Protein AF-A0A368G4K9-F1 (afdb_monomer_lite)

Sequence (446 aa):
MLRLVSSGRDPALVIIKSEPVVVPPVPAALANRPLPLPIRSPRNTQDDEEDYSEMDYDAMDGILDASTMSINDRDRSSSVSCPDNFNPAKILAIGPSRHAQHPRCRLLCRLALLYLLDQCTSIDRASCERSQPEDPRDSAFLDYDEPRTKFQDDDYDKLPPSRSRSSEPDRNRLSGSSDCDSADSGVRDSRDSGIYRCVPKRGIRNFREENPCYSSPSPPDDHHASLSQVHLMQLKQFLLTKRPDEISLAISHEHAKMLRFLGSTENLESKANNGLRLVLLPSGAILRQELLERCSMLHYSCLLSILSGARKDAPLILKKWILTGVSLARHGDAFACACIAGALNESALRGLSWLWTSLDSPAKGEYEALRNLDGSLKKDSLWAWLDRARDWCMRADESCKAANAKYARADGGVMTPSFLSRLFVGGAAPEDRQKVLKGVIQRIMD

Radius of gyration: 33.25 Å; chains: 1; bounding box: 108×94×73 Å

InterPro domains:
  IPR023578 Ras guanine nucleotide exchange factor domain superfamily [SSF48366] (232-376)
  IPR036964 Ras guanine-nucleotide exchange factor, catalytic domain superfa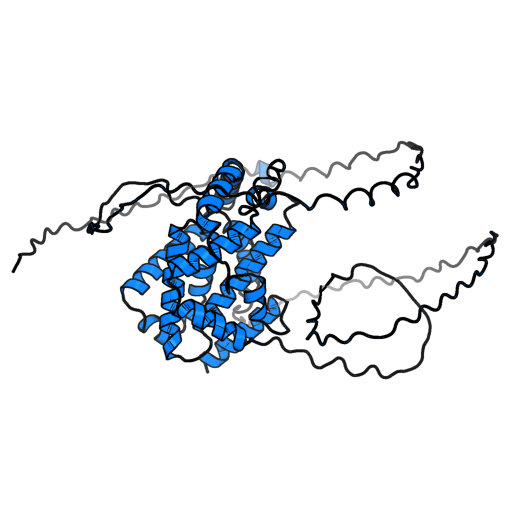mily [G3DSA:1.10.840.10] (227-379)

Organism: Ancylostoma caninum (NCBI:txid29170)

Structure (mmCIF, N/CA/C/O backbone):
data_AF-A0A368G4K9-F1
#
_entry.id   AF-A0A368G4K9-F1
#
loop_
_atom_site.group_PDB
_atom_site.id
_atom_site.type_symbol
_atom_site.label_atom_id
_atom_site.label_alt_id
_atom_site.label_comp_id
_atom_site.label_asym_id
_atom_site.label_entity_id
_atom_site.label_seq_id
_atom_site.pdbx_PDB_ins_code
_atom_site.Cartn_x
_atom_site.Cartn_y
_atom_site.Cartn_z
_atom_site.occupancy
_atom_site.B_iso_or_equiv
_atom_site.auth_seq_id
_atom_site.auth_comp_id
_atom_site.auth_asym_id
_atom_site.auth_atom_id
_atom_site.pdbx_PDB_model_num
ATOM 1 N N . MET A 1 1 ? -42.025 -20.531 1.132 1.00 32.62 1 MET A N 1
ATOM 2 C CA . MET A 1 1 ? -42.323 -21.951 1.409 1.00 32.62 1 MET A CA 1
ATOM 3 C C . MET A 1 1 ? -41.672 -22.795 0.311 1.00 32.62 1 MET A C 1
ATOM 5 O O . MET A 1 1 ? -42.317 -23.105 -0.675 1.00 32.62 1 MET A O 1
ATOM 9 N N . LEU A 1 2 ? -40.365 -23.069 0.409 1.00 21.97 2 LEU A N 1
ATOM 10 C CA . LEU A 1 2 ? -39.632 -23.893 -0.564 1.00 21.97 2 LEU A CA 1
ATOM 11 C C . LEU A 1 2 ? -38.661 -24.805 0.193 1.00 21.97 2 LEU A C 1
ATOM 13 O O . LEU A 1 2 ? -37.872 -24.344 1.014 1.00 21.97 2 LEU A O 1
ATOM 17 N N . ARG A 1 3 ? -38.834 -26.108 -0.047 1.00 23.97 3 ARG A N 1
ATOM 18 C CA . ARG A 1 3 ? -38.180 -27.245 0.608 1.00 23.97 3 ARG A CA 1
ATOM 19 C C . ARG A 1 3 ? -36.686 -27.297 0.277 1.00 23.97 3 ARG A C 1
ATOM 21 O O . ARG A 1 3 ? -36.315 -27.349 -0.890 1.00 23.97 3 ARG A O 1
ATOM 28 N N . LEU A 1 4 ? -35.861 -27.377 1.319 1.00 25.95 4 LEU A N 1
ATOM 29 C CA . LEU A 1 4 ? -34.476 -27.845 1.264 1.00 25.95 4 LEU A CA 1
ATOM 30 C C . LEU A 1 4 ? -34.474 -29.376 1.168 1.00 25.95 4 LEU A C 1
ATOM 32 O O . LEU A 1 4 ? -34.946 -30.053 2.080 1.00 25.95 4 LEU A O 1
ATOM 36 N N . VAL A 1 5 ? -33.938 -29.918 0.074 1.00 31.03 5 VAL A N 1
ATOM 37 C CA . VAL A 1 5 ? -33.552 -31.330 -0.025 1.00 31.03 5 VAL A CA 1
ATOM 38 C C . VAL A 1 5 ? -32.070 -31.411 0.333 1.00 31.03 5 VAL A C 1
ATOM 40 O O . VAL A 1 5 ? -31.213 -30.949 -0.416 1.00 31.03 5 VAL A O 1
ATOM 43 N N . SER A 1 6 ? -31.791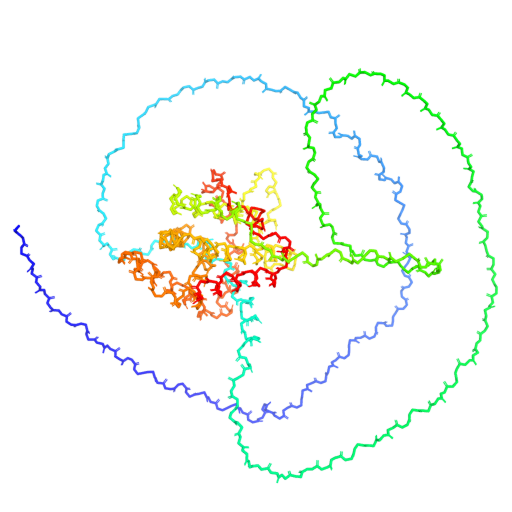 -31.956 1.516 1.00 29.42 6 SER A N 1
ATOM 44 C CA . SER A 1 6 ? -30.449 -32.288 1.993 1.00 29.42 6 SER A CA 1
ATOM 45 C C . SER A 1 6 ? -30.017 -33.614 1.365 1.00 29.42 6 SER A C 1
ATOM 47 O O . SER A 1 6 ? -30.609 -34.653 1.646 1.00 29.42 6 SER A O 1
ATOM 49 N N . SER A 1 7 ? -29.003 -33.583 0.499 1.00 31.72 7 SER A N 1
ATOM 50 C CA . SER A 1 7 ? -28.290 -34.781 0.051 1.00 31.72 7 SER A CA 1
ATOM 51 C C . SER A 1 7 ? -26.956 -34.830 0.784 1.00 31.72 7 SER A C 1
ATOM 53 O O . SER A 1 7 ? -25.988 -34.195 0.364 1.00 31.72 7 SER A O 1
ATOM 55 N N . GLY A 1 8 ? -26.921 -35.589 1.877 1.00 40.56 8 GLY A N 1
ATOM 56 C CA . GLY A 1 8 ? -25.698 -35.936 2.587 1.00 40.56 8 GLY A CA 1
ATOM 57 C C . GLY A 1 8 ? -24.771 -36.776 1.710 1.00 40.56 8 GLY A C 1
ATOM 58 O O . GLY A 1 8 ? -25.147 -37.848 1.236 1.00 40.56 8 GLY A O 1
ATOM 59 N N . ARG A 1 9 ? -23.553 -36.279 1.500 1.00 38.44 9 ARG A N 1
ATOM 60 C CA . ARG A 1 9 ? -22.378 -37.092 1.182 1.00 38.44 9 ARG A CA 1
ATOM 61 C C . ARG A 1 9 ? -21.194 -36.495 1.926 1.00 38.44 9 ARG A C 1
ATOM 63 O O . ARG A 1 9 ? -20.736 -35.406 1.586 1.00 38.44 9 ARG A O 1
ATOM 70 N N . ASP A 1 10 ? -20.744 -37.218 2.941 1.00 36.81 10 ASP A N 1
ATOM 71 C CA . ASP A 1 10 ? -19.514 -36.935 3.667 1.00 36.81 10 ASP A CA 1
ATOM 72 C C . ASP A 1 10 ? -18.309 -37.063 2.721 1.00 36.81 10 ASP A C 1
ATOM 74 O O . ASP A 1 10 ? -18.180 -38.077 2.024 1.00 36.81 10 ASP A O 1
ATOM 78 N N . PRO A 1 11 ? -17.413 -36.064 2.650 1.00 47.66 11 PRO A N 1
ATOM 79 C CA . PRO A 1 11 ? -16.161 -36.215 1.932 1.00 47.66 11 PRO A CA 1
ATOM 80 C C . PRO A 1 11 ? -15.195 -37.057 2.773 1.00 47.66 11 PRO A C 1
ATOM 82 O O . PRO A 1 11 ? -14.700 -36.618 3.811 1.00 47.66 11 PRO A O 1
ATOM 85 N N . ALA A 1 12 ? -14.911 -38.272 2.306 1.00 37.25 12 ALA A N 1
ATOM 86 C CA . ALA A 1 12 ? -13.852 -39.112 2.848 1.00 37.25 12 ALA A CA 1
ATOM 87 C C . ALA A 1 12 ? -12.495 -38.389 2.741 1.00 37.25 12 ALA A C 1
ATOM 89 O O . ALA A 1 12 ? -12.018 -38.076 1.648 1.00 37.25 12 ALA A O 1
ATOM 90 N N . LEU A 1 13 ? -11.882 -38.122 3.894 1.00 36.53 13 LEU A N 1
ATOM 91 C CA . LEU A 1 13 ? -10.516 -37.624 4.032 1.00 36.53 13 LEU A CA 1
ATOM 92 C C . LEU A 1 13 ? -9.532 -38.710 3.576 1.00 36.53 13 LEU A C 1
ATOM 94 O O . LEU A 1 13 ? -9.271 -39.673 4.294 1.00 36.53 13 LEU A O 1
ATOM 98 N N . VAL A 1 14 ? -8.970 -38.549 2.378 1.00 40.28 14 VAL A N 1
ATOM 99 C CA . VAL A 1 14 ? -7.834 -39.353 1.912 1.00 40.28 14 VAL A CA 1
ATOM 100 C C . VAL A 1 14 ? -6.570 -38.815 2.583 1.00 40.28 14 VAL A C 1
ATOM 102 O O . VAL A 1 14 ? -6.026 -37.785 2.189 1.00 40.28 14 VAL A O 1
ATOM 105 N N . ILE A 1 15 ? -6.118 -39.508 3.628 1.00 44.03 15 ILE A N 1
ATOM 106 C CA . ILE A 1 15 ? -4.831 -39.264 4.284 1.00 44.03 15 ILE A CA 1
ATOM 107 C C . ILE A 1 15 ? -3.739 -39.856 3.388 1.00 44.03 15 ILE A C 1
ATOM 109 O O . ILE A 1 15 ? -3.526 -41.068 3.361 1.00 44.03 15 ILE A O 1
ATOM 113 N N . ILE A 1 16 ? -3.048 -38.998 2.640 1.00 45.22 16 ILE A N 1
ATOM 114 C CA . ILE A 1 16 ? -1.843 -39.375 1.898 1.00 45.22 16 ILE A CA 1
ATOM 115 C C . ILE A 1 16 ? -0.702 -39.458 2.919 1.00 45.22 16 ILE A C 1
ATOM 117 O O . ILE A 1 16 ? -0.218 -38.436 3.402 1.00 45.22 16 ILE A O 1
ATOM 121 N N . LYS A 1 17 ? -0.300 -40.680 3.288 1.00 40.75 17 LYS A N 1
ATOM 122 C CA . LYS A 1 17 ? 0.920 -40.917 4.071 1.00 40.75 17 LYS A CA 1
ATOM 123 C C . LYS A 1 17 ? 2.120 -40.503 3.218 1.00 40.75 17 LYS A C 1
ATOM 125 O O . LYS A 1 17 ? 2.391 -41.132 2.201 1.00 40.75 17 LYS A O 1
ATOM 130 N N . SER A 1 18 ? 2.814 -39.441 3.619 1.00 50.53 18 SER A N 1
ATOM 131 C CA . SER A 1 18 ? 4.085 -39.042 3.018 1.00 50.53 18 SER A CA 1
ATOM 132 C C . SER A 1 18 ? 5.153 -40.072 3.375 1.00 50.53 18 SER A C 1
ATOM 134 O O . SER A 1 18 ? 5.519 -40.215 4.543 1.00 50.53 18 SER A O 1
ATOM 136 N N . GLU A 1 19 ? 5.614 -40.806 2.370 1.00 59.75 19 GLU A N 1
ATOM 137 C CA . GLU A 1 19 ? 6.729 -41.738 2.477 1.00 59.75 19 GLU A CA 1
ATOM 138 C C . GLU A 1 19 ? 8.029 -40.945 2.731 1.00 59.75 19 GLU A C 1
ATOM 140 O O . GLU A 1 19 ? 8.263 -39.929 2.066 1.00 59.75 19 GLU A O 1
ATOM 145 N N . PRO A 1 20 ? 8.847 -41.323 3.728 1.00 66.44 20 PRO A N 1
ATOM 146 C CA . PRO A 1 20 ? 10.059 -40.588 4.063 1.00 66.44 20 PRO A CA 1
ATOM 147 C C . PRO A 1 20 ? 11.072 -40.691 2.919 1.00 66.44 20 PRO A C 1
ATOM 149 O O . PRO A 1 20 ? 11.524 -41.777 2.561 1.00 66.44 20 PRO A O 1
ATOM 152 N N . VAL A 1 21 ? 11.443 -39.542 2.353 1.00 68.19 21 VAL A N 1
ATOM 153 C CA . VAL A 1 21 ? 12.493 -39.438 1.336 1.00 68.19 21 VAL A CA 1
ATOM 154 C C . VAL A 1 21 ? 13.834 -39.754 1.998 1.00 68.19 21 VAL A C 1
ATOM 156 O O . VAL A 1 21 ? 14.395 -38.934 2.723 1.00 68.19 21 VAL A O 1
ATOM 159 N N . VAL A 1 22 ? 14.340 -40.964 1.762 1.00 76.06 22 VAL A N 1
ATOM 160 C CA . VAL A 1 22 ? 15.674 -41.389 2.194 1.00 76.06 22 VAL A CA 1
ATOM 161 C C . VAL A 1 22 ? 16.696 -40.763 1.250 1.00 76.06 22 VAL A C 1
ATOM 163 O O . VAL A 1 22 ? 16.862 -41.199 0.112 1.00 76.06 22 VAL A O 1
ATOM 166 N N . VAL A 1 23 ? 17.367 -39.708 1.712 1.00 76.06 23 VAL A N 1
ATOM 167 C CA . VAL A 1 23 ? 18.486 -39.100 0.982 1.00 76.06 23 VAL A CA 1
ATOM 168 C C . VAL A 1 23 ? 19.716 -39.997 1.167 1.00 76.06 23 VAL A C 1
ATOM 170 O O . VAL A 1 23 ? 20.091 -40.266 2.311 1.00 76.06 23 VAL A O 1
ATOM 173 N N . PRO A 1 24 ? 20.344 -40.494 0.087 1.00 79.62 24 PRO A N 1
ATOM 174 C CA . PRO A 1 24 ? 21.520 -41.344 0.200 1.00 79.62 24 PRO A CA 1
ATOM 175 C C . PRO A 1 24 ? 22.696 -40.573 0.825 1.00 79.62 24 PRO A C 1
ATOM 177 O O . PRO A 1 24 ? 22.856 -39.376 0.564 1.00 79.62 24 PRO A O 1
ATOM 180 N N . PRO A 1 25 ? 23.531 -41.238 1.643 1.00 80.69 25 PRO A N 1
ATOM 181 C CA . PRO A 1 25 ? 24.663 -40.601 2.298 1.00 80.69 25 PRO A CA 1
ATOM 182 C C . PRO A 1 25 ? 25.664 -40.081 1.264 1.00 80.69 25 PRO A C 1
ATOM 184 O O . PRO A 1 25 ? 26.014 -40.771 0.304 1.00 80.69 25 PRO A O 1
ATOM 187 N N . VAL A 1 26 ? 26.137 -38.851 1.477 1.00 76.69 26 VAL A N 1
ATOM 188 C CA . VAL A 1 26 ? 27.174 -38.234 0.646 1.00 76.69 26 VAL A CA 1
ATOM 189 C C . VAL A 1 26 ? 28.441 -39.095 0.732 1.00 76.69 26 VAL A C 1
ATOM 191 O O . VAL A 1 26 ? 28.894 -39.388 1.842 1.00 76.69 26 VAL A O 1
ATOM 194 N N . PRO A 1 27 ? 29.035 -39.514 -0.400 1.00 82.81 27 PRO A N 1
ATOM 195 C CA . PRO A 1 27 ? 30.242 -40.330 -0.392 1.00 82.81 27 PRO A CA 1
ATOM 196 C C . PRO A 1 27 ? 31.370 -39.651 0.394 1.00 82.81 27 PRO A C 1
ATOM 198 O O . PRO A 1 27 ? 31.752 -38.521 0.086 1.00 82.81 27 PRO A O 1
ATOM 201 N N . ALA A 1 28 ? 31.955 -40.363 1.362 1.00 75.25 28 ALA A N 1
ATOM 202 C CA . ALA A 1 28 ? 33.044 -39.865 2.214 1.00 75.25 28 ALA A CA 1
ATOM 203 C C . ALA A 1 28 ? 34.261 -39.340 1.419 1.00 75.25 28 ALA A C 1
ATOM 205 O O . ALA A 1 28 ? 35.022 -38.506 1.905 1.00 75.25 28 ALA A O 1
ATOM 206 N N . ALA A 1 29 ? 34.410 -39.769 0.162 1.00 76.62 29 ALA A N 1
ATOM 207 C CA . ALA A 1 29 ? 35.436 -39.290 -0.760 1.00 76.62 29 ALA A CA 1
ATOM 208 C C . ALA A 1 29 ? 35.306 -37.798 -1.140 1.00 76.62 29 ALA A C 1
ATOM 210 O O . ALA A 1 29 ? 36.283 -37.211 -1.603 1.00 76.62 29 ALA A O 1
ATOM 211 N N . LEU A 1 30 ? 34.132 -37.178 -0.959 1.00 68.75 30 LEU A N 1
ATOM 212 C CA . LEU A 1 30 ? 33.916 -35.747 -1.215 1.00 68.75 30 LEU A CA 1
ATOM 213 C C . LEU A 1 30 ? 34.138 -34.873 0.025 1.00 68.75 30 LEU A C 1
ATOM 215 O O . LEU A 1 30 ? 34.472 -33.703 -0.128 1.00 68.75 30 LEU A O 1
ATOM 219 N N . ALA A 1 31 ? 34.004 -35.427 1.234 1.00 73.06 31 ALA A N 1
ATOM 220 C CA . ALA A 1 31 ? 34.139 -34.669 2.480 1.00 73.06 31 ALA A CA 1
ATOM 221 C C . ALA A 1 31 ? 35.600 -34.327 2.831 1.00 73.06 31 ALA A C 1
ATOM 223 O O . ALA A 1 31 ? 35.850 -33.338 3.510 1.00 73.06 31 ALA A O 1
ATOM 224 N N . ASN A 1 32 ? 36.564 -35.109 2.331 1.00 80.25 32 ASN A N 1
ATOM 225 C CA . ASN A 1 32 ? 37.982 -34.985 2.694 1.00 80.25 32 ASN A CA 1
ATOM 226 C C . ASN A 1 32 ? 38.867 -34.391 1.586 1.00 80.25 32 ASN A C 1
ATOM 228 O O . ASN A 1 32 ? 40.091 -34.512 1.649 1.00 80.25 32 ASN A O 1
ATOM 232 N N . ARG A 1 33 ? 38.291 -33.778 0.543 1.00 79.94 33 ARG A N 1
ATOM 233 C CA . ARG A 1 33 ? 39.108 -33.106 -0.476 1.00 79.94 33 ARG A CA 1
ATOM 234 C C . ARG A 1 33 ? 39.522 -31.718 0.025 1.00 79.94 33 ARG A C 1
ATOM 236 O O . ARG A 1 33 ? 38.637 -30.912 0.310 1.00 79.94 33 ARG A O 1
ATOM 243 N N . PRO A 1 34 ? 40.830 -31.413 0.118 1.00 81.12 34 PRO A N 1
ATOM 244 C CA . PRO A 1 34 ? 41.280 -30.069 0.448 1.00 81.12 34 PRO A CA 1
ATOM 245 C C . PRO A 1 34 ? 40.764 -29.090 -0.610 1.00 81.12 34 PRO A C 1
ATOM 247 O O . PRO A 1 34 ? 40.811 -29.374 -1.810 1.00 81.12 34 PRO A O 1
ATOM 250 N N . LEU A 1 35 ? 40.235 -27.954 -0.153 1.00 79.75 35 LEU A N 1
ATOM 251 C CA . LEU A 1 35 ? 39.740 -26.901 -1.034 1.00 79.75 35 LEU A CA 1
ATOM 252 C C . LEU A 1 35 ? 40.879 -26.423 -1.953 1.00 79.75 35 LEU A C 1
ATOM 254 O O . LEU A 1 35 ? 41.998 -26.222 -1.470 1.00 79.75 35 LEU A O 1
ATOM 258 N N . PRO A 1 36 ? 40.628 -26.243 -3.263 1.00 80.81 36 PRO A N 1
ATOM 259 C CA . PRO A 1 36 ? 41.641 -25.730 -4.171 1.00 80.81 36 PRO A CA 1
ATOM 260 C C . PRO A 1 36 ? 42.078 -24.334 -3.723 1.00 80.81 36 PRO A C 1
ATOM 262 O O . PRO A 1 36 ? 41.250 -23.479 -3.402 1.00 80.81 36 PRO A O 1
ATOM 265 N N . LEU A 1 37 ? 43.394 -24.120 -3.687 1.00 81.69 37 LEU A N 1
ATOM 266 C CA . LEU A 1 37 ? 43.969 -22.837 -3.305 1.00 81.69 37 LEU A CA 1
ATOM 267 C C . LEU A 1 37 ? 43.530 -21.741 -4.293 1.00 81.69 37 LEU A C 1
ATOM 269 O O . LEU A 1 37 ? 43.461 -22.007 -5.498 1.00 81.69 37 LEU A O 1
ATOM 273 N N . PRO A 1 38 ? 43.268 -20.510 -3.816 1.00 73.25 38 PRO A N 1
ATOM 274 C CA . PRO A 1 38 ? 42.917 -19.394 -4.683 1.00 73.25 38 PRO A CA 1
ATOM 275 C C . PRO A 1 38 ? 44.016 -19.157 -5.722 1.00 73.25 38 PRO A C 1
ATOM 277 O O . PRO A 1 38 ? 45.167 -18.880 -5.376 1.00 73.25 38 PRO A O 1
ATOM 280 N N . ILE A 1 39 ? 43.657 -19.259 -7.002 1.00 75.00 39 ILE A N 1
ATOM 281 C CA . ILE A 1 39 ? 44.545 -18.906 -8.109 1.00 75.00 39 ILE A CA 1
ATOM 282 C C . ILE A 1 39 ? 44.750 -17.392 -8.033 1.00 75.00 39 ILE A C 1
ATOM 284 O O . ILE A 1 39 ? 43.801 -16.622 -8.180 1.00 75.00 39 ILE A O 1
ATOM 288 N N . ARG A 1 40 ? 45.982 -16.959 -7.746 1.00 65.06 40 ARG A N 1
ATOM 289 C CA . ARG A 1 40 ? 46.338 -15.537 -7.751 1.00 65.06 40 ARG A CA 1
ATOM 290 C C . ARG A 1 40 ? 46.171 -14.995 -9.167 1.00 65.06 40 ARG A C 1
ATOM 292 O O . ARG A 1 40 ? 46.718 -15.568 -10.108 1.00 65.06 40 ARG A O 1
ATOM 299 N N . SER A 1 41 ? 45.431 -13.897 -9.298 1.00 63.75 41 SER A N 1
ATOM 300 C CA . SER A 1 41 ? 45.296 -13.166 -10.555 1.00 63.75 41 SER A CA 1
ATOM 301 C C . SER A 1 41 ? 46.680 -12.816 -11.119 1.00 63.75 41 SER A C 1
ATOM 303 O O . SER A 1 41 ? 47.580 -12.499 -10.329 1.00 63.75 41 SER A O 1
ATOM 305 N N . PRO A 1 42 ? 46.871 -12.865 -12.450 1.00 66.62 42 PRO A N 1
ATOM 306 C CA . PRO A 1 42 ? 48.137 -12.505 -13.075 1.00 66.62 42 PRO A CA 1
ATOM 307 C C . PRO A 1 42 ? 48.569 -11.113 -12.610 1.00 66.62 42 PRO A C 1
ATOM 309 O O . PRO A 1 42 ? 47.799 -10.156 -12.701 1.00 66.62 42 PRO A O 1
ATOM 312 N N . ARG A 1 43 ? 49.791 -11.001 -12.079 1.00 51.44 43 ARG A N 1
ATOM 313 C CA . ARG A 1 43 ? 50.431 -9.700 -11.876 1.00 51.44 43 ARG A CA 1
ATOM 314 C C . ARG A 1 43 ? 50.653 -9.107 -13.261 1.00 51.44 43 ARG A C 1
ATOM 316 O O . ARG A 1 43 ? 51.475 -9.620 -14.011 1.00 51.44 43 ARG A O 1
ATOM 323 N N . ASN A 1 44 ? 49.889 -8.070 -13.580 1.00 55.03 44 ASN A N 1
ATOM 324 C CA . ASN A 1 44 ? 50.080 -7.265 -14.774 1.00 55.03 44 ASN A CA 1
ATOM 325 C C . ASN A 1 44 ? 51.378 -6.465 -14.580 1.00 55.03 44 ASN A C 1
ATOM 327 O O . ASN A 1 44 ? 51.379 -5.424 -13.932 1.00 55.03 44 ASN A O 1
ATOM 331 N N . THR A 1 45 ? 52.503 -7.028 -15.015 1.00 58.66 45 THR A N 1
ATOM 332 C CA . THR A 1 45 ? 53.759 -6.299 -15.201 1.00 58.66 45 THR A CA 1
ATOM 333 C C . THR A 1 45 ? 53.871 -5.993 -16.681 1.00 58.66 45 THR A C 1
ATOM 335 O O . THR A 1 45 ? 54.474 -6.762 -17.428 1.00 58.66 45 THR A O 1
ATOM 338 N N . GLN A 1 46 ? 53.242 -4.906 -17.101 1.00 52.59 46 GLN A N 1
ATOM 339 C CA . GLN A 1 46 ? 53.646 -4.232 -18.317 1.00 52.59 46 GLN A CA 1
ATOM 340 C C . GLN A 1 46 ? 53.416 -2.742 -18.116 1.00 52.59 46 GLN A C 1
ATOM 342 O O . GLN A 1 46 ? 52.298 -2.294 -17.866 1.00 52.59 46 GLN A O 1
ATOM 347 N N . ASP A 1 47 ? 54.542 -2.039 -18.096 1.00 56.97 47 ASP A N 1
ATOM 348 C CA . ASP A 1 47 ? 54.662 -0.597 -18.171 1.00 56.97 47 ASP A CA 1
ATOM 349 C C . ASP A 1 47 ? 54.111 -0.150 -19.530 1.00 56.97 47 ASP A C 1
ATOM 351 O O . ASP A 1 47 ? 54.852 -0.057 -20.505 1.00 56.97 47 ASP A O 1
ATOM 355 N N . ASP A 1 48 ? 52.802 0.067 -19.606 1.00 56.91 48 ASP A N 1
ATOM 356 C CA . ASP A 1 48 ? 52.194 0.793 -20.714 1.00 56.91 48 ASP A CA 1
ATOM 357 C C . ASP A 1 48 ? 52.009 2.241 -20.239 1.00 56.91 48 ASP A C 1
ATOM 359 O O . ASP A 1 48 ? 51.052 2.596 -19.547 1.00 56.91 48 ASP A O 1
ATOM 363 N N . GLU A 1 49 ? 53.017 3.064 -20.547 1.00 55.31 49 GLU A N 1
ATOM 364 C CA . GLU A 1 49 ? 52.925 4.524 -20.561 1.00 55.31 49 GLU A CA 1
ATOM 365 C C . GLU A 1 49 ? 51.862 4.923 -21.598 1.00 55.31 49 GLU A C 1
ATOM 367 O O . GLU A 1 49 ? 52.161 5.171 -22.763 1.00 55.31 49 GLU A O 1
ATOM 372 N N . GLU A 1 50 ? 50.591 4.915 -21.200 1.00 58.53 50 GLU A N 1
ATOM 373 C CA . GLU A 1 50 ? 49.504 5.418 -22.034 1.00 58.53 50 GLU A CA 1
ATOM 374 C C . GLU A 1 50 ? 49.419 6.942 -21.892 1.00 58.53 50 GLU A C 1
ATOM 376 O O . GLU A 1 50 ? 49.005 7.480 -20.860 1.00 58.53 50 GLU A O 1
ATOM 381 N N . ASP A 1 51 ? 49.839 7.613 -22.966 1.00 59.06 51 ASP A N 1
ATOM 382 C CA . ASP A 1 51 ? 49.669 9.033 -23.254 1.00 59.06 51 ASP A CA 1
ATOM 383 C C . ASP A 1 51 ? 48.277 9.536 -22.840 1.00 59.06 51 ASP A C 1
ATOM 385 O O . ASP A 1 51 ? 47.269 9.333 -23.524 1.00 59.06 51 ASP A O 1
ATOM 389 N N . TYR A 1 52 ? 48.225 10.245 -21.712 1.00 58.09 52 TYR A N 1
ATOM 390 C CA . TYR A 1 52 ? 47.055 11.005 -21.292 1.00 58.09 52 TYR A CA 1
ATOM 391 C C . TYR A 1 52 ? 46.931 12.231 -22.205 1.00 58.09 52 TYR A C 1
ATOM 393 O O . TYR A 1 52 ? 47.444 13.308 -21.910 1.00 58.09 52 TYR A O 1
ATOM 401 N N . SER A 1 53 ? 46.273 12.063 -23.352 1.00 65.81 53 SER A N 1
ATOM 402 C CA . SER A 1 53 ? 45.890 13.185 -24.205 1.00 65.81 53 SER A CA 1
ATOM 403 C C . SER A 1 53 ? 44.841 14.026 -23.471 1.00 65.81 53 SER A C 1
ATOM 405 O O . SER A 1 53 ? 43.679 13.630 -23.351 1.00 65.81 53 SER A O 1
ATOM 407 N N . GLU A 1 54 ? 45.291 15.160 -22.943 1.00 73.25 54 GLU A N 1
ATOM 408 C CA . GLU A 1 54 ? 44.495 16.263 -22.409 1.00 73.25 54 GLU A CA 1
ATOM 409 C C . GLU A 1 54 ? 43.373 16.609 -23.405 1.00 73.25 54 GLU A C 1
ATOM 411 O O . GLU A 1 54 ? 43.630 17.054 -24.520 1.00 73.25 54 GLU A O 1
ATOM 416 N N . MET A 1 55 ? 42.119 16.302 -23.053 1.00 71.69 55 MET A N 1
ATOM 417 C CA . MET A 1 55 ? 40.962 16.708 -23.853 1.00 71.69 55 MET A CA 1
ATOM 418 C C . MET A 1 55 ? 40.594 18.151 -23.499 1.00 71.69 55 MET A C 1
ATOM 420 O O . MET A 1 55 ? 40.195 18.415 -22.365 1.00 71.69 55 MET A O 1
ATOM 424 N N . ASP A 1 56 ? 40.697 19.053 -24.476 1.00 71.06 56 ASP A N 1
ATOM 425 C CA . ASP A 1 56 ? 40.294 20.459 -24.377 1.00 71.06 56 ASP A CA 1
ATOM 426 C C . ASP A 1 56 ? 38.778 20.585 -24.127 1.00 71.06 56 ASP A C 1
ATOM 428 O O . ASP A 1 56 ? 37.952 20.248 -24.980 1.00 71.06 56 ASP A O 1
ATOM 432 N N . TYR A 1 57 ? 38.395 21.089 -22.950 1.00 65.88 57 TYR A N 1
ATOM 433 C CA . TYR A 1 57 ? 36.992 21.270 -22.542 1.00 65.88 57 TYR A CA 1
ATOM 434 C C . TYR A 1 57 ? 36.374 22.604 -22.998 1.00 65.88 57 TYR A C 1
ATOM 436 O O . TYR A 1 57 ? 35.195 22.859 -22.745 1.00 65.88 57 TYR A O 1
ATOM 444 N N . ASP A 1 58 ? 37.123 23.428 -23.726 1.00 70.69 58 ASP A N 1
ATOM 445 C CA . ASP A 1 58 ? 36.747 24.810 -24.048 1.00 70.69 58 ASP A CA 1
ATOM 446 C C . ASP A 1 58 ? 35.681 24.911 -25.161 1.00 70.69 58 ASP A C 1
ATOM 448 O O . ASP A 1 58 ? 35.140 25.982 -25.431 1.00 70.69 58 ASP A O 1
ATOM 452 N N . ALA A 1 59 ? 35.333 23.795 -25.811 1.00 62.38 59 ALA A N 1
ATOM 453 C CA . ALA A 1 59 ? 34.395 23.770 -26.937 1.00 62.38 59 ALA A CA 1
ATOM 454 C C . ALA A 1 59 ? 32.908 23.600 -26.548 1.00 62.38 59 ALA A C 1
ATOM 456 O O . ALA A 1 59 ? 32.048 23.575 -27.431 1.00 62.38 59 ALA A O 1
ATOM 457 N N . MET A 1 60 ? 32.570 23.472 -25.258 1.00 57.72 60 MET A N 1
ATOM 458 C CA . MET A 1 60 ? 31.204 23.135 -24.808 1.00 57.72 60 MET A CA 1
ATOM 459 C C . MET A 1 60 ? 30.346 24.326 -24.340 1.00 57.72 60 MET A C 1
ATOM 461 O O . MET A 1 60 ? 29.188 24.121 -23.976 1.00 57.72 60 MET A O 1
ATOM 465 N N . ASP A 1 61 ? 30.840 25.565 -24.424 1.00 58.28 61 ASP A N 1
ATOM 466 C CA . ASP A 1 61 ? 30.096 26.763 -23.981 1.00 58.28 61 ASP A CA 1
ATOM 467 C C . ASP A 1 61 ? 29.060 27.297 -24.998 1.00 58.28 61 ASP A C 1
ATOM 469 O O . ASP A 1 61 ? 28.362 28.270 -24.732 1.00 58.28 61 ASP A O 1
ATOM 473 N N . GLY A 1 62 ? 28.894 26.652 -26.160 1.00 56.09 62 GLY A N 1
ATOM 474 C CA . GLY A 1 62 ? 28.011 27.139 -27.234 1.00 56.09 62 GLY A CA 1
ATOM 475 C C . GLY A 1 62 ? 26.592 26.552 -27.299 1.00 56.09 62 GLY A C 1
ATOM 476 O O . GLY A 1 62 ? 25.825 26.946 -28.174 1.00 56.09 62 GLY A O 1
ATOM 477 N N . ILE A 1 63 ? 26.223 25.583 -26.450 1.00 54.00 63 ILE A N 1
ATOM 478 C CA . ILE A 1 63 ? 24.997 24.773 -26.666 1.00 54.00 63 ILE A CA 1
ATOM 479 C C . ILE A 1 63 ? 23.797 25.234 -25.808 1.00 54.00 63 ILE A C 1
ATOM 481 O O . ILE A 1 63 ? 22.671 24.783 -26.021 1.00 54.00 63 ILE A O 1
ATOM 485 N N . LEU A 1 64 ? 23.977 26.172 -24.871 1.00 56.03 64 LEU A N 1
ATOM 486 C CA . LEU A 1 64 ? 22.920 26.531 -23.911 1.00 56.03 64 LEU A CA 1
ATOM 487 C C . LEU A 1 64 ? 21.931 27.625 -24.366 1.00 56.03 64 LEU A C 1
ATOM 489 O O . LEU A 1 64 ? 20.880 27.751 -23.741 1.00 56.03 64 LEU A O 1
ATOM 493 N N . ASP A 1 65 ? 22.163 28.319 -25.485 1.00 50.06 65 ASP A N 1
ATOM 494 C CA . ASP A 1 65 ? 21.323 29.469 -25.886 1.00 50.06 65 ASP A CA 1
ATOM 495 C C . ASP A 1 65 ? 20.223 29.166 -26.927 1.00 50.06 65 ASP A C 1
ATOM 497 O O . ASP A 1 65 ? 19.416 30.034 -27.261 1.00 50.06 65 ASP A O 1
ATOM 501 N N . ALA A 1 66 ? 20.112 27.933 -27.435 1.00 50.12 66 ALA A N 1
ATOM 502 C CA . ALA A 1 66 ? 19.198 27.626 -28.548 1.00 50.12 66 ALA A CA 1
ATOM 503 C C . ALA A 1 66 ? 17.767 27.186 -28.152 1.00 50.12 66 ALA A C 1
ATOM 505 O O . ALA A 1 66 ? 16.975 26.854 -29.031 1.00 50.12 66 ALA A O 1
ATOM 506 N N . SER A 1 67 ? 17.394 27.164 -26.864 1.00 46.59 67 SER A N 1
ATOM 507 C CA . SER A 1 67 ? 16.112 26.563 -26.417 1.00 46.59 67 SER A CA 1
ATOM 508 C C . SER A 1 67 ? 15.015 27.549 -25.994 1.00 46.59 67 SER A C 1
ATOM 510 O O . SER A 1 67 ? 14.000 27.144 -25.427 1.00 46.59 67 SER A O 1
ATOM 512 N N . THR A 1 68 ? 15.158 28.834 -26.302 1.00 45.94 68 THR A N 1
ATOM 513 C CA . THR A 1 68 ? 14.142 29.858 -26.011 1.00 45.94 68 THR A CA 1
ATOM 514 C C . THR A 1 68 ? 13.689 30.520 -27.299 1.00 45.94 68 THR A C 1
ATOM 516 O O . THR A 1 68 ? 14.168 31.598 -27.593 1.00 45.94 68 THR A O 1
ATOM 519 N N . MET A 1 69 ? 12.806 29.870 -28.073 1.00 47.19 69 MET A N 1
ATOM 520 C CA . MET A 1 69 ? 11.805 30.485 -28.977 1.00 47.19 69 MET A CA 1
ATOM 521 C C . MET A 1 69 ? 11.019 29.383 -29.715 1.00 47.19 69 MET A C 1
ATOM 523 O O . MET A 1 69 ? 11.394 28.986 -30.810 1.00 47.19 69 MET A O 1
ATOM 527 N N . SER A 1 70 ? 9.927 28.876 -29.133 1.00 42.12 70 SER A N 1
ATOM 528 C CA . SER A 1 70 ? 8.819 28.257 -29.894 1.00 42.12 70 SER A CA 1
ATOM 529 C C . SER A 1 70 ? 7.618 27.980 -28.979 1.00 42.12 70 SER A C 1
ATOM 531 O O . SER A 1 70 ? 7.218 26.836 -28.762 1.00 42.12 70 SER A O 1
ATOM 533 N N . ILE A 1 71 ? 7.028 29.037 -28.424 1.00 48.69 71 ILE A N 1
ATOM 534 C CA . ILE A 1 71 ? 5.647 29.007 -27.933 1.00 48.69 71 ILE A CA 1
ATOM 535 C C . ILE A 1 71 ? 4.938 30.147 -28.649 1.00 48.69 71 ILE A C 1
ATOM 537 O O . ILE A 1 71 ? 5.130 31.301 -28.285 1.00 48.69 71 ILE A O 1
ATOM 541 N N . ASN A 1 72 ? 4.212 29.815 -29.716 1.00 46.66 72 ASN A N 1
ATOM 542 C CA . ASN A 1 72 ? 2.948 30.441 -30.096 1.00 46.66 72 ASN A CA 1
ATOM 543 C C . ASN A 1 72 ? 2.304 29.675 -31.262 1.00 46.66 72 ASN A C 1
ATOM 545 O O . ASN A 1 72 ? 2.987 29.106 -32.108 1.00 46.66 72 ASN A O 1
ATOM 549 N N . ASP A 1 73 ? 0.972 29.706 -31.259 1.00 42.38 73 ASP A N 1
ATOM 550 C CA . ASP A 1 73 ? 0.037 29.301 -32.313 1.00 42.38 73 ASP A CA 1
ATOM 551 C C . ASP A 1 73 ? -0.329 27.817 -32.459 1.00 42.38 73 ASP A C 1
ATOM 553 O O . ASP A 1 73 ? 0.177 27.097 -33.320 1.00 42.38 73 ASP A O 1
ATOM 557 N N . ARG A 1 74 ? -1.394 27.415 -31.740 1.00 41.53 74 ARG A N 1
ATOM 558 C CA . ARG A 1 74 ? -2.587 26.849 -32.405 1.00 41.53 74 ARG A CA 1
ATOM 559 C C . ARG A 1 74 ? -3.826 26.791 -31.502 1.00 41.53 74 ARG A C 1
ATOM 561 O O . ARG A 1 74 ? -4.209 25.740 -31.000 1.00 41.53 74 ARG A O 1
ATOM 568 N N . ASP A 1 75 ? -4.525 27.918 -31.428 1.00 44.56 75 ASP A N 1
ATOM 569 C CA . ASP A 1 75 ? -5.981 27.921 -31.304 1.00 44.56 75 ASP A CA 1
ATOM 570 C C . ASP A 1 75 ? -6.590 27.695 -32.694 1.00 44.56 75 ASP A C 1
ATOM 572 O O . ASP A 1 75 ? -6.473 28.543 -33.580 1.00 44.56 75 ASP A O 1
ATOM 576 N N . ARG A 1 76 ? -7.261 26.556 -32.909 1.00 48.06 76 ARG A N 1
ATOM 577 C CA . ARG A 1 76 ? -8.401 26.495 -33.838 1.00 48.06 76 ARG A CA 1
ATOM 578 C C . ARG A 1 76 ? -9.266 25.258 -33.616 1.00 48.06 76 ARG A C 1
ATOM 580 O O . ARG A 1 76 ? -8.840 24.117 -33.755 1.00 48.06 76 ARG A O 1
ATOM 587 N N . SER A 1 77 ? -10.512 25.568 -33.299 1.00 39.91 77 SER A N 1
ATOM 588 C CA . SER A 1 77 ? -11.695 24.738 -33.140 1.00 39.91 77 SER A CA 1
ATOM 589 C C . SER A 1 77 ? -11.864 23.628 -34.184 1.00 39.91 77 SER A C 1
ATOM 591 O O . SER A 1 77 ? -11.710 23.858 -35.380 1.00 39.91 77 SER A O 1
ATOM 593 N N . SER A 1 78 ? -12.368 22.473 -33.748 1.00 36.34 78 SER A N 1
ATOM 594 C CA . SER A 1 78 ? -13.386 21.746 -34.514 1.00 36.34 78 SER A CA 1
ATOM 595 C C . SER A 1 78 ? -14.313 20.974 -33.575 1.00 36.34 78 SER A C 1
ATOM 597 O O . SER A 1 78 ? -13.928 20.060 -32.852 1.00 36.34 78 SER A O 1
ATOM 599 N N . SER A 1 79 ? -15.561 21.422 -33.572 1.00 40.97 79 SER A N 1
ATOM 600 C CA . SER A 1 79 ? -16.729 20.752 -33.027 1.00 40.97 79 SER A CA 1
ATOM 601 C C . SER A 1 79 ? -17.099 19.570 -33.917 1.00 40.97 79 SER A C 1
ATOM 603 O O . SER A 1 79 ? -17.411 19.767 -35.091 1.00 40.97 79 SER A O 1
ATOM 605 N N . VAL A 1 80 ? -17.135 18.365 -33.352 1.00 38.72 80 VAL A N 1
ATOM 606 C CA . VAL A 1 80 ? -17.852 17.228 -33.938 1.00 38.72 80 VAL A CA 1
ATOM 607 C C . VAL A 1 80 ? -18.742 16.635 -32.855 1.00 38.72 80 VAL A C 1
ATOM 609 O O . VAL A 1 80 ? -18.290 15.976 -31.922 1.00 38.72 80 VAL A O 1
ATOM 612 N N . SER A 1 81 ? -20.027 16.932 -32.983 1.00 37.84 81 SER A N 1
ATOM 613 C CA . SER A 1 81 ? -21.129 16.224 -32.354 1.00 37.84 81 SER A CA 1
ATOM 614 C C . SER A 1 81 ? -21.291 14.848 -32.999 1.00 37.84 81 SER A C 1
ATOM 616 O O . SER A 1 81 ? -21.255 14.733 -34.221 1.00 37.84 81 SER A O 1
ATOM 618 N N . CYS A 1 82 ? -21.536 13.819 -32.186 1.00 30.80 82 CYS A N 1
ATOM 619 C CA . CYS A 1 82 ? -22.358 12.662 -32.547 1.00 30.80 82 CYS A CA 1
ATOM 620 C C . CYS A 1 82 ? -22.907 11.982 -31.274 1.00 30.80 82 CYS A C 1
ATOM 622 O O . CYS A 1 82 ? -22.302 12.126 -30.210 1.00 30.80 82 CYS A O 1
ATOM 624 N N . PRO A 1 83 ? -24.064 11.301 -31.361 1.00 35.75 83 PRO A N 1
ATOM 625 C CA . PRO A 1 83 ? -25.038 11.248 -30.276 1.00 35.75 83 PRO A CA 1
ATOM 626 C C . PRO A 1 83 ? -25.178 9.877 -29.587 1.00 35.75 83 PRO A C 1
ATOM 628 O O . PRO A 1 83 ? -24.853 8.838 -30.150 1.00 35.75 83 PRO A O 1
ATOM 631 N N . ASP A 1 84 ? -25.723 9.955 -28.371 1.00 30.83 84 ASP A N 1
ATOM 632 C CA . ASP A 1 84 ? -26.709 9.098 -27.698 1.00 30.83 84 ASP A CA 1
ATOM 633 C C . ASP A 1 84 ? -26.580 7.568 -27.536 1.00 30.83 84 ASP A C 1
ATOM 635 O O . ASP A 1 84 ? -26.325 6.784 -28.445 1.00 30.83 84 ASP A O 1
ATOM 639 N N . ASN A 1 85 ? -27.030 7.188 -26.330 1.00 31.59 85 ASN A N 1
ATOM 640 C CA . ASN A 1 85 ? -27.674 5.940 -25.914 1.00 31.59 85 ASN A CA 1
ATOM 641 C C . ASN A 1 85 ? -26.797 4.759 -25.485 1.00 31.59 85 ASN A C 1
ATOM 643 O O . ASN A 1 85 ? -26.615 3.790 -26.215 1.00 31.59 85 ASN A O 1
ATOM 647 N N . PHE A 1 86 ? -26.456 4.734 -24.189 1.00 28.50 86 PHE A N 1
ATOM 648 C CA . PHE A 1 86 ? -26.364 3.474 -23.445 1.00 28.50 86 PHE A CA 1
ATOM 649 C C . PHE A 1 86 ? -27.158 3.543 -22.135 1.00 28.50 86 PHE A C 1
ATOM 651 O O . PHE A 1 86 ? -26.851 4.297 -21.216 1.00 28.50 86 PHE A O 1
ATOM 658 N N . ASN A 1 87 ? -28.212 2.733 -22.095 1.00 28.31 87 ASN A N 1
ATOM 659 C CA . ASN A 1 87 ? -29.185 2.608 -21.019 1.00 28.31 87 ASN A CA 1
ATOM 660 C C . ASN A 1 87 ? -28.648 1.637 -19.937 1.00 28.31 87 ASN A C 1
ATOM 662 O O . ASN A 1 87 ? -28.235 0.527 -20.293 1.00 28.31 87 ASN A O 1
ATOM 666 N N . PRO A 1 88 ? -28.644 1.979 -18.633 1.00 34.22 88 PRO A N 1
ATOM 667 C CA . PRO A 1 88 ? -28.090 1.131 -17.584 1.00 34.22 88 PRO A CA 1
ATOM 668 C C . PRO A 1 88 ? -29.197 0.303 -16.919 1.00 34.22 88 PRO A C 1
ATOM 670 O O . PRO A 1 88 ? -29.765 0.695 -15.906 1.00 34.22 88 PRO A O 1
ATOM 673 N N . ALA A 1 89 ? -29.512 -0.870 -17.468 1.00 28.36 89 ALA A N 1
ATOM 674 C CA . ALA A 1 89 ? -30.374 -1.831 -16.782 1.00 28.36 89 ALA A CA 1
ATOM 675 C C . ALA A 1 89 ? -30.123 -3.257 -17.282 1.00 28.36 89 ALA A C 1
ATOM 677 O O . ALA A 1 89 ? -30.655 -3.663 -18.311 1.00 28.36 89 ALA A O 1
ATOM 678 N N . LYS A 1 90 ? -29.325 -4.027 -16.532 1.00 27.97 90 LYS A N 1
ATOM 679 C CA . LYS A 1 90 ? -29.491 -5.480 -16.354 1.00 27.97 90 LYS A CA 1
ATOM 680 C C . LYS A 1 90 ? -28.595 -5.965 -15.217 1.00 27.97 90 LYS A C 1
ATOM 682 O O . LYS A 1 90 ? -27.403 -6.211 -15.364 1.00 27.97 90 LYS A O 1
ATOM 687 N N . ILE A 1 91 ? -29.240 -6.068 -14.064 1.00 31.11 91 ILE A N 1
ATOM 688 C CA . ILE A 1 91 ? -28.838 -6.852 -12.905 1.00 31.11 91 ILE A CA 1
ATOM 689 C C . ILE A 1 91 ? -28.655 -8.301 -13.374 1.00 31.11 91 ILE A C 1
ATOM 691 O O . ILE A 1 91 ? -29.610 -8.921 -13.838 1.00 31.11 91 ILE A O 1
ATOM 695 N N . LEU A 1 92 ? -27.442 -8.840 -13.257 1.00 26.84 92 LEU A N 1
ATOM 696 C CA . LEU A 1 92 ? -27.195 -10.277 -13.333 1.00 26.84 92 LEU A CA 1
ATOM 697 C C . LEU A 1 92 ? -26.710 -10.747 -11.967 1.00 26.84 92 LEU A C 1
ATOM 699 O O . LEU A 1 92 ? -25.624 -10.399 -11.506 1.00 26.84 92 LEU A O 1
ATOM 703 N N . ALA A 1 93 ? -27.575 -11.527 -11.326 1.00 27.52 93 ALA A N 1
ATOM 704 C CA . ALA A 1 93 ? -27.270 -12.329 -10.162 1.00 27.52 93 ALA A CA 1
ATOM 705 C C . ALA A 1 93 ? -26.106 -13.276 -10.490 1.00 27.52 93 ALA A C 1
ATOM 707 O O . ALA A 1 93 ? -26.210 -14.123 -11.377 1.00 27.52 93 ALA A O 1
ATOM 708 N N . ILE A 1 94 ? -24.993 -13.127 -9.775 1.00 28.41 94 ILE A N 1
ATOM 709 C CA . ILE A 1 94 ? -23.860 -14.048 -9.853 1.00 28.41 94 ILE A CA 1
ATOM 710 C C . ILE A 1 94 ? -24.105 -15.151 -8.823 1.00 28.41 94 ILE A C 1
ATOM 712 O O . ILE A 1 94 ? -23.892 -14.966 -7.627 1.00 28.41 94 ILE A O 1
ATOM 716 N N . GLY A 1 95 ? -24.589 -16.296 -9.304 1.00 25.97 95 GLY A N 1
ATOM 717 C CA . GLY A 1 95 ? -24.495 -17.568 -8.590 1.00 25.97 95 GLY A CA 1
ATOM 718 C C . GLY A 1 95 ? -23.055 -18.110 -8.611 1.00 25.97 95 GLY A C 1
ATOM 719 O O . GLY A 1 95 ? -22.247 -17.694 -9.447 1.00 25.97 95 GLY A O 1
ATOM 720 N N . PRO A 1 96 ? -22.699 -19.037 -7.706 1.00 31.02 96 PRO A N 1
ATOM 721 C CA . PRO A 1 96 ? -21.330 -19.512 -7.555 1.00 31.02 96 PRO A CA 1
ATOM 722 C C . PRO A 1 96 ? -20.979 -20.495 -8.681 1.00 31.02 96 PRO A C 1
ATOM 724 O O . PRO A 1 96 ? -21.237 -21.693 -8.583 1.00 31.02 96 PRO A O 1
ATOM 727 N N . SER A 1 97 ? -20.375 -19.995 -9.760 1.00 27.27 97 SER A N 1
ATOM 728 C CA . SER A 1 97 ? -19.824 -20.844 -10.820 1.00 27.27 97 SER A CA 1
ATOM 729 C C . SER A 1 97 ? -18.420 -21.313 -10.442 1.00 27.27 97 SER A C 1
ATOM 731 O O . SER A 1 97 ? -17.470 -20.531 -10.395 1.00 27.27 97 SER A O 1
ATOM 733 N N . ARG A 1 98 ? -18.290 -22.615 -10.179 1.00 33.84 98 ARG A N 1
ATOM 734 C CA . ARG A 1 98 ? -17.008 -23.316 -10.051 1.00 33.84 98 ARG A CA 1
ATOM 735 C C . ARG A 1 98 ? -16.365 -23.460 -11.439 1.00 33.84 98 ARG A C 1
ATOM 737 O O . ARG A 1 98 ? -17.049 -23.749 -12.410 1.00 33.84 98 ARG A O 1
ATOM 744 N N . HIS A 1 99 ? -15.045 -23.285 -11.487 1.00 39.34 99 HIS A N 1
ATOM 745 C CA . HIS A 1 99 ? -14.142 -23.627 -12.597 1.00 39.34 99 HIS A CA 1
ATOM 746 C C . HIS A 1 99 ? -14.305 -22.873 -13.928 1.00 39.34 99 HIS A C 1
ATOM 748 O O . HIS A 1 99 ? -14.706 -23.423 -14.944 1.00 39.34 99 HIS A O 1
ATOM 754 N N . ALA A 1 100 ? -13.792 -21.642 -13.951 1.00 28.33 100 ALA A N 1
ATOM 755 C CA . ALA A 1 100 ? -13.090 -21.116 -15.119 1.00 28.33 100 ALA A CA 1
ATOM 756 C C . ALA A 1 100 ? -11.851 -20.349 -14.631 1.00 28.33 100 ALA A C 1
ATOM 758 O O . ALA A 1 100 ? -11.961 -19.273 -14.043 1.00 28.33 100 ALA A O 1
ATOM 759 N N . GLN A 1 101 ? -10.660 -20.925 -14.821 1.00 33.78 101 GLN A N 1
ATOM 760 C CA . GLN A 1 101 ? -9.390 -20.234 -14.598 1.00 33.78 101 GLN A CA 1
ATOM 761 C C . GLN A 1 101 ? -9.229 -19.141 -15.665 1.00 33.78 101 GLN A C 1
ATOM 763 O O . GLN A 1 101 ? -8.645 -19.358 -16.722 1.00 33.78 101 GLN A O 1
ATOM 768 N N . HIS A 1 102 ? -9.773 -17.952 -15.410 1.00 28.34 102 HIS A N 1
ATOM 769 C CA . HIS A 1 102 ? -9.525 -16.786 -16.252 1.00 28.34 102 HIS A CA 1
ATOM 770 C C . HIS A 1 102 ? -8.139 -16.194 -15.914 1.00 28.34 102 HIS A C 1
ATOM 772 O O . HIS A 1 102 ? -7.891 -15.864 -14.752 1.00 28.34 102 HIS A O 1
ATOM 778 N N . PRO A 1 103 ? -7.234 -15.968 -16.888 1.00 35.06 103 PRO A N 1
ATOM 779 C CA . PRO A 1 103 ? -5.860 -15.501 -16.641 1.00 35.06 103 PRO A CA 1
ATOM 780 C C . PRO A 1 103 ? -5.748 -14.004 -16.265 1.00 35.06 103 PRO A C 1
ATOM 782 O O . PRO A 1 103 ? -4.714 -13.375 -16.485 1.00 35.06 103 PRO A O 1
ATOM 785 N N . ARG A 1 104 ? -6.800 -13.391 -15.708 1.00 33.06 104 ARG A N 1
ATOM 786 C CA . ARG A 1 104 ? -6.974 -11.926 -15.696 1.00 33.06 104 ARG A CA 1
ATOM 787 C C . ARG A 1 104 ? -6.391 -11.162 -14.497 1.00 33.06 104 ARG A C 1
ATOM 789 O O . ARG A 1 104 ? -6.419 -9.941 -14.533 1.00 33.06 104 ARG A O 1
ATOM 796 N N . CYS A 1 105 ? -5.799 -11.812 -13.492 1.00 35.25 105 CYS A N 1
ATOM 797 C CA . CYS A 1 105 ? -5.257 -11.115 -12.304 1.00 35.25 105 CYS A CA 1
ATOM 798 C C . CYS A 1 105 ? -3.803 -11.488 -11.958 1.00 35.25 105 CYS A C 1
ATOM 800 O O . CYS A 1 105 ? -3.485 -11.727 -10.802 1.00 35.25 105 CYS A O 1
ATOM 802 N N . ARG A 1 106 ? -2.894 -11.572 -12.941 1.00 43.59 106 ARG A N 1
ATOM 803 C CA . ARG A 1 106 ? -1.472 -11.917 -12.685 1.00 43.59 106 ARG A CA 1
ATOM 804 C C . ARG A 1 106 ? -0.489 -10.748 -12.807 1.00 43.59 106 ARG A C 1
ATOM 806 O O . ARG A 1 106 ? 0.719 -10.985 -12.830 1.00 43.59 106 ARG A O 1
ATOM 813 N N . LEU A 1 107 ? -0.966 -9.511 -12.955 1.00 40.62 107 LEU A N 1
ATOM 814 C CA . LEU A 1 107 ? -0.124 -8.436 -13.490 1.00 40.62 107 LEU A CA 1
ATOM 815 C C . LEU A 1 107 ? 0.735 -7.687 -12.465 1.00 40.62 107 LEU A C 1
ATOM 817 O O . LEU A 1 107 ? 1.721 -7.101 -12.882 1.00 40.62 107 LEU A O 1
ATOM 821 N N . LEU A 1 108 ? 0.434 -7.715 -11.162 1.00 45.34 108 LEU A N 1
ATOM 822 C CA . LEU A 1 108 ? 1.250 -7.009 -10.157 1.00 45.34 108 LEU A CA 1
ATOM 823 C C . LEU A 1 108 ? 1.455 -7.826 -8.856 1.00 45.34 108 LEU A C 1
ATOM 825 O O . LEU A 1 108 ? 1.855 -7.271 -7.836 1.00 45.34 108 LEU A O 1
ATOM 829 N N . CYS A 1 109 ? 1.302 -9.164 -8.894 1.00 43.59 109 CYS A N 1
ATOM 830 C CA . CYS A 1 109 ? 1.849 -10.100 -7.887 1.00 43.59 109 CYS A CA 1
ATOM 831 C C . CYS A 1 109 ? 3.386 -10.090 -7.788 1.00 43.59 109 CYS A C 1
ATOM 833 O O . CYS A 1 109 ? 4.004 -11.099 -7.469 1.00 43.59 109 CYS A O 1
ATOM 835 N N . ARG A 1 110 ? 4.010 -8.964 -8.132 1.00 52.91 110 ARG A N 1
ATOM 836 C CA . ARG A 1 110 ? 5.276 -8.920 -8.848 1.00 52.91 110 ARG A CA 1
ATOM 837 C C . ARG A 1 110 ? 6.387 -8.145 -8.142 1.00 52.91 110 ARG A C 1
ATOM 839 O O . ARG A 1 110 ? 7.401 -7.845 -8.741 1.00 52.91 110 ARG A O 1
ATOM 846 N N . LEU A 1 111 ? 6.206 -7.784 -6.875 1.00 50.81 111 LEU A N 1
ATOM 847 C CA . LEU A 1 111 ? 7.237 -7.077 -6.096 1.00 50.81 111 LEU A CA 1
ATOM 848 C C . LEU A 1 111 ? 7.302 -7.516 -4.627 1.00 50.81 111 LEU A C 1
ATOM 850 O O . LEU A 1 111 ? 8.127 -7.006 -3.876 1.00 50.81 111 LEU A O 1
ATOM 854 N N . ALA A 1 112 ? 6.482 -8.489 -4.208 1.00 53.28 112 ALA A N 1
ATOM 855 C CA . ALA A 1 112 ? 6.490 -8.987 -2.830 1.00 53.28 112 ALA A CA 1
ATOM 856 C C . ALA A 1 112 ? 7.837 -9.629 -2.432 1.00 53.28 112 ALA A C 1
ATOM 858 O O . ALA A 1 112 ? 8.154 -9.678 -1.250 1.00 53.28 112 ALA A O 1
ATOM 859 N N . LEU A 1 113 ? 8.661 -10.037 -3.410 1.00 48.44 113 LEU A N 1
ATOM 860 C CA . LEU A 1 113 ? 10.005 -10.574 -3.192 1.00 48.44 113 LEU A CA 1
ATOM 861 C C . LEU A 1 113 ? 10.907 -9.610 -2.402 1.00 48.44 113 LEU A C 1
ATOM 863 O O . LEU A 1 113 ? 11.518 -10.026 -1.425 1.00 48.44 113 LEU A O 1
ATOM 867 N N . LEU A 1 114 ? 10.975 -8.332 -2.797 1.00 53.25 114 LEU A N 1
ATOM 868 C CA . LEU A 1 114 ? 11.869 -7.362 -2.147 1.00 53.25 114 LEU A CA 1
ATOM 869 C C . LEU A 1 114 ? 11.468 -7.117 -0.692 1.00 53.25 114 LEU A C 1
ATOM 871 O O . LEU A 1 114 ? 12.325 -7.034 0.179 1.00 53.25 114 LEU A O 1
ATOM 875 N N . TYR A 1 115 ? 10.163 -7.062 -0.433 1.00 52.03 115 TYR A N 1
ATOM 876 C CA . TYR A 1 115 ? 9.626 -6.866 0.908 1.00 52.03 115 TYR A CA 1
ATOM 877 C C . TYR A 1 115 ? 9.854 -8.081 1.818 1.00 52.03 115 TYR A C 1
ATOM 879 O O . TYR A 1 115 ? 10.190 -7.918 2.986 1.00 52.03 115 TYR A O 1
ATOM 887 N N . LEU A 1 116 ? 9.701 -9.301 1.288 1.00 54.31 116 LEU A N 1
ATOM 888 C CA . LEU A 1 116 ? 9.947 -10.531 2.046 1.00 54.31 116 LEU A CA 1
ATOM 889 C C . LEU A 1 116 ? 11.430 -10.709 2.394 1.00 54.31 116 LEU A C 1
ATOM 891 O O . LEU A 1 116 ? 11.738 -11.097 3.516 1.00 54.31 116 LEU A O 1
ATOM 895 N N . LEU A 1 117 ? 12.339 -10.380 1.471 1.00 48.97 117 LEU A N 1
ATOM 896 C CA . LEU A 1 117 ? 13.783 -10.413 1.732 1.00 48.97 117 LEU A CA 1
ATOM 897 C C . LEU A 1 117 ? 14.192 -9.427 2.834 1.00 48.97 117 LEU A C 1
ATOM 899 O O . LEU A 1 117 ? 14.997 -9.789 3.685 1.00 48.97 117 LEU A O 1
ATOM 903 N N . ASP A 1 118 ? 13.610 -8.228 2.863 1.00 48.28 118 ASP A N 1
ATOM 904 C CA . ASP A 1 118 ? 13.910 -7.224 3.890 1.00 48.28 118 ASP A CA 1
ATOM 905 C C . ASP A 1 118 ? 13.329 -7.608 5.267 1.00 48.28 118 ASP A C 1
ATOM 907 O O . ASP A 1 118 ? 14.038 -7.584 6.276 1.00 48.28 118 ASP A O 1
ATOM 911 N N . GLN A 1 119 ? 12.078 -8.094 5.317 1.00 47.88 119 GLN A N 1
ATOM 912 C CA . GLN A 1 119 ? 11.467 -8.576 6.566 1.00 47.88 119 GLN A CA 1
ATOM 913 C C . GLN A 1 119 ? 12.209 -9.765 7.194 1.00 47.88 119 GLN A C 1
ATOM 915 O O . GLN A 1 119 ? 12.304 -9.838 8.419 1.00 47.88 119 GLN A O 1
ATOM 920 N N . CYS A 1 120 ? 12.764 -10.675 6.385 1.00 34.31 120 CYS A N 1
ATOM 921 C CA . CYS A 1 120 ? 13.583 -11.777 6.896 1.00 34.31 120 CYS A CA 1
ATOM 922 C C . CYS A 1 120 ? 14.863 -11.289 7.595 1.00 34.31 120 CYS A C 1
ATOM 924 O O . CYS A 1 120 ? 15.348 -11.962 8.494 1.00 34.31 120 CYS A O 1
ATOM 926 N N . THR A 1 121 ? 15.396 -10.116 7.240 1.00 32.47 121 THR A N 1
ATOM 927 C CA . THR A 1 121 ? 16.617 -9.591 7.879 1.00 32.47 121 THR A CA 1
ATOM 928 C C . THR A 1 121 ? 16.358 -8.795 9.159 1.00 32.47 121 THR A C 1
ATOM 930 O O . THR A 1 121 ? 17.245 -8.718 10.010 1.00 32.47 121 THR A O 1
ATOM 933 N N . SER A 1 122 ? 15.159 -8.225 9.337 1.00 37.94 122 SER A N 1
ATOM 934 C CA . SER A 1 122 ? 14.842 -7.398 10.513 1.00 37.94 122 SER A CA 1
ATOM 935 C C . SER A 1 122 ? 14.163 -8.168 11.652 1.00 37.94 122 SER A C 1
ATOM 937 O O . SER A 1 122 ? 14.391 -7.842 12.818 1.00 37.94 122 SER A O 1
ATOM 939 N N . ILE A 1 123 ? 13.383 -9.213 11.349 1.00 37.94 123 ILE A N 1
ATOM 940 C CA . ILE A 1 123 ? 12.636 -9.982 12.360 1.00 37.94 123 ILE A CA 1
ATOM 941 C C . ILE A 1 123 ? 13.535 -10.977 13.115 1.00 37.94 123 ILE A C 1
ATOM 943 O O . ILE A 1 123 ? 13.392 -11.113 14.331 1.00 37.94 123 ILE A O 1
ATOM 947 N N . ASP A 1 124 ? 14.530 -11.584 12.462 1.00 29.11 124 ASP A N 1
ATOM 948 C CA . ASP A 1 124 ? 15.439 -12.539 13.125 1.00 29.11 124 ASP A CA 1
ATOM 949 C C . ASP A 1 124 ? 16.423 -11.876 14.104 1.00 29.11 124 ASP A C 1
ATOM 951 O O . ASP A 1 124 ? 17.025 -12.547 14.941 1.00 29.11 124 ASP A O 1
ATOM 955 N N . ARG A 1 125 ? 16.547 -10.541 14.087 1.00 33.97 125 ARG A N 1
ATOM 956 C CA . ARG A 1 125 ? 17.407 -9.819 15.037 1.00 33.97 125 ARG A CA 1
ATOM 957 C C . ARG A 1 125 ? 16.745 -9.562 16.395 1.00 33.97 125 ARG A C 1
ATOM 959 O O . ARG A 1 125 ? 17.447 -9.228 17.340 1.00 33.97 125 ARG A O 1
ATOM 966 N N . ALA A 1 126 ? 15.424 -9.726 16.509 1.00 38.59 126 ALA A N 1
ATOM 967 C CA . ALA A 1 126 ? 14.669 -9.412 17.728 1.00 38.59 126 ALA A CA 1
ATOM 968 C C . ALA A 1 126 ? 14.179 -10.646 18.515 1.00 38.59 126 ALA A C 1
ATOM 970 O O . ALA A 1 126 ? 13.626 -10.475 19.599 1.00 38.59 126 ALA A O 1
ATOM 971 N N . SER A 1 127 ? 14.384 -11.871 18.010 1.00 33.97 127 SER A N 1
ATOM 972 C CA . SER A 1 127 ? 13.913 -13.111 18.662 1.00 33.97 127 SER A CA 1
ATOM 973 C C . SER A 1 127 ? 15.012 -14.040 19.201 1.00 33.97 127 SER A C 1
ATOM 975 O O . SER A 1 127 ? 14.676 -15.084 19.752 1.00 33.97 127 SER A O 1
ATOM 977 N N . CYS A 1 128 ? 16.296 -13.670 19.117 1.00 34.19 128 CYS A N 1
ATOM 978 C CA . CYS A 1 128 ? 17.402 -14.470 19.678 1.00 34.19 128 CYS A CA 1
ATOM 979 C C . CYS A 1 128 ? 17.806 -14.104 21.116 1.00 34.19 128 CYS A C 1
ATOM 981 O O . CYS A 1 128 ? 18.714 -14.722 21.664 1.00 34.19 128 CYS A O 1
ATOM 983 N N . GLU A 1 129 ? 17.128 -13.160 21.764 1.00 39.75 129 GLU A N 1
ATOM 984 C CA . GLU A 1 129 ? 17.295 -12.940 23.198 1.00 39.75 129 GLU A CA 1
ATOM 985 C C . GLU A 1 129 ? 16.075 -13.489 23.933 1.00 39.75 129 GLU A C 1
ATOM 987 O O . GLU A 1 129 ? 14.963 -12.995 23.744 1.00 39.75 129 GLU A O 1
ATOM 992 N N . ARG A 1 130 ? 16.328 -14.486 24.799 1.00 40.03 130 ARG A N 1
ATOM 993 C CA . ARG A 1 130 ? 15.487 -14.985 25.909 1.00 40.03 130 ARG A CA 1
ATOM 994 C C . ARG A 1 130 ? 14.932 -16.401 25.729 1.00 40.03 130 ARG A C 1
ATOM 996 O O . ARG A 1 130 ? 13.767 -16.595 25.399 1.00 40.03 130 ARG A O 1
ATOM 1003 N N . SER A 1 131 ? 15.760 -17.394 26.059 1.00 37.44 131 SER A N 1
ATOM 1004 C CA . SER A 1 131 ? 15.522 -18.359 27.159 1.00 37.44 131 SER A CA 1
ATOM 1005 C C . SER A 1 131 ? 16.519 -19.526 27.083 1.00 37.44 131 SER A C 1
ATOM 1007 O O . SER A 1 131 ? 16.192 -20.611 26.615 1.00 37.44 131 SER A O 1
ATOM 1009 N N . GLN A 1 132 ? 17.745 -19.316 27.574 1.00 37.62 132 GLN A N 1
ATOM 1010 C CA . GLN A 1 132 ? 18.497 -20.436 28.144 1.00 37.62 132 GLN A CA 1
ATOM 1011 C C . GLN A 1 132 ? 18.064 -20.590 29.609 1.00 37.62 132 GLN A C 1
ATOM 1013 O O . GLN A 1 132 ? 18.044 -19.587 30.326 1.00 37.62 132 GLN A O 1
ATOM 1018 N N . PRO A 1 133 ? 17.673 -21.792 30.062 1.00 42.28 133 PRO A N 1
ATOM 1019 C CA . PRO A 1 133 ? 17.553 -22.066 31.483 1.00 42.28 133 PRO A CA 1
ATOM 1020 C C . PRO A 1 133 ? 18.966 -22.132 32.074 1.00 42.28 133 PRO A C 1
ATOM 1022 O O . PRO A 1 133 ? 19.797 -22.907 31.608 1.00 42.28 133 PRO A O 1
ATOM 1025 N N . GLU A 1 134 ? 19.243 -21.289 33.067 1.00 40.72 134 GLU A N 1
ATOM 1026 C CA . GLU A 1 134 ? 20.461 -21.382 33.870 1.00 40.72 134 GLU A CA 1
ATOM 1027 C C . GLU A 1 134 ? 20.446 -22.717 34.625 1.00 40.72 134 GLU A C 1
ATOM 1029 O O . GLU A 1 134 ? 19.589 -22.943 35.482 1.00 40.72 134 GLU A O 1
ATOM 1034 N N . ASP A 1 135 ? 21.373 -23.610 34.279 1.00 47.38 135 ASP A N 1
ATOM 1035 C CA . ASP A 1 135 ? 21.646 -24.836 35.025 1.00 47.38 135 ASP A CA 1
ATOM 1036 C C . ASP A 1 135 ? 22.810 -24.564 35.997 1.00 47.38 135 ASP A C 1
ATOM 1038 O O . ASP A 1 135 ? 23.934 -24.296 35.555 1.00 47.38 135 ASP A O 1
ATOM 1042 N N . PRO A 1 136 ? 22.584 -24.552 37.323 1.00 49.50 136 PRO A N 1
ATOM 1043 C CA . PRO A 1 136 ? 23.605 -24.206 38.293 1.00 49.50 136 PRO A CA 1
ATOM 1044 C C . PRO A 1 136 ? 24.320 -25.477 38.740 1.00 49.50 136 PRO A C 1
ATOM 1046 O O . PRO A 1 136 ? 24.110 -25.931 39.865 1.00 49.50 136 PRO A O 1
ATOM 1049 N N . ARG A 1 137 ? 25.124 -26.075 37.855 1.00 49.91 137 ARG A N 1
ATOM 1050 C CA . ARG A 1 137 ? 26.087 -27.145 38.172 1.00 49.91 137 ARG A CA 1
ATOM 1051 C C . ARG A 1 137 ? 26.883 -27.514 36.920 1.00 49.91 137 ARG A C 1
ATOM 1053 O O . ARG A 1 137 ? 26.495 -28.396 36.175 1.00 49.91 137 ARG A O 1
ATOM 1060 N N . ASP A 1 138 ? 27.990 -26.818 36.699 1.00 35.81 138 ASP A N 1
ATOM 1061 C CA . ASP A 1 138 ? 29.277 -27.494 36.519 1.00 35.81 138 ASP A CA 1
ATOM 1062 C C . ASP A 1 138 ? 30.405 -26.470 36.422 1.00 35.81 138 ASP A C 1
ATOM 1064 O O . ASP A 1 138 ? 30.576 -25.725 35.460 1.00 35.81 138 ASP A O 1
ATOM 1068 N N . SER A 1 139 ? 31.177 -26.439 37.499 1.00 43.69 139 SER A N 1
ATOM 1069 C CA . SER A 1 139 ? 32.492 -25.835 37.567 1.00 43.69 139 SER A CA 1
ATOM 1070 C C . SER A 1 139 ? 33.507 -26.898 37.162 1.00 43.69 139 SER A C 1
ATOM 1072 O O . SER A 1 139 ? 33.676 -27.869 37.893 1.00 43.69 139 SER A O 1
ATOM 1074 N N . ALA A 1 140 ? 34.220 -26.705 36.053 1.00 39.75 140 ALA A N 1
ATOM 1075 C CA . ALA A 1 140 ? 35.513 -27.350 35.843 1.00 39.75 140 ALA A CA 1
ATOM 1076 C C . ALA A 1 140 ? 36.342 -26.609 34.782 1.00 39.75 140 ALA A C 1
ATOM 1078 O O . ALA A 1 140 ? 36.037 -26.667 33.598 1.00 39.75 140 ALA A O 1
ATOM 1079 N N . PHE A 1 141 ? 37.397 -25.947 35.266 1.00 35.56 141 PHE A N 1
ATOM 1080 C CA . PHE A 1 141 ? 38.735 -25.842 34.672 1.00 35.56 141 PHE A CA 1
ATOM 1081 C C . PHE A 1 141 ? 38.887 -25.525 33.175 1.00 35.56 141 PHE A C 1
ATOM 1083 O O . PHE A 1 141 ? 38.636 -26.373 32.326 1.00 35.56 141 PHE A O 1
ATOM 1090 N N . LEU A 1 142 ? 39.530 -24.386 32.891 1.00 40.41 142 LEU A N 1
ATOM 1091 C CA . LEU A 1 142 ? 40.801 -24.328 32.147 1.00 40.41 142 LEU A CA 1
ATOM 1092 C C . LEU A 1 142 ? 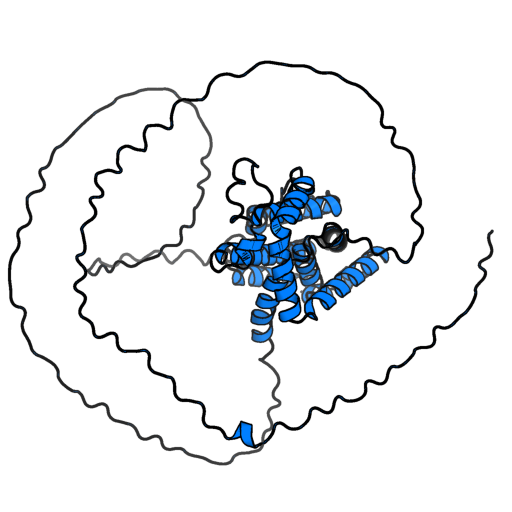41.328 -22.883 32.149 1.00 40.41 142 LEU A C 1
ATOM 1094 O O . LEU A 1 142 ? 40.857 -22.040 31.390 1.00 40.41 142 LEU A O 1
ATOM 1098 N N . ASP A 1 143 ? 42.308 -22.617 33.015 1.00 39.66 143 ASP A N 1
ATOM 1099 C CA . ASP A 1 143 ? 43.159 -21.427 32.943 1.00 39.66 143 ASP A CA 1
ATOM 1100 C C . ASP A 1 143 ? 44.020 -21.519 31.676 1.00 39.66 143 ASP A C 1
ATOM 1102 O O . ASP A 1 143 ? 44.909 -22.367 31.575 1.00 39.66 143 ASP A O 1
ATOM 1106 N N . TYR A 1 144 ? 43.744 -20.656 30.701 1.00 40.72 144 TYR A N 1
ATOM 1107 C CA . TYR A 1 144 ? 44.655 -20.388 29.594 1.00 40.72 144 TYR A CA 1
ATOM 1108 C C . TYR A 1 144 ? 45.415 -19.093 29.895 1.00 40.72 144 TYR A C 1
ATOM 1110 O O . TYR A 1 144 ? 44.867 -17.997 29.792 1.00 40.72 144 TYR A O 1
ATOM 1118 N N . ASP A 1 145 ? 46.686 -19.242 30.267 1.00 41.03 145 ASP A N 1
ATOM 1119 C CA . ASP A 1 145 ? 47.672 -18.162 30.301 1.00 41.03 145 ASP A CA 1
ATOM 1120 C C . ASP A 1 145 ? 47.989 -17.718 28.861 1.00 41.03 145 ASP A C 1
ATOM 1122 O O . ASP A 1 145 ? 48.629 -18.443 28.092 1.00 41.03 145 ASP A O 1
ATOM 1126 N N . GLU A 1 146 ? 47.557 -16.515 28.481 1.00 51.66 146 GLU A N 1
ATOM 1127 C CA . GLU A 1 146 ? 48.014 -15.855 27.255 1.00 51.66 146 GLU A CA 1
ATOM 1128 C C . GLU A 1 146 ? 49.383 -15.178 27.474 1.00 51.66 146 GLU A C 1
ATOM 1130 O O . GLU A 1 146 ? 49.565 -14.421 28.436 1.00 51.66 146 GLU A O 1
ATOM 1135 N N . PRO A 1 147 ? 50.362 -15.357 26.568 1.00 50.53 147 PRO A N 1
ATOM 1136 C CA . PRO A 1 147 ? 51.627 -14.648 26.657 1.00 50.53 147 PRO A CA 1
ATOM 1137 C C . PRO A 1 147 ? 51.469 -13.200 26.174 1.00 50.53 147 PRO A C 1
ATOM 1139 O O . PRO A 1 147 ? 51.225 -12.928 24.999 1.00 50.53 147 PRO A O 1
ATOM 1142 N N . ARG A 1 148 ? 51.700 -12.246 27.083 1.00 41.47 148 ARG A N 1
ATOM 1143 C CA . ARG A 1 148 ? 51.910 -10.827 26.759 1.00 41.47 148 ARG A CA 1
ATOM 1144 C C . ARG A 1 148 ? 53.120 -10.658 25.833 1.00 41.47 148 ARG A C 1
ATOM 1146 O O . ARG A 1 148 ? 54.265 -10.704 26.287 1.00 41.47 148 ARG A O 1
ATOM 1153 N N . THR A 1 149 ? 52.880 -10.367 24.560 1.00 41.84 149 THR A N 1
ATOM 1154 C CA . THR A 1 149 ? 53.899 -9.825 23.654 1.00 41.84 149 THR A CA 1
ATOM 1155 C C . THR A 1 149 ? 54.122 -8.346 23.960 1.00 41.84 149 THR A C 1
ATOM 1157 O O . THR A 1 149 ? 53.229 -7.516 23.789 1.00 41.84 149 THR A O 1
ATOM 1160 N N . LYS A 1 150 ? 55.325 -8.027 24.442 1.00 43.25 150 LYS A N 1
ATOM 1161 C CA . LYS A 1 150 ? 55.833 -6.660 24.587 1.00 43.25 150 LYS A CA 1
ATOM 1162 C C . LYS A 1 150 ? 56.064 -6.081 23.189 1.00 43.25 150 LYS A C 1
ATOM 1164 O O . LYS A 1 150 ? 56.838 -6.654 22.429 1.00 43.25 150 LYS A O 1
ATOM 1169 N N . PHE A 1 151 ? 55.404 -4.972 22.867 1.00 39.12 151 PHE A N 1
ATOM 1170 C CA . PHE A 1 151 ? 55.790 -4.147 21.727 1.00 39.12 151 PHE A CA 1
ATOM 1171 C C . PHE A 1 151 ? 57.026 -3.338 22.111 1.00 39.12 151 PHE A C 1
ATOM 1173 O O . PHE A 1 151 ? 57.084 -2.740 23.185 1.00 39.12 151 PHE A O 1
ATOM 1180 N N . GLN A 1 152 ? 58.027 -3.436 21.248 1.00 43.75 152 GLN A N 1
ATOM 1181 C CA . GLN A 1 152 ? 59.309 -2.766 21.319 1.00 43.75 152 GLN A CA 1
ATOM 1182 C C . GLN A 1 152 ? 59.177 -1.481 20.498 1.00 43.75 152 GLN A C 1
ATOM 1184 O O . GLN A 1 152 ? 58.728 -1.529 19.353 1.00 43.75 152 GLN A O 1
ATOM 1189 N N . ASP A 1 153 ? 59.483 -0.354 21.134 1.00 44.16 153 ASP A N 1
ATOM 1190 C CA . ASP A 1 153 ? 59.616 0.951 20.500 1.00 44.16 153 ASP A CA 1
ATOM 1191 C C . ASP A 1 153 ? 60.750 0.885 19.471 1.00 44.16 153 ASP A C 1
ATOM 1193 O O . ASP A 1 153 ? 61.892 0.617 19.845 1.00 44.16 153 ASP A O 1
ATOM 1197 N N . ASP A 1 154 ? 60.437 1.126 18.198 1.00 51.97 154 ASP A N 1
ATOM 1198 C CA . ASP A 1 154 ? 61.440 1.347 17.159 1.00 51.97 154 ASP A CA 1
ATOM 1199 C C . ASP A 1 154 ? 61.257 2.745 16.561 1.00 51.97 154 ASP A C 1
ATOM 1201 O O . ASP A 1 154 ? 60.295 3.050 15.849 1.00 51.97 154 ASP A O 1
ATOM 1205 N N . ASP A 1 155 ? 62.239 3.578 16.900 1.00 52.47 155 ASP A N 1
ATOM 1206 C CA . ASP A 1 155 ? 62.588 4.860 16.311 1.00 52.47 155 ASP A CA 1
ATOM 1207 C C . ASP A 1 155 ? 62.677 4.781 14.780 1.00 52.47 155 ASP A C 1
ATOM 1209 O O . ASP A 1 155 ? 63.526 4.082 14.225 1.00 52.47 155 ASP A O 1
ATOM 1213 N N . TYR A 1 156 ? 61.885 5.600 14.088 1.00 46.03 156 TYR A N 1
ATOM 1214 C CA . TYR A 1 156 ? 62.166 5.990 12.705 1.00 46.03 156 TYR A CA 1
ATOM 1215 C C . TYR A 1 156 ? 62.015 7.502 12.535 1.00 46.03 156 TYR A C 1
ATOM 1217 O O . TYR A 1 156 ? 61.076 8.007 11.925 1.00 46.03 156 TYR A O 1
ATOM 1225 N N . ASP A 1 157 ? 63.006 8.219 13.059 1.00 53.69 157 ASP A N 1
ATOM 1226 C CA . ASP A 1 157 ? 63.337 9.577 12.644 1.00 53.69 157 ASP A CA 1
ATOM 1227 C C . ASP A 1 157 ? 64.508 9.527 11.655 1.00 53.69 157 ASP A C 1
ATOM 1229 O O . ASP A 1 157 ? 65.598 9.065 12.004 1.00 53.69 157 ASP A O 1
ATOM 1233 N N . LYS A 1 158 ? 64.269 10.028 10.432 1.00 45.22 158 LYS A N 1
ATOM 1234 C CA . LYS A 1 158 ? 65.177 10.808 9.556 1.00 45.22 158 LYS A CA 1
ATOM 1235 C C . LYS A 1 158 ? 64.771 10.653 8.090 1.00 45.22 158 LYS A C 1
ATOM 1237 O O . LYS A 1 158 ? 64.844 9.559 7.548 1.00 45.22 158 LYS A O 1
ATOM 1242 N N . LEU A 1 159 ? 64.442 11.771 7.436 1.00 44.19 159 LEU A N 1
ATOM 1243 C CA . LEU A 1 159 ? 65.167 12.356 6.288 1.00 44.19 159 LEU A CA 1
ATOM 1244 C C . LEU A 1 159 ? 64.443 13.643 5.789 1.00 44.19 159 LEU A C 1
ATOM 1246 O O . LEU A 1 159 ? 63.300 13.885 6.173 1.00 44.19 159 LEU A O 1
ATOM 1250 N N . PRO A 1 160 ? 65.131 14.536 5.044 1.00 44.41 160 PRO A N 1
ATOM 1251 C CA . PRO A 1 160 ? 64.919 15.988 5.079 1.00 44.41 160 PRO A CA 1
ATOM 1252 C C . PRO A 1 160 ? 63.985 16.512 3.973 1.00 44.41 160 PRO A C 1
ATOM 1254 O O . PRO A 1 160 ? 63.866 15.873 2.928 1.00 44.41 160 PRO A O 1
ATOM 1257 N N . PRO A 1 161 ? 63.414 17.727 4.110 1.00 44.34 161 PRO A N 1
ATOM 1258 C CA . PRO A 1 161 ? 62.729 18.378 3.005 1.00 44.34 161 PRO A CA 1
ATOM 1259 C C . PRO A 1 161 ? 63.701 19.253 2.200 1.00 44.34 161 PRO A C 1
ATOM 1261 O O . PRO A 1 161 ? 64.201 20.283 2.660 1.00 44.34 161 PRO A O 1
ATOM 1264 N N . SER A 1 162 ? 63.945 18.851 0.957 1.00 41.47 162 SER A N 1
ATOM 1265 C CA . SER A 1 162 ? 64.515 19.692 -0.090 1.00 41.47 162 SER A CA 1
ATOM 1266 C C . SER A 1 162 ? 63.489 20.731 -0.565 1.00 41.47 162 SER A C 1
ATOM 1268 O O . SER A 1 162 ? 62.350 20.427 -0.907 1.00 41.47 162 SER A O 1
ATOM 1270 N N . ARG A 1 163 ? 63.933 21.992 -0.594 1.00 38.34 163 ARG A N 1
ATOM 1271 C CA . ARG A 1 163 ? 63.298 23.135 -1.271 1.00 38.34 163 ARG A CA 1
ATOM 1272 C C . ARG A 1 163 ? 63.148 22.879 -2.779 1.00 38.34 163 ARG A C 1
ATOM 1274 O O . ARG A 1 163 ? 64.096 22.377 -3.379 1.00 38.34 163 ARG A O 1
ATOM 1281 N N . SER A 1 164 ? 62.114 23.445 -3.416 1.00 34.62 164 SER A N 1
ATOM 1282 C CA . SER A 1 164 ? 62.245 24.639 -4.290 1.00 34.62 164 SER A CA 1
ATOM 1283 C C . SER A 1 164 ? 60.956 25.017 -5.045 1.00 34.62 164 SER A C 1
ATOM 1285 O O . SER A 1 164 ? 60.368 24.186 -5.717 1.00 34.62 164 SER A O 1
ATOM 1287 N N . ARG A 1 165 ? 60.631 26.322 -4.968 1.00 35.31 165 ARG A N 1
ATOM 1288 C CA . ARG A 1 165 ? 60.144 27.259 -6.013 1.00 35.31 165 ARG A CA 1
ATOM 1289 C C . ARG A 1 165 ? 59.036 26.849 -7.003 1.00 35.31 165 ARG A C 1
ATOM 1291 O O . ARG A 1 165 ? 59.281 26.026 -7.870 1.00 35.31 165 ARG A O 1
ATOM 1298 N N . SER A 1 166 ? 57.968 27.661 -7.034 1.00 37.28 166 SER A N 1
ATOM 1299 C CA . SER A 1 166 ? 57.325 28.251 -8.239 1.00 37.28 166 SER A CA 1
ATOM 1300 C C . SER A 1 166 ? 56.121 29.105 -7.774 1.00 37.28 166 SER A C 1
ATOM 1302 O O . SER A 1 166 ? 55.219 28.577 -7.142 1.00 37.28 166 SER A O 1
ATOM 1304 N N . SER A 1 167 ? 56.245 30.436 -7.668 1.00 38.44 167 SER A N 1
ATOM 1305 C CA . SER A 1 167 ? 55.787 31.475 -8.622 1.00 38.44 167 SER A CA 1
ATOM 1306 C C . SER A 1 167 ? 54.267 31.509 -8.880 1.00 38.44 167 SER A C 1
ATOM 1308 O O . SER A 1 167 ? 53.793 30.926 -9.850 1.00 38.44 167 SER A O 1
ATOM 1310 N N . GLU A 1 168 ? 53.532 32.251 -8.044 1.00 38.50 168 GLU A N 1
ATOM 1311 C CA . GLU A 1 168 ? 52.172 32.743 -8.325 1.00 38.50 168 GLU A CA 1
ATOM 1312 C C . GLU A 1 168 ? 52.234 34.011 -9.200 1.00 38.50 168 GLU A C 1
ATOM 1314 O O . GLU A 1 168 ? 53.070 34.879 -8.928 1.00 38.50 168 GLU A O 1
ATOM 1319 N N . PRO A 1 169 ? 51.362 34.167 -10.212 1.00 50.22 169 PRO A N 1
ATOM 1320 C CA . PRO A 1 169 ? 51.120 35.451 -10.848 1.00 50.22 169 PRO A CA 1
ATOM 1321 C C . PRO A 1 169 ? 49.915 36.183 -10.232 1.00 50.22 169 PRO A C 1
ATOM 1323 O O . PRO A 1 169 ? 48.880 35.598 -9.904 1.00 50.22 169 PRO A O 1
ATOM 1326 N N . ASP A 1 170 ? 50.092 37.497 -10.123 1.00 39.06 170 ASP A N 1
ATOM 1327 C CA . ASP A 1 170 ? 49.166 38.521 -9.651 1.00 39.06 170 ASP A CA 1
ATOM 1328 C C . ASP A 1 170 ? 47.735 38.403 -10.202 1.00 39.06 170 ASP A C 1
ATOM 1330 O O . ASP A 1 170 ? 47.495 38.400 -11.412 1.00 39.06 170 ASP A O 1
ATOM 1334 N N . ARG A 1 171 ? 46.748 38.429 -9.297 1.00 37.44 171 ARG A N 1
ATOM 1335 C CA . ARG A 1 171 ? 45.348 38.706 -9.641 1.00 37.44 171 ARG A CA 1
ATOM 1336 C C . ARG A 1 171 ? 45.100 40.210 -9.629 1.00 37.44 171 ARG A C 1
ATOM 1338 O O . ARG A 1 171 ? 44.959 40.828 -8.574 1.00 37.44 171 ARG A O 1
ATOM 1345 N N . ASN A 1 172 ? 44.987 40.771 -10.829 1.00 42.72 172 ASN A N 1
ATOM 1346 C CA . ASN A 1 172 ? 44.503 42.123 -11.053 1.00 42.72 172 ASN A CA 1
ATOM 1347 C C . ASN A 1 172 ? 43.048 42.280 -10.593 1.00 42.72 172 ASN A C 1
ATOM 1349 O O . ASN A 1 172 ? 42.139 41.572 -11.028 1.00 42.72 172 ASN A O 1
ATOM 1353 N N . ARG A 1 173 ? 42.860 43.274 -9.723 1.00 45.41 173 ARG A N 1
ATOM 1354 C CA . ARG A 1 173 ? 41.591 43.924 -9.402 1.00 45.41 173 ARG A CA 1
ATOM 1355 C C . ARG A 1 173 ? 41.038 44.610 -10.646 1.00 45.41 173 ARG A C 1
ATOM 1357 O O . ARG A 1 173 ? 41.730 45.450 -11.211 1.00 45.41 173 ARG A O 1
ATOM 1364 N N . LEU A 1 174 ? 39.766 44.385 -10.959 1.00 43.16 174 LEU A N 1
ATOM 1365 C CA . LEU A 1 174 ? 38.947 45.404 -11.607 1.00 43.16 174 LEU A CA 1
ATOM 1366 C C . LEU A 1 174 ? 37.590 45.490 -10.914 1.00 43.16 174 LEU A C 1
ATOM 1368 O O . LEU A 1 174 ? 36.793 44.556 -10.902 1.00 43.16 174 LEU A O 1
ATOM 1372 N N . SER A 1 175 ? 37.405 46.651 -10.297 1.00 44.22 175 SER A N 1
ATOM 1373 C CA . SER A 1 175 ? 36.150 47.204 -9.824 1.00 44.22 175 SER A CA 1
ATOM 1374 C C . SER A 1 175 ? 35.187 47.398 -10.994 1.00 44.22 175 SER A C 1
ATOM 1376 O O . SER A 1 175 ? 35.580 47.911 -12.039 1.00 44.22 175 SER A O 1
ATOM 1378 N N . GLY A 1 176 ? 33.920 47.061 -10.782 1.00 37.50 176 GLY A N 1
ATOM 1379 C CA . GLY A 1 176 ? 32.820 47.396 -11.678 1.00 37.50 176 GLY A CA 1
ATOM 1380 C C . GLY A 1 176 ? 31.581 47.704 -10.852 1.00 37.50 176 GLY A C 1
ATOM 1381 O O . GLY A 1 176 ? 30.821 46.804 -10.515 1.00 37.50 176 GLY A O 1
ATOM 1382 N N . SER A 1 177 ? 31.436 48.974 -10.477 1.00 41.66 177 SER A N 1
ATOM 1383 C CA . SER A 1 177 ? 30.205 49.556 -9.950 1.00 41.66 177 SER A CA 1
ATOM 1384 C C . SER A 1 177 ? 29.165 49.642 -11.065 1.00 41.66 177 SER A C 1
ATOM 1386 O O . SER A 1 177 ? 29.483 50.126 -12.152 1.00 41.66 177 SER A O 1
ATOM 1388 N N . SER A 1 178 ? 27.927 49.253 -10.787 1.00 49.47 178 SER A N 1
ATOM 1389 C CA . SER A 1 178 ? 26.780 49.647 -11.602 1.00 49.47 178 SER A CA 1
ATOM 1390 C C . SER A 1 178 ? 25.578 49.817 -10.688 1.00 49.47 178 SER A C 1
ATOM 1392 O O . SER A 1 178 ? 24.967 48.840 -10.259 1.00 49.47 178 SER A O 1
ATOM 1394 N N . ASP A 1 179 ? 25.286 51.078 -10.393 1.00 44.94 179 ASP A N 1
ATOM 1395 C CA . ASP A 1 179 ? 24.057 51.533 -9.767 1.00 44.94 179 ASP A CA 1
ATOM 1396 C C . ASP A 1 179 ? 22.911 51.418 -10.777 1.00 44.94 179 ASP A C 1
ATOM 1398 O O . ASP A 1 179 ? 22.979 51.977 -11.873 1.00 44.94 179 ASP A O 1
ATOM 1402 N N . CYS A 1 180 ? 21.852 50.702 -10.404 1.00 52.59 180 CYS A N 1
ATOM 1403 C CA . CYS A 1 180 ? 20.585 50.708 -11.123 1.00 52.59 180 CYS A CA 1
ATOM 1404 C C . CYS A 1 180 ? 19.469 50.978 -10.113 1.00 52.59 180 CYS A C 1
ATOM 1406 O O . CYS A 1 180 ? 18.948 50.061 -9.477 1.00 52.59 180 CYS A O 1
ATOM 1408 N N . ASP A 1 181 ? 19.118 52.256 -9.981 1.00 48.03 181 ASP A N 1
ATOM 1409 C CA . ASP A 1 181 ? 17.856 52.700 -9.406 1.00 48.03 181 ASP A CA 1
ATOM 1410 C C . ASP A 1 181 ? 16.696 52.172 -10.256 1.00 48.03 181 ASP A C 1
ATOM 1412 O O . ASP A 1 181 ? 16.615 52.413 -11.463 1.00 48.03 181 ASP A O 1
ATOM 1416 N N . SER A 1 182 ? 15.754 51.477 -9.629 1.00 49.41 182 SER A N 1
ATOM 1417 C CA . SER A 1 182 ? 14.410 51.318 -10.177 1.00 49.41 182 SER A CA 1
ATOM 1418 C C . SER A 1 182 ? 13.409 51.263 -9.040 1.00 49.41 182 SER A C 1
ATOM 1420 O O . SER A 1 182 ? 13.339 50.316 -8.258 1.00 49.41 182 SER A O 1
ATOM 1422 N N . ALA A 1 183 ? 12.673 52.362 -8.953 1.00 44.69 183 ALA A N 1
ATOM 1423 C CA . ALA A 1 183 ? 11.534 52.543 -8.093 1.00 44.69 183 ALA A CA 1
ATOM 1424 C C . ALA A 1 183 ? 10.353 51.670 -8.545 1.00 44.69 183 ALA A C 1
ATOM 1426 O O . ALA A 1 183 ? 10.127 51.461 -9.732 1.00 44.69 183 ALA A O 1
ATOM 1427 N N . ASP A 1 184 ? 9.579 51.272 -7.540 1.00 43.00 184 ASP A N 1
ATOM 1428 C CA . ASP A 1 184 ? 8.120 51.212 -7.556 1.00 43.00 184 ASP A CA 1
ATOM 1429 C C . ASP A 1 184 ? 7.432 50.228 -8.521 1.00 43.00 184 ASP A C 1
ATOM 1431 O O . ASP A 1 184 ? 7.213 50.475 -9.703 1.00 43.00 184 ASP A O 1
ATOM 1435 N N . SER A 1 185 ? 6.953 49.121 -7.960 1.00 40.22 185 SER A N 1
ATOM 1436 C CA . SER A 1 185 ? 5.517 48.821 -8.015 1.00 40.22 185 SER A CA 1
ATOM 1437 C C . SER A 1 185 ? 5.188 47.689 -7.047 1.00 40.22 185 SER A C 1
ATOM 1439 O O . SER A 1 185 ? 5.713 46.578 -7.110 1.00 40.22 185 SER A O 1
ATOM 1441 N N . GLY A 1 186 ? 4.323 48.002 -6.086 1.00 50.22 186 GLY A N 1
ATOM 1442 C CA . GLY A 1 186 ? 3.834 47.047 -5.110 1.00 50.22 186 GLY A CA 1
ATOM 1443 C C . GLY A 1 186 ? 2.937 45.984 -5.737 1.00 50.22 186 GLY A C 1
ATOM 1444 O O . GLY A 1 186 ? 1.913 46.302 -6.330 1.00 50.22 186 GLY A O 1
ATOM 1445 N N . VAL A 1 187 ? 3.255 44.719 -5.473 1.00 43.38 187 VAL A N 1
ATOM 1446 C CA . VAL A 1 187 ? 2.274 43.634 -5.402 1.00 43.38 187 VAL A CA 1
ATOM 1447 C C . VAL A 1 187 ? 2.658 42.767 -4.208 1.00 43.38 187 VAL A C 1
ATOM 1449 O O . VAL A 1 187 ? 3.738 42.186 -4.145 1.00 43.38 187 VAL A O 1
ATOM 1452 N N . ARG A 1 188 ? 1.774 42.737 -3.208 1.00 52.59 188 ARG A N 1
ATOM 1453 C CA . ARG A 1 188 ? 1.832 41.779 -2.105 1.00 52.59 188 ARG A CA 1
ATOM 1454 C C . ARG A 1 188 ? 1.531 40.401 -2.677 1.00 52.59 188 ARG A C 1
ATOM 1456 O O . ARG A 1 188 ? 0.366 40.132 -2.948 1.00 52.59 188 ARG A O 1
ATOM 1463 N N . ASP A 1 189 ? 2.538 39.538 -2.760 1.00 40.25 189 ASP A N 1
ATOM 1464 C CA . ASP A 1 189 ? 2.306 38.107 -2.903 1.00 40.25 189 ASP A CA 1
ATOM 1465 C C . ASP A 1 189 ? 2.902 37.302 -1.757 1.00 40.25 189 ASP A C 1
ATOM 1467 O O . ASP A 1 189 ? 3.965 37.576 -1.199 1.00 40.25 189 ASP A O 1
ATOM 1471 N N . SER A 1 190 ? 2.079 36.357 -1.330 1.00 45.88 190 SER A N 1
ATOM 1472 C CA . SER A 1 190 ? 2.157 35.662 -0.063 1.00 45.88 190 SER A CA 1
ATOM 1473 C C . SER A 1 190 ? 3.077 34.450 -0.135 1.00 45.88 190 SER A C 1
ATOM 1475 O O . SER A 1 190 ? 2.886 33.568 -0.959 1.00 45.88 190 SER A O 1
ATOM 1477 N N . ARG A 1 191 ? 3.957 34.359 0.868 1.00 44.81 191 ARG A N 1
ATOM 1478 C CA . ARG A 1 191 ? 4.422 33.119 1.515 1.00 44.81 191 ARG A CA 1
ATOM 1479 C C . ARG A 1 191 ? 4.980 32.044 0.582 1.00 44.81 191 ARG A C 1
ATOM 1481 O O . ARG A 1 191 ? 4.392 30.984 0.370 1.00 44.81 191 ARG A O 1
ATOM 1488 N N . ASP A 1 192 ? 6.219 32.304 0.196 1.00 37.47 192 ASP A N 1
ATOM 1489 C CA . ASP A 1 192 ? 7.209 31.298 -0.152 1.00 37.47 192 ASP A CA 1
ATOM 1490 C C . ASP A 1 192 ? 7.333 30.253 0.976 1.00 37.47 192 ASP A C 1
ATOM 1492 O O . ASP A 1 192 ? 7.649 30.562 2.130 1.00 37.47 192 ASP A O 1
ATOM 1496 N N . SER A 1 193 ? 6.988 29.009 0.652 1.00 43.59 193 SER A N 1
ATOM 1497 C CA . SER A 1 193 ? 7.126 27.855 1.534 1.00 43.59 193 SER A CA 1
ATOM 1498 C C . SER A 1 193 ? 8.418 27.154 1.155 1.00 43.59 193 SER A C 1
ATOM 1500 O O . SER A 1 193 ? 8.447 26.383 0.197 1.00 43.59 193 SER A O 1
ATOM 1502 N N . GLY A 1 194 ? 9.475 27.437 1.917 1.00 37.44 194 GLY A N 1
ATOM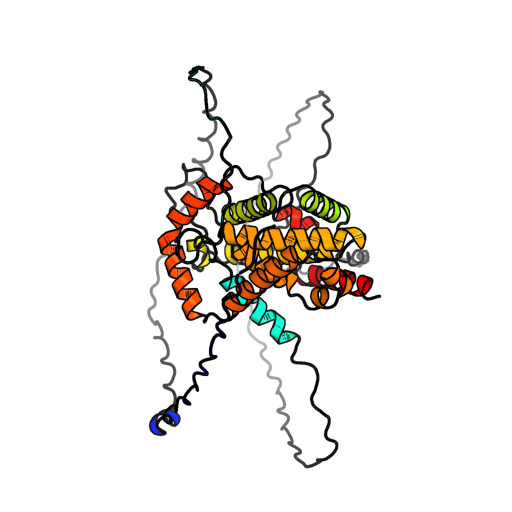 1503 C CA . GLY A 1 194 ? 10.801 26.856 1.749 1.00 37.44 194 GLY A CA 1
ATOM 1504 C C . GLY A 1 194 ? 10.754 25.337 1.583 1.00 37.44 194 GLY A C 1
ATOM 1505 O O . GLY A 1 194 ? 10.501 24.583 2.525 1.00 37.44 194 GLY A O 1
ATOM 1506 N N . ILE A 1 195 ? 11.020 24.887 0.359 1.00 38.66 195 ILE A N 1
ATOM 1507 C CA . ILE A 1 195 ? 11.257 23.487 0.031 1.00 38.66 195 ILE A CA 1
ATOM 1508 C C . ILE A 1 195 ? 12.656 23.147 0.549 1.00 38.66 195 ILE A C 1
ATOM 1510 O O . ILE A 1 195 ? 13.662 23.393 -0.116 1.00 38.66 195 ILE A O 1
ATOM 1514 N N . TYR A 1 196 ? 12.728 22.561 1.744 1.00 37.50 196 TYR A N 1
ATOM 1515 C CA . TYR A 1 196 ? 13.935 21.896 2.224 1.00 37.50 196 TYR A CA 1
ATOM 1516 C C . TYR A 1 196 ? 14.238 20.696 1.315 1.00 37.50 196 TYR A C 1
ATOM 1518 O O . TYR A 1 196 ? 13.743 19.588 1.520 1.00 37.50 196 TYR A O 1
ATOM 1526 N N . ARG A 1 197 ? 15.073 20.901 0.292 1.00 35.44 197 ARG A N 1
ATOM 1527 C CA . ARG A 1 197 ? 15.817 19.801 -0.328 1.00 35.44 197 ARG A CA 1
ATOM 1528 C C . ARG A 1 197 ? 16.922 19.392 0.642 1.00 35.44 197 ARG A C 1
ATOM 1530 O O . ARG A 1 197 ? 17.971 20.028 0.700 1.00 35.44 197 ARG A O 1
ATOM 1537 N N . CYS A 1 198 ? 16.701 18.317 1.391 1.00 37.53 198 CYS A N 1
ATOM 1538 C CA . CYS A 1 198 ? 17.779 17.599 2.063 1.00 37.53 198 CYS A CA 1
ATOM 1539 C C . CYS A 1 198 ? 18.672 16.951 0.995 1.00 37.53 198 CYS A C 1
ATOM 1541 O O . CYS A 1 198 ? 18.407 15.846 0.529 1.00 37.53 198 CYS A O 1
ATOM 1543 N N . VAL A 1 199 ? 19.714 17.664 0.572 1.00 41.88 199 VAL A N 1
ATOM 1544 C CA . VAL A 1 199 ? 20.813 17.086 -0.207 1.00 41.88 199 VAL A CA 1
ATOM 1545 C C . VAL A 1 199 ? 21.711 16.312 0.767 1.00 41.88 199 VAL A C 1
ATOM 1547 O O . VAL A 1 199 ? 22.133 16.892 1.772 1.00 41.88 199 VAL A O 1
ATOM 1550 N N . PRO A 1 200 ? 22.041 15.033 0.518 1.00 40.97 200 PRO A N 1
ATOM 1551 C CA . PRO A 1 200 ? 23.015 14.317 1.332 1.00 40.97 200 PRO A CA 1
ATOM 1552 C C . PRO A 1 200 ? 24.397 14.959 1.147 1.00 40.97 200 PRO A C 1
ATOM 1554 O O . PRO A 1 200 ? 24.986 14.880 0.069 1.00 40.97 200 PRO A O 1
ATOM 1557 N N . LYS A 1 201 ? 24.927 15.607 2.192 1.00 39.03 201 LYS A N 1
ATOM 1558 C CA . LYS A 1 201 ? 26.313 16.098 2.215 1.00 39.03 201 LYS A CA 1
ATOM 1559 C C . LYS A 1 201 ? 27.271 14.900 2.203 1.00 39.03 201 LYS A C 1
ATOM 1561 O O . LYS A 1 201 ? 27.458 14.240 3.220 1.00 39.03 201 LYS A O 1
ATOM 1566 N N . ARG A 1 202 ? 27.896 14.639 1.053 1.00 44.34 202 ARG A N 1
ATOM 1567 C CA . ARG A 1 202 ? 29.140 13.861 0.938 1.00 44.34 202 ARG A CA 1
ATOM 1568 C C . ARG A 1 202 ? 30.335 14.818 0.940 1.00 44.34 202 ARG A C 1
ATOM 1570 O O . ARG A 1 202 ? 30.321 15.789 0.195 1.00 44.34 202 ARG A O 1
ATOM 1577 N N . GLY A 1 203 ? 31.384 14.465 1.685 1.00 39.06 203 GLY A N 1
ATOM 1578 C CA . GLY A 1 203 ? 32.769 14.751 1.291 1.00 39.06 203 GLY A CA 1
ATOM 1579 C C . GLY A 1 203 ? 33.485 15.937 1.950 1.00 39.06 203 GLY A C 1
ATOM 1580 O O . GLY A 1 203 ? 33.453 17.044 1.434 1.00 39.06 203 GLY A O 1
ATOM 1581 N N . ILE A 1 204 ? 34.186 15.640 3.050 1.00 45.41 204 ILE A N 1
ATOM 1582 C CA . ILE A 1 204 ? 35.596 15.978 3.348 1.00 45.41 204 ILE A CA 1
ATOM 1583 C C . ILE A 1 204 ? 36.094 17.383 2.945 1.00 45.41 204 ILE A C 1
ATOM 1585 O O . ILE A 1 204 ? 36.463 17.613 1.797 1.00 45.41 204 ILE A O 1
ATOM 1589 N N . ARG A 1 205 ? 36.307 18.252 3.945 1.00 38.62 205 ARG A N 1
ATOM 1590 C CA . ARG A 1 205 ? 37.460 19.171 3.994 1.00 38.62 205 ARG A CA 1
ATOM 1591 C C . ARG A 1 205 ? 37.976 19.285 5.425 1.00 38.62 205 ARG A C 1
ATOM 1593 O O . ARG A 1 205 ? 37.247 19.698 6.320 1.00 38.62 205 ARG A O 1
ATOM 1600 N N . ASN A 1 206 ? 39.244 18.923 5.593 1.00 44.25 206 ASN A N 1
ATOM 1601 C CA . ASN A 1 206 ? 40.055 19.234 6.760 1.00 44.25 206 ASN A CA 1
ATOM 1602 C C . ASN A 1 206 ? 40.297 20.747 6.797 1.00 44.25 206 ASN A C 1
ATOM 1604 O O . ASN A 1 206 ? 40.841 21.295 5.841 1.00 44.25 206 ASN A O 1
ATOM 1608 N N . PHE A 1 207 ? 39.933 21.400 7.897 1.00 38.06 207 PHE A N 1
ATOM 1609 C CA . PHE A 1 207 ? 40.471 22.706 8.263 1.00 38.06 207 PHE A CA 1
ATOM 1610 C C . PHE A 1 207 ? 40.855 22.659 9.739 1.00 38.06 207 PHE A C 1
ATOM 1612 O O . PHE A 1 207 ? 40.024 22.394 10.607 1.00 38.06 207 PHE A O 1
ATOM 1619 N N . ARG A 1 208 ? 42.150 22.846 9.979 1.00 46.25 208 ARG A N 1
ATOM 1620 C CA . ARG A 1 208 ? 42.775 23.013 11.286 1.00 46.25 208 ARG A CA 1
ATOM 1621 C C . ARG A 1 208 ? 42.960 24.516 11.516 1.00 46.25 208 ARG A C 1
ATOM 1623 O O . ARG A 1 208 ? 43.248 25.229 10.563 1.00 46.25 208 ARG A O 1
ATOM 1630 N N . GLU A 1 209 ? 42.846 24.891 12.787 1.00 44.88 209 GLU A N 1
ATOM 1631 C CA . GLU A 1 209 ? 43.312 26.114 13.464 1.00 44.88 209 GLU A CA 1
ATOM 1632 C C . GLU A 1 209 ? 42.243 27.088 13.990 1.00 44.88 209 GLU A C 1
ATOM 1634 O O . GLU A 1 209 ? 41.616 27.858 13.272 1.00 44.88 209 GLU A O 1
ATOM 1639 N N . GLU A 1 210 ? 42.088 26.974 15.316 1.00 50.91 210 GLU A N 1
ATOM 1640 C CA . GLU A 1 210 ? 42.087 28.046 16.316 1.00 50.91 210 GLU A CA 1
ATOM 1641 C C . GLU A 1 210 ? 41.040 29.158 16.183 1.00 50.91 210 GLU A C 1
ATOM 1643 O O . GLU A 1 210 ? 41.251 30.191 15.557 1.00 50.91 210 GLU A O 1
ATOM 1648 N N . ASN A 1 211 ? 39.927 28.987 16.910 1.00 39.09 211 ASN A N 1
ATOM 1649 C CA . ASN A 1 211 ? 39.133 30.115 17.388 1.00 39.09 211 ASN A CA 1
ATOM 1650 C C . ASN A 1 211 ? 38.511 29.833 18.774 1.00 39.09 211 ASN A C 1
ATOM 1652 O O . ASN A 1 211 ? 38.159 28.688 19.070 1.00 39.09 211 ASN A O 1
ATOM 1656 N N . PRO A 1 212 ? 38.408 30.864 19.634 1.00 53.62 212 PRO A N 1
ATOM 1657 C CA . PRO A 1 212 ? 38.160 30.739 21.065 1.00 53.62 212 PRO A CA 1
ATOM 1658 C C . PRO A 1 212 ? 36.683 30.501 21.399 1.00 53.62 212 PRO A C 1
ATOM 1660 O O . PRO A 1 212 ? 35.783 30.887 20.657 1.00 53.62 212 PRO A O 1
ATOM 1663 N N . CYS A 1 213 ? 36.475 29.874 22.559 1.00 50.62 213 CYS A N 1
ATOM 1664 C CA . CYS A 1 213 ? 35.224 29.509 23.222 1.00 50.62 213 CYS A CA 1
ATOM 1665 C C . CYS A 1 213 ? 34.012 30.417 22.932 1.00 50.62 213 CYS A C 1
ATOM 1667 O O . CYS A 1 213 ? 33.686 31.306 23.717 1.00 50.62 213 CYS A O 1
ATOM 1669 N N . TYR A 1 214 ? 33.269 30.110 21.870 1.00 47.34 214 TYR A N 1
ATOM 1670 C CA . TYR A 1 214 ? 31.837 30.377 21.827 1.00 47.34 214 TYR A CA 1
ATOM 1671 C C . TYR A 1 214 ? 31.136 29.129 22.346 1.00 47.34 214 TYR A C 1
ATOM 1673 O O . TYR A 1 214 ? 31.182 28.075 21.710 1.00 47.34 214 TYR A O 1
ATOM 1681 N N . SER A 1 215 ? 30.516 29.245 23.521 1.00 51.34 215 SER A N 1
ATOM 1682 C CA . SER A 1 215 ? 29.559 28.271 24.037 1.00 51.34 215 SER A CA 1
ATOM 1683 C C . SER A 1 215 ? 28.505 28.045 22.962 1.00 51.34 215 SER A C 1
ATOM 1685 O O . SER A 1 215 ? 27.613 28.873 22.770 1.00 51.34 215 SER A O 1
ATOM 1687 N N . SER A 1 216 ? 28.668 26.962 22.202 1.00 51.00 216 SER A N 1
ATOM 1688 C CA . SER A 1 216 ? 27.681 26.547 21.219 1.00 51.00 216 SER A CA 1
ATOM 1689 C C . SER A 1 216 ? 26.366 26.382 21.975 1.00 51.00 216 SER A C 1
ATOM 1691 O O . SER A 1 216 ? 26.371 25.699 23.005 1.00 51.00 216 SER A O 1
ATOM 1693 N N . PRO A 1 217 ? 25.272 27.040 21.550 1.00 65.62 217 PRO A N 1
ATOM 1694 C CA . PRO A 1 217 ? 23.974 26.811 22.162 1.00 65.62 217 PRO A CA 1
ATOM 1695 C C . PRO A 1 217 ? 23.736 25.304 22.181 1.00 65.62 217 PRO A C 1
ATOM 1697 O O . PRO A 1 217 ? 24.038 24.629 21.191 1.00 65.62 217 PRO A O 1
ATOM 1700 N N . SER A 1 218 ? 23.280 24.785 23.325 1.00 57.84 218 SER A N 1
ATOM 1701 C CA . SER A 1 218 ? 22.945 23.372 23.483 1.00 57.84 218 SER A CA 1
ATOM 1702 C C . SER A 1 218 ? 22.183 22.916 22.239 1.00 57.84 218 SER A C 1
ATOM 1704 O O . SER A 1 218 ? 21.281 23.648 21.811 1.00 57.84 218 SER A O 1
ATOM 1706 N N . PRO A 1 219 ? 22.573 21.790 21.612 1.00 64.50 219 PRO A N 1
ATOM 1707 C CA . PRO A 1 219 ? 21.897 21.315 20.416 1.00 64.50 219 PRO A CA 1
ATOM 1708 C C . PRO A 1 219 ? 20.389 21.309 20.699 1.00 64.50 219 PRO A C 1
ATOM 1710 O O . PRO A 1 219 ? 20.001 20.877 21.787 1.00 64.50 219 PRO A O 1
ATOM 1713 N N . PRO A 1 220 ? 19.566 21.887 19.804 1.00 62.34 220 PRO A N 1
ATOM 1714 C CA . PRO A 1 220 ? 18.134 22.019 20.033 1.00 62.34 220 PRO A CA 1
ATOM 1715 C C . PRO A 1 220 ? 17.574 20.659 20.440 1.00 62.34 220 PRO A C 1
ATOM 1717 O O . PRO A 1 220 ? 17.907 19.666 19.793 1.00 62.34 220 PRO A O 1
ATOM 1720 N N . ASP A 1 221 ? 16.794 20.650 21.529 1.00 62.28 221 ASP A N 1
ATOM 1721 C CA . ASP A 1 221 ? 16.202 19.458 22.141 1.00 62.28 221 ASP A CA 1
ATOM 1722 C C . ASP A 1 221 ? 15.810 18.441 21.073 1.00 62.28 221 ASP A C 1
ATOM 1724 O O . ASP A 1 221 ? 15.071 18.791 20.145 1.00 62.28 221 ASP A O 1
ATOM 1728 N N . ASP A 1 222 ? 16.324 17.213 21.216 1.00 67.88 222 ASP A N 1
ATOM 1729 C CA . ASP A 1 222 ? 16.054 16.070 20.347 1.00 67.88 222 ASP A CA 1
ATOM 1730 C C . ASP A 1 222 ? 14.594 16.107 19.904 1.00 67.88 222 ASP A C 1
ATOM 1732 O O . ASP A 1 222 ? 13.683 15.820 20.685 1.00 67.88 222 ASP A O 1
ATOM 1736 N N . HIS A 1 223 ? 14.356 16.520 18.656 1.00 71.25 223 HIS A N 1
ATOM 1737 C CA . HIS A 1 223 ? 13.011 16.615 18.116 1.00 71.25 223 HIS A CA 1
ATOM 1738 C C . HIS A 1 223 ? 12.432 15.205 18.065 1.00 71.25 223 HIS A C 1
ATOM 1740 O O . HIS A 1 223 ? 12.635 14.464 17.105 1.00 71.25 223 HIS A O 1
ATOM 1746 N N . HIS A 1 224 ? 11.736 14.818 19.134 1.00 80.81 224 HIS A N 1
ATOM 1747 C CA . HIS A 1 224 ? 11.158 13.498 19.254 1.00 80.81 224 HIS A CA 1
ATOM 1748 C C . HIS A 1 224 ? 10.214 13.281 18.079 1.00 80.81 224 HIS A C 1
ATOM 1750 O O . HIS A 1 224 ? 9.261 14.040 17.869 1.00 80.81 224 HIS A O 1
ATOM 1756 N N . ALA A 1 225 ? 10.496 12.234 17.306 1.00 87.44 225 ALA A N 1
ATOM 1757 C CA . ALA A 1 225 ? 9.629 11.825 16.224 1.00 87.44 225 ALA A CA 1
ATOM 1758 C C . ALA A 1 225 ? 8.198 11.683 16.749 1.00 87.44 225 ALA A C 1
ATOM 1760 O O . ALA A 1 225 ? 7.942 11.004 17.746 1.00 87.44 225 ALA A O 1
ATOM 1761 N N . SER A 1 226 ? 7.262 12.359 16.092 1.00 92.75 226 SER A N 1
ATOM 1762 C CA . SER A 1 226 ? 5.874 12.423 16.533 1.00 92.75 226 SER A CA 1
ATOM 1763 C C . SER A 1 226 ? 4.910 12.169 15.382 1.00 92.75 226 SER A C 1
ATOM 1765 O O . SER A 1 226 ? 5.241 12.297 14.203 1.00 92.75 226 SER A O 1
ATOM 1767 N N . LEU A 1 227 ? 3.694 11.755 15.732 1.00 94.12 227 LEU A N 1
ATOM 1768 C CA . LEU A 1 227 ? 2.635 11.459 14.774 1.00 94.12 227 LEU A CA 1
ATOM 1769 C C . LEU A 1 227 ? 1.858 12.736 14.438 1.00 94.12 227 LEU A C 1
ATOM 1771 O O . LEU A 1 227 ? 1.230 13.334 15.316 1.00 94.12 227 LEU A O 1
ATOM 1775 N N . SER A 1 228 ? 1.832 13.119 13.163 1.00 96.00 228 SER A N 1
ATOM 1776 C CA . SER A 1 228 ? 1.038 14.249 12.687 1.00 96.00 228 SER A CA 1
ATOM 1777 C C . SER A 1 228 ? -0.456 13.933 12.754 1.00 96.00 228 SER A C 1
ATOM 1779 O O . SER A 1 228 ? -1.003 13.236 11.895 1.00 96.00 228 SER A O 1
ATOM 1781 N N . GLN A 1 229 ? -1.147 14.487 13.753 1.00 95.81 229 GLN A N 1
ATOM 1782 C CA . GLN A 1 229 ? -2.591 14.284 13.924 1.00 95.81 229 GLN A CA 1
ATOM 1783 C C . GLN A 1 229 ? -3.405 14.815 12.738 1.00 95.81 229 GLN A C 1
ATOM 1785 O O . GLN A 1 229 ? -4.397 14.203 12.351 1.00 95.81 229 GLN A O 1
ATOM 1790 N N . VAL A 1 230 ? -2.967 15.914 12.117 1.00 96.44 230 VAL A N 1
ATOM 1791 C CA . VAL A 1 230 ? -3.655 16.516 10.963 1.00 96.44 230 VAL A CA 1
ATOM 1792 C C . VAL A 1 230 ? -3.642 15.568 9.762 1.00 96.44 230 VAL A C 1
ATOM 1794 O O . VAL A 1 230 ? -4.704 15.231 9.236 1.00 96.44 230 VAL A O 1
ATOM 1797 N N . HIS A 1 231 ? -2.462 15.086 9.360 1.00 97.00 231 HIS A N 1
ATOM 1798 C CA . HIS A 1 231 ? -2.333 14.179 8.214 1.00 97.00 231 HIS A CA 1
ATOM 1799 C C . HIS A 1 231 ? -2.976 12.816 8.496 1.00 97.00 231 HIS A C 1
ATOM 1801 O O . HIS A 1 231 ? -3.615 12.237 7.617 1.00 97.00 231 HIS A O 1
ATOM 1807 N N . LEU A 1 232 ? -2.890 12.331 9.739 1.00 97.00 232 LEU A N 1
ATOM 1808 C CA . LEU A 1 232 ? -3.591 11.122 10.157 1.00 97.00 232 LEU A CA 1
ATOM 1809 C C . LEU A 1 232 ? -5.110 11.283 10.014 1.00 97.00 232 LEU A C 1
ATOM 1811 O O . LEU A 1 232 ? -5.772 10.398 9.476 1.00 97.00 232 LEU A O 1
ATOM 1815 N N . MET A 1 233 ? -5.676 12.407 10.458 1.00 97.25 233 MET A N 1
ATOM 1816 C CA . MET A 1 233 ? -7.112 12.642 10.334 1.00 97.25 233 MET A CA 1
ATOM 1817 C C . MET A 1 233 ? -7.561 12.762 8.879 1.00 97.25 233 MET A C 1
ATOM 1819 O O . MET A 1 233 ? -8.598 12.208 8.518 1.00 97.25 233 MET A O 1
ATOM 1823 N N . GLN A 1 234 ? -6.766 13.412 8.029 1.00 97.56 234 GLN A N 1
ATOM 1824 C CA . GLN A 1 234 ? -7.007 13.462 6.586 1.00 97.56 234 GLN A CA 1
ATOM 1825 C C . GLN A 1 234 ? -7.003 12.059 5.958 1.00 97.56 234 GLN A C 1
ATOM 1827 O O . GLN A 1 234 ? -7.911 11.732 5.191 1.00 97.56 234 GLN A O 1
ATOM 1832 N N . LEU A 1 235 ? -6.047 11.198 6.333 1.00 98.00 235 LEU A N 1
ATOM 1833 C CA . LEU A 1 235 ? -6.012 9.802 5.893 1.00 98.00 235 LEU A CA 1
ATOM 1834 C C . LEU A 1 235 ? -7.262 9.038 6.352 1.00 98.00 235 LEU A C 1
ATOM 1836 O O . LEU A 1 235 ? -7.912 8.381 5.542 1.00 98.00 235 LEU A O 1
ATOM 1840 N N . LYS A 1 236 ? -7.641 9.143 7.631 1.00 97.69 236 LYS A N 1
ATOM 1841 C CA . LYS A 1 236 ? -8.838 8.471 8.166 1.00 97.69 236 LYS A CA 1
ATOM 1842 C C . LYS A 1 236 ? -10.109 8.944 7.461 1.00 97.69 236 LYS A C 1
ATOM 1844 O O . LYS A 1 236 ? -10.933 8.117 7.075 1.00 97.69 236 LYS A O 1
ATOM 1849 N N . GLN A 1 237 ? -10.243 10.250 7.235 1.00 97.50 237 GLN A N 1
ATOM 1850 C CA . GLN A 1 237 ? -11.376 10.816 6.509 1.00 97.50 237 GLN A CA 1
ATOM 1851 C C . GLN A 1 237 ? -11.441 10.279 5.077 1.00 97.50 237 GLN A C 1
ATOM 1853 O O . GLN A 1 237 ? -12.510 9.875 4.616 1.00 97.50 237 GLN A O 1
ATOM 1858 N N . PHE A 1 238 ? -10.305 10.210 4.381 1.00 97.75 238 PHE A N 1
ATOM 1859 C CA . PHE A 1 238 ? -10.233 9.614 3.049 1.00 97.75 238 PHE A CA 1
ATOM 1860 C C . PHE A 1 238 ? -10.653 8.138 3.059 1.00 97.75 238 PHE A C 1
ATOM 1862 O O . PHE A 1 238 ? -11.492 7.739 2.256 1.00 97.75 238 PHE A O 1
ATOM 1869 N N . LEU A 1 239 ? -10.146 7.336 4.003 1.00 97.62 239 LEU A N 1
ATOM 1870 C CA . LEU A 1 239 ? -10.505 5.919 4.130 1.00 97.62 239 LEU A CA 1
ATOM 1871 C C . LEU A 1 239 ? -12.005 5.728 4.381 1.00 97.62 239 LEU A C 1
ATOM 1873 O O . LEU A 1 239 ? -12.633 4.862 3.772 1.00 97.62 239 LEU A O 1
ATOM 1877 N N . LEU A 1 240 ? -12.600 6.530 5.263 1.00 97.06 240 LEU A N 1
ATOM 1878 C CA . LEU A 1 240 ? -14.017 6.412 5.600 1.00 97.06 240 LEU A CA 1
ATOM 1879 C C . LEU A 1 240 ? -14.923 6.843 4.437 1.00 97.06 240 LEU A C 1
ATOM 1881 O O . LEU A 1 240 ? -15.914 6.161 4.171 1.00 97.06 240 LEU A O 1
ATOM 1885 N N . THR A 1 241 ? -14.553 7.901 3.709 1.00 97.62 241 THR A N 1
ATOM 1886 C CA . THR A 1 241 ? -15.362 8.474 2.616 1.00 97.62 241 THR A CA 1
ATOM 1887 C C . THR A 1 241 ? -15.231 7.743 1.284 1.00 97.62 241 THR A C 1
ATOM 1889 O O . THR A 1 241 ? -16.212 7.651 0.549 1.00 97.62 241 THR A O 1
ATOM 1892 N N . LYS A 1 242 ? -14.052 7.208 0.959 1.00 98.06 242 LYS A N 1
ATOM 1893 C CA . LYS A 1 242 ? -13.809 6.528 -0.318 1.00 98.06 242 LYS A CA 1
ATOM 1894 C C . LYS A 1 242 ? -14.187 5.056 -0.272 1.00 98.06 242 LYS A C 1
ATOM 1896 O O . LYS A 1 242 ? -14.146 4.393 0.773 1.00 98.06 242 LYS A O 1
ATOM 1901 N N . ARG A 1 243 ? -14.564 4.518 -1.431 1.00 98.00 243 ARG A N 1
ATOM 1902 C CA . ARG A 1 243 ? -14.790 3.079 -1.592 1.00 98.00 243 ARG A CA 1
ATOM 1903 C C . ARG A 1 243 ? -13.459 2.317 -1.528 1.00 98.00 243 ARG A C 1
ATOM 1905 O O . ARG A 1 243 ? -12.452 2.845 -1.991 1.00 98.00 243 ARG A O 1
ATOM 1912 N N . PRO A 1 244 ? -13.449 1.056 -1.050 1.00 98.38 244 PRO A N 1
ATOM 1913 C CA . PRO A 1 244 ? -12.251 0.210 -1.086 1.00 98.38 244 PRO A CA 1
ATOM 1914 C C . PRO A 1 244 ? -11.595 0.138 -2.473 1.00 98.38 244 PRO A C 1
ATOM 1916 O O . PRO A 1 244 ? -10.375 0.229 -2.580 1.00 98.38 244 PRO A O 1
ATOM 1919 N N . ASP A 1 245 ? -12.406 0.055 -3.534 1.00 97.88 245 ASP A N 1
ATOM 1920 C CA . ASP A 1 245 ? -11.911 0.024 -4.915 1.00 97.88 245 ASP A CA 1
ATOM 1921 C C . ASP A 1 245 ? -11.173 1.322 -5.287 1.00 97.88 245 ASP A C 1
ATOM 1923 O O . ASP A 1 245 ? -10.063 1.278 -5.807 1.00 97.88 245 ASP A O 1
ATOM 1927 N N . GLU A 1 246 ? -11.729 2.489 -4.953 1.00 97.50 246 GLU A N 1
ATOM 1928 C CA . GLU A 1 246 ? -11.098 3.791 -5.225 1.00 97.50 246 GLU A CA 1
ATOM 1929 C C . GLU A 1 246 ? -9.783 3.953 -4.459 1.00 97.50 246 GLU A C 1
ATOM 1931 O O . GLU A 1 246 ? -8.794 4.422 -5.017 1.00 97.50 246 GLU A O 1
ATOM 1936 N N . ILE A 1 247 ? -9.755 3.513 -3.198 1.00 98.31 247 ILE A N 1
ATOM 1937 C CA . ILE A 1 247 ? -8.542 3.519 -2.377 1.00 98.31 247 ILE A CA 1
ATOM 1938 C C . ILE A 1 247 ? -7.477 2.624 -3.020 1.00 98.31 247 ILE A C 1
ATOM 1940 O O . ILE A 1 247 ? -6.322 3.027 -3.149 1.00 98.31 247 ILE A O 1
ATOM 1944 N N . SER A 1 248 ? -7.862 1.424 -3.465 1.00 97.94 248 SER A N 1
ATOM 1945 C CA . SER A 1 248 ? -6.940 0.509 -4.136 1.00 97.94 248 SER A CA 1
ATOM 1946 C C . SER A 1 248 ? -6.419 1.063 -5.465 1.00 97.94 248 SER A C 1
ATOM 1948 O O . SER A 1 248 ? -5.233 0.924 -5.747 1.00 97.94 248 SER A O 1
ATOM 1950 N N . LEU A 1 249 ? -7.255 1.759 -6.245 1.00 96.88 249 LEU A N 1
ATOM 1951 C CA . LEU A 1 249 ? -6.829 2.440 -7.470 1.00 96.88 249 LEU A CA 1
ATOM 1952 C C . LEU A 1 249 ? -5.843 3.575 -7.179 1.00 96.88 249 LEU A C 1
ATOM 1954 O O . LEU A 1 249 ? -4.858 3.689 -7.899 1.00 96.88 249 LEU A O 1
ATOM 1958 N N . ALA A 1 250 ? -6.066 4.369 -6.127 1.00 97.62 250 ALA A N 1
ATOM 1959 C CA . ALA A 1 250 ? -5.146 5.434 -5.719 1.00 97.62 250 ALA A CA 1
ATOM 1960 C C . ALA A 1 250 ? -3.773 4.875 -5.300 1.00 97.62 250 ALA A C 1
ATOM 1962 O O . ALA A 1 250 ? -2.735 5.392 -5.707 1.00 97.62 250 ALA A O 1
ATOM 1963 N N . ILE A 1 251 ? -3.751 3.772 -4.542 1.00 97.81 251 ILE A N 1
ATOM 1964 C CA . ILE A 1 251 ? -2.502 3.091 -4.165 1.00 97.81 251 ILE A CA 1
ATOM 1965 C C . ILE A 1 251 ? -1.790 2.537 -5.409 1.00 97.81 251 ILE A C 1
ATOM 1967 O O . ILE A 1 251 ? -0.600 2.792 -5.600 1.00 97.81 251 ILE A O 1
ATOM 1971 N N . SER A 1 252 ? -2.512 1.819 -6.274 1.00 97.06 252 SER A N 1
ATOM 1972 C CA . SER A 1 252 ? -1.938 1.231 -7.489 1.00 97.06 252 SER A CA 1
ATOM 1973 C C . SER A 1 252 ? -1.493 2.273 -8.513 1.00 97.06 252 SER A C 1
ATOM 1975 O O . SER A 1 252 ? -0.538 2.021 -9.244 1.00 97.06 252 SER A O 1
ATOM 1977 N N . HIS A 1 253 ? -2.136 3.441 -8.557 1.00 96.50 253 HIS A N 1
ATOM 1978 C CA . HIS A 1 253 ? -1.696 4.578 -9.361 1.00 96.50 253 HIS A CA 1
ATOM 1979 C C . HIS A 1 253 ? -0.305 5.048 -8.936 1.00 96.50 253 HIS A C 1
ATOM 1981 O O . HIS A 1 253 ? 0.597 5.126 -9.769 1.00 96.50 253 HIS A O 1
ATOM 1987 N N . GLU A 1 254 ? -0.098 5.280 -7.639 1.00 97.19 254 GLU A N 1
ATOM 1988 C CA . GLU A 1 254 ? 1.204 5.708 -7.122 1.00 97.19 254 GLU A CA 1
ATOM 1989 C C . GLU A 1 254 ? 2.285 4.645 -7.356 1.00 97.19 254 GLU A C 1
ATOM 1991 O O . GLU A 1 254 ? 3.395 4.974 -7.771 1.00 97.19 254 GLU A O 1
ATOM 1996 N N . HIS A 1 255 ? 1.965 3.357 -7.199 1.00 96.44 255 HIS A N 1
ATOM 1997 C CA . HIS A 1 255 ? 2.911 2.283 -7.524 1.00 96.44 255 HIS A CA 1
ATOM 1998 C C . HIS A 1 255 ? 3.232 2.212 -9.020 1.00 96.44 255 HIS A C 1
ATOM 2000 O O . HIS A 1 255 ? 4.395 2.060 -9.392 1.00 96.44 255 HIS A O 1
ATOM 2006 N N . ALA A 1 256 ? 2.234 2.367 -9.892 1.00 95.25 256 ALA A N 1
ATOM 2007 C CA . ALA A 1 256 ? 2.447 2.420 -11.335 1.00 95.25 256 ALA A CA 1
ATOM 2008 C C . ALA A 1 256 ? 3.312 3.627 -11.735 1.00 95.25 256 ALA A C 1
ATOM 2010 O O . ALA A 1 256 ? 4.176 3.500 -12.602 1.00 95.25 256 ALA A O 1
ATOM 2011 N N . LYS A 1 257 ? 3.135 4.775 -11.074 1.00 94.88 257 LYS A N 1
ATOM 2012 C CA . LYS A 1 257 ? 3.969 5.967 -11.255 1.00 94.88 257 LYS A CA 1
ATOM 2013 C C . LYS A 1 257 ? 5.417 5.719 -10.828 1.00 94.88 257 LYS A C 1
ATOM 2015 O O . LYS A 1 257 ? 6.324 5.976 -11.614 1.00 94.88 257 LYS A O 1
ATOM 2020 N N . MET A 1 258 ? 5.641 5.154 -9.638 1.00 94.81 258 MET A N 1
ATOM 2021 C CA . MET A 1 258 ? 6.985 4.800 -9.150 1.00 94.81 258 MET A CA 1
ATOM 2022 C C . MET A 1 258 ? 7.691 3.800 -10.075 1.00 94.81 258 MET A C 1
ATOM 2024 O O . MET A 1 258 ? 8.870 3.948 -10.382 1.00 94.81 258 MET A O 1
ATOM 2028 N N . LEU A 1 259 ? 6.952 2.817 -10.598 1.00 94.50 259 LEU A N 1
ATOM 2029 C CA . LEU A 1 259 ? 7.454 1.838 -11.568 1.00 94.50 259 LEU A CA 1
ATOM 2030 C C . LEU A 1 259 ? 7.571 2.383 -12.996 1.00 94.50 259 LEU A C 1
ATOM 2032 O O . LEU A 1 259 ? 7.891 1.625 -13.915 1.00 94.50 259 LEU A O 1
ATOM 2036 N N . ARG A 1 260 ? 7.336 3.684 -13.197 1.00 93.62 260 ARG A N 1
ATOM 2037 C CA . ARG A 1 260 ? 7.441 4.360 -14.496 1.00 93.62 260 ARG A CA 1
ATOM 2038 C C . ARG A 1 260 ? 6.533 3.734 -15.562 1.00 93.62 260 ARG A C 1
ATOM 2040 O O . ARG A 1 260 ? 6.882 3.687 -16.736 1.00 93.62 260 ARG A O 1
ATOM 2047 N N . PHE A 1 261 ? 5.365 3.235 -15.156 1.00 92.12 261 PHE A N 1
ATOM 2048 C CA . PHE A 1 261 ? 4.326 2.773 -16.082 1.00 92.12 261 PHE A CA 1
ATOM 2049 C C . PHE A 1 261 ? 3.455 3.914 -16.605 1.00 92.12 261 PHE A C 1
ATOM 2051 O O . PHE A 1 261 ? 2.826 3.786 -17.651 1.00 92.12 261 PHE A O 1
ATOM 2058 N N . LEU A 1 262 ? 3.383 5.008 -15.847 1.00 91.00 262 LEU A N 1
ATOM 2059 C CA . LEU A 1 262 ? 2.595 6.189 -16.173 1.00 91.00 262 LEU A CA 1
ATOM 2060 C C . LEU A 1 262 ? 3.562 7.271 -16.668 1.00 91.00 262 LEU A C 1
ATOM 2062 O O . LEU A 1 262 ? 4.140 8.001 -15.868 1.00 91.00 262 LEU A O 1
ATOM 2066 N N . GLY A 1 263 ? 3.800 7.321 -17.978 1.00 80.38 263 GLY A N 1
ATOM 2067 C CA . GLY A 1 263 ? 4.698 8.289 -18.613 1.00 80.38 263 GLY A CA 1
ATOM 2068 C C . GLY A 1 263 ? 4.191 8.701 -19.992 1.00 80.38 263 GLY A C 1
ATOM 2069 O O . GLY A 1 263 ? 3.437 7.952 -20.617 1.00 80.38 263 GLY A O 1
ATOM 2070 N N . SER A 1 264 ? 4.588 9.895 -20.454 1.00 67.06 264 SER A N 1
ATOM 2071 C CA . SER A 1 264 ? 4.249 10.364 -21.804 1.00 67.06 264 SER A CA 1
ATOM 2072 C C . SER A 1 264 ? 4.796 9.384 -22.838 1.00 67.06 264 SER A C 1
ATOM 2074 O O . SER A 1 264 ? 5.961 8.980 -22.777 1.00 67.06 264 SER A O 1
ATOM 2076 N N . THR A 1 265 ? 3.947 9.016 -23.796 1.00 63.69 265 THR A N 1
ATOM 2077 C CA . THR A 1 265 ? 4.290 8.130 -24.912 1.00 63.69 265 THR A CA 1
ATOM 2078 C C . THR A 1 265 ? 5.454 8.658 -25.752 1.00 63.69 265 THR A C 1
ATOM 2080 O O . THR A 1 265 ? 6.096 7.889 -26.455 1.00 63.69 265 THR A O 1
ATOM 2083 N N . GLU A 1 266 ? 5.759 9.948 -25.650 1.00 66.56 266 GLU A N 1
ATOM 2084 C CA . GLU A 1 266 ? 6.797 10.621 -26.432 1.00 66.56 266 GLU A CA 1
ATOM 2085 C C . GLU A 1 266 ? 8.224 10.265 -25.975 1.00 66.56 266 GLU A C 1
ATOM 2087 O O . GLU A 1 266 ? 9.143 10.318 -26.779 1.00 66.56 266 GLU A O 1
ATOM 2092 N N . ASN A 1 267 ? 8.414 9.777 -24.740 1.00 59.94 267 ASN A N 1
ATOM 2093 C CA . ASN A 1 267 ? 9.722 9.317 -24.232 1.00 59.94 267 ASN A CA 1
ATOM 2094 C C . ASN A 1 267 ? 9.908 7.781 -24.283 1.00 59.94 267 ASN A C 1
ATOM 2096 O O . ASN A 1 267 ? 10.838 7.230 -23.678 1.00 59.94 267 ASN A O 1
ATOM 2100 N N . LEU A 1 268 ? 9.023 7.067 -24.995 1.00 55.78 268 LEU A N 1
ATOM 2101 C CA . LEU A 1 268 ? 9.003 5.595 -25.075 1.00 55.78 268 LEU A CA 1
ATOM 2102 C C . LEU A 1 268 ? 10.194 4.975 -25.816 1.00 55.78 268 LEU A C 1
ATOM 2104 O O . LEU A 1 268 ? 10.379 3.758 -25.730 1.00 55.78 268 LEU A O 1
ATOM 2108 N N . GLU A 1 269 ? 11.009 5.764 -26.517 1.00 55.91 269 GLU A N 1
ATOM 2109 C CA . GLU A 1 269 ? 12.212 5.244 -27.181 1.00 55.91 269 GLU A CA 1
ATOM 2110 C C . GLU A 1 269 ? 13.212 4.659 -26.174 1.00 55.91 269 GLU A C 1
ATOM 2112 O O . GLU A 1 269 ? 13.908 3.686 -26.465 1.00 55.91 269 GLU A O 1
ATOM 2117 N N . SER A 1 270 ? 13.161 5.106 -24.917 1.00 64.38 270 SER A N 1
ATOM 2118 C CA . SER A 1 270 ? 13.876 4.463 -23.817 1.00 64.38 270 SER A CA 1
ATOM 2119 C C . SER A 1 270 ? 13.104 3.263 -23.238 1.00 64.38 270 SER A C 1
ATOM 2121 O O . SER A 1 270 ? 12.776 3.222 -22.054 1.00 64.38 270 SER A O 1
ATOM 2123 N N . LYS A 1 271 ? 12.851 2.208 -24.033 1.00 66.75 271 LYS A N 1
ATOM 2124 C CA . LYS A 1 271 ? 12.303 0.913 -23.534 1.00 66.75 271 LYS A CA 1
ATOM 2125 C C . LYS A 1 271 ? 13.069 0.348 -22.319 1.00 66.75 271 LYS A C 1
ATOM 2127 O O . LYS A 1 271 ? 12.531 -0.453 -21.547 1.00 66.75 271 LYS A O 1
ATOM 2132 N N . ALA A 1 272 ? 14.319 0.781 -22.144 1.00 71.12 272 ALA A N 1
ATOM 2133 C CA . ALA A 1 272 ? 15.179 0.489 -21.002 1.00 71.12 272 ALA A CA 1
ATOM 2134 C C . ALA A 1 272 ? 14.687 1.082 -19.662 1.00 71.12 272 ALA A C 1
ATOM 2136 O O . ALA A 1 272 ? 15.066 0.582 -18.608 1.00 71.12 272 ALA A O 1
ATOM 2137 N N . ASN A 1 273 ? 13.810 2.092 -19.672 1.00 83.12 273 ASN A N 1
ATOM 2138 C CA . ASN A 1 273 ? 13.390 2.824 -18.472 1.00 83.12 273 ASN A CA 1
ATOM 2139 C C . ASN A 1 273 ? 12.182 2.227 -17.734 1.00 83.12 273 ASN A C 1
ATOM 2141 O O . ASN A 1 273 ? 11.664 2.845 -16.802 1.00 83.12 273 ASN A O 1
ATOM 2145 N N . ASN A 1 274 ? 11.736 1.024 -18.103 1.00 90.56 274 ASN A N 1
ATOM 2146 C CA . ASN A 1 274 ? 10.653 0.351 -17.392 1.00 90.56 274 ASN A CA 1
ATOM 2147 C C . ASN A 1 274 ? 11.092 -0.047 -15.971 1.00 90.56 274 ASN A C 1
ATOM 2149 O O . ASN A 1 274 ? 12.059 -0.795 -15.802 1.00 90.56 274 ASN A O 1
ATOM 2153 N N . GLY A 1 275 ? 10.347 0.392 -14.952 1.00 92.81 275 GLY A N 1
ATOM 2154 C CA . GLY A 1 275 ? 10.686 0.149 -13.550 1.00 92.81 275 GLY A CA 1
ATOM 2155 C C . GLY A 1 275 ? 10.805 -1.330 -13.180 1.00 92.81 275 GLY A C 1
ATOM 2156 O O . GLY A 1 275 ? 11.679 -1.673 -12.391 1.00 92.81 275 GLY A O 1
ATOM 2157 N N . LEU A 1 276 ? 10.022 -2.233 -13.789 1.00 92.62 276 LEU A N 1
ATOM 2158 C CA . LEU A 1 276 ? 10.147 -3.676 -13.520 1.00 92.62 276 LEU A CA 1
ATOM 2159 C C . LEU A 1 276 ? 11.485 -4.242 -13.986 1.00 92.62 276 LEU A C 1
ATOM 2161 O O . LEU A 1 276 ? 12.040 -5.111 -13.322 1.00 92.62 276 LEU A O 1
ATOM 2165 N N . ARG A 1 277 ? 12.000 -3.765 -15.124 1.00 93.38 277 ARG A N 1
ATOM 2166 C CA . ARG A 1 277 ? 13.324 -4.166 -15.616 1.00 93.38 277 ARG A CA 1
ATOM 2167 C C . ARG A 1 277 ? 14.408 -3.566 -14.733 1.00 93.38 277 ARG A C 1
ATOM 2169 O O . ARG A 1 277 ? 15.283 -4.291 -14.275 1.00 93.38 277 ARG A O 1
ATOM 2176 N N . LEU A 1 278 ? 14.295 -2.273 -14.427 1.00 93.56 278 LEU A N 1
ATOM 2177 C CA . LEU A 1 278 ? 15.255 -1.562 -13.583 1.00 93.56 278 LEU A CA 1
ATOM 2178 C C . LEU A 1 278 ? 15.408 -2.209 -12.206 1.00 93.56 278 LEU A C 1
ATOM 2180 O O . LEU A 1 278 ? 16.533 -2.381 -11.753 1.00 93.56 278 LEU A O 1
ATOM 2184 N N . VAL A 1 279 ? 14.313 -2.630 -11.566 1.00 94.38 279 VAL A N 1
ATOM 2185 C CA . VAL A 1 279 ? 14.346 -3.271 -10.242 1.00 94.38 279 VAL A CA 1
ATOM 2186 C C . VAL A 1 279 ? 15.248 -4.511 -10.196 1.00 94.38 279 VAL A C 1
ATOM 2188 O O . VAL A 1 279 ? 15.826 -4.777 -9.143 1.00 94.38 279 VAL A O 1
ATOM 2191 N N . LEU A 1 280 ? 15.429 -5.241 -11.301 1.00 91.44 280 LEU A N 1
ATOM 2192 C CA . LEU A 1 280 ? 16.327 -6.404 -11.346 1.00 91.44 280 LEU A CA 1
ATOM 2193 C C . LEU A 1 280 ? 17.771 -6.060 -11.721 1.00 91.44 280 LEU A C 1
ATOM 2195 O O . LEU A 1 280 ? 18.657 -6.896 -11.567 1.00 91.44 280 LEU A O 1
ATOM 2199 N N . LEU A 1 281 ? 18.024 -4.843 -12.200 1.00 92.44 281 LEU A N 1
ATOM 2200 C CA . LEU A 1 281 ? 19.353 -4.393 -12.591 1.00 92.44 281 LEU A CA 1
ATOM 2201 C C . LEU A 1 281 ? 20.069 -3.712 -11.415 1.00 92.44 281 LEU A C 1
ATOM 2203 O O . LEU A 1 281 ? 19.421 -3.095 -10.561 1.00 92.44 281 LEU A O 1
ATOM 2207 N N . PRO A 1 282 ? 21.412 -3.737 -11.368 1.00 94.75 282 PRO A N 1
ATOM 2208 C CA . PRO A 1 282 ? 22.172 -2.988 -10.368 1.00 94.75 282 PRO A CA 1
ATOM 2209 C C . PRO A 1 282 ? 21.819 -1.493 -10.345 1.00 94.75 282 PRO A C 1
ATOM 2211 O O . PRO A 1 282 ? 21.645 -0.921 -9.269 1.00 94.75 282 PRO A O 1
ATOM 2214 N N . SER A 1 283 ? 21.592 -0.894 -11.520 1.00 94.00 283 SER A N 1
ATOM 2215 C CA . SER A 1 283 ? 21.198 0.512 -11.684 1.00 94.00 283 SER A CA 1
ATOM 2216 C C . SER A 1 283 ? 19.856 0.873 -11.032 1.00 94.00 283 SER A C 1
ATOM 2218 O O . SER A 1 283 ? 19.617 2.040 -10.734 1.00 94.00 283 SER A O 1
ATOM 2220 N N . GLY A 1 284 ? 18.988 -0.104 -10.749 1.00 94.56 284 GLY A N 1
ATOM 2221 C CA . GLY A 1 284 ? 17.718 0.114 -10.053 1.00 94.56 284 GLY A CA 1
ATOM 2222 C C . GLY A 1 284 ? 17.796 0.098 -8.528 1.00 94.56 284 GLY A C 1
ATOM 2223 O O . GLY A 1 284 ? 16.750 -0.005 -7.892 1.00 94.56 284 GLY A O 1
ATOM 2224 N N . ALA A 1 285 ? 18.985 0.177 -7.919 1.00 95.62 285 ALA A N 1
ATOM 2225 C CA . ALA A 1 285 ? 19.136 0.177 -6.459 1.00 95.62 285 ALA A CA 1
ATOM 2226 C C . ALA A 1 285 ? 18.306 1.270 -5.767 1.00 95.62 285 ALA A C 1
ATOM 2228 O O . ALA A 1 285 ? 17.633 0.992 -4.777 1.00 95.62 285 ALA A O 1
ATOM 2229 N N . ILE A 1 286 ? 18.288 2.478 -6.336 1.00 95.94 286 ILE A N 1
ATOM 2230 C CA . ILE A 1 286 ? 17.502 3.601 -5.809 1.00 95.94 286 ILE A CA 1
ATOM 2231 C C . ILE A 1 286 ? 16.003 3.282 -5.877 1.00 95.94 286 ILE A C 1
ATOM 2233 O O . ILE A 1 286 ? 15.309 3.401 -4.875 1.00 95.94 286 ILE A O 1
ATOM 2237 N N . LEU A 1 287 ? 15.517 2.782 -7.018 1.00 95.12 287 LEU A N 1
ATOM 2238 C CA . LEU A 1 287 ? 14.109 2.411 -7.186 1.00 95.12 287 LEU A CA 1
ATOM 2239 C C . LEU A 1 287 ? 13.690 1.287 -6.223 1.00 95.12 287 LEU A C 1
ATOM 2241 O O . LEU A 1 287 ? 12.593 1.325 -5.672 1.00 95.12 287 LEU A O 1
ATOM 2245 N N . ARG A 1 288 ? 14.557 0.292 -5.984 1.00 95.62 288 ARG A N 1
ATOM 2246 C CA . ARG A 1 288 ? 14.305 -0.742 -4.966 1.00 95.62 288 ARG A CA 1
ATOM 2247 C C . ARG A 1 288 ? 14.148 -0.126 -3.579 1.00 95.62 288 ARG A C 1
ATOM 2249 O O . ARG A 1 288 ? 13.193 -0.466 -2.890 1.00 95.62 288 ARG A O 1
ATOM 2256 N N . GLN A 1 289 ? 15.040 0.791 -3.204 1.00 95.25 289 GLN A N 1
ATOM 2257 C CA . GLN A 1 289 ? 14.968 1.475 -1.915 1.00 95.25 289 GLN A CA 1
ATOM 2258 C C . GLN A 1 289 ? 13.686 2.303 -1.781 1.00 95.25 289 GLN A C 1
ATOM 2260 O O . GLN A 1 289 ? 13.016 2.226 -0.757 1.00 95.25 289 GLN A O 1
ATOM 2265 N N . GLU A 1 290 ? 13.301 3.046 -2.820 1.00 95.31 290 GLU A N 1
ATOM 2266 C CA . GLU A 1 290 ? 12.054 3.819 -2.837 1.00 95.31 290 GLU A CA 1
ATOM 2267 C C . GLU A 1 290 ? 10.819 2.920 -2.685 1.00 95.31 290 GLU A C 1
ATOM 2269 O O . GLU A 1 290 ? 9.894 3.260 -1.948 1.00 95.31 290 GLU A O 1
ATOM 2274 N N . LEU A 1 291 ? 10.797 1.759 -3.349 1.00 95.50 291 LEU A N 1
ATOM 2275 C CA . LEU A 1 291 ? 9.711 0.784 -3.221 1.00 95.50 291 LEU A CA 1
ATOM 2276 C C . LEU A 1 291 ? 9.650 0.178 -1.811 1.00 95.50 291 LEU A C 1
ATOM 2278 O O . LEU A 1 291 ? 8.561 0.063 -1.253 1.00 95.50 291 LEU A O 1
ATOM 2282 N N . LEU A 1 292 ? 10.791 -0.175 -1.215 1.00 93.94 292 LEU A N 1
ATOM 2283 C CA . LEU A 1 292 ? 10.852 -0.682 0.163 1.00 93.94 292 LEU A CA 1
ATOM 2284 C C . LEU A 1 292 ? 10.363 0.361 1.170 1.00 93.94 292 LEU A C 1
ATOM 2286 O O . LEU A 1 292 ? 9.521 0.077 2.023 1.00 93.94 292 LEU A O 1
ATOM 2290 N N . GLU A 1 293 ? 10.826 1.594 1.014 1.00 94.44 293 GLU A N 1
ATOM 2291 C CA . GLU A 1 293 ? 10.387 2.723 1.820 1.00 94.44 293 GLU A CA 1
ATOM 2292 C C . GLU A 1 293 ? 8.875 2.945 1.677 1.00 94.44 293 GLU A C 1
ATOM 2294 O O . GLU A 1 293 ? 8.147 3.110 2.659 1.00 94.44 293 GLU A O 1
ATOM 2299 N N . ARG A 1 294 ? 8.360 2.847 0.449 1.00 95.56 294 ARG A N 1
ATOM 2300 C CA . ARG A 1 294 ? 6.927 2.919 0.171 1.00 95.56 294 ARG A CA 1
ATOM 2301 C C . ARG A 1 294 ? 6.136 1.803 0.860 1.00 95.56 294 ARG A C 1
ATOM 2303 O O . ARG A 1 294 ? 5.071 2.098 1.409 1.00 95.56 294 ARG A O 1
ATOM 2310 N N . CYS A 1 295 ? 6.631 0.563 0.873 1.00 94.88 295 CYS A N 1
ATOM 2311 C CA . CYS A 1 295 ? 6.013 -0.535 1.628 1.00 94.88 295 CYS A CA 1
ATOM 2312 C C . CYS A 1 295 ? 5.895 -0.196 3.106 1.00 94.88 295 CYS A C 1
ATOM 2314 O O . CYS A 1 295 ? 4.823 -0.342 3.690 1.00 94.88 295 CYS A O 1
ATOM 2316 N N . SER A 1 296 ? 7.010 0.236 3.694 1.00 94.50 296 SER A N 1
ATOM 2317 C CA . SER A 1 296 ? 7.116 0.579 5.108 1.00 94.50 296 SER A CA 1
ATOM 2318 C C . SER A 1 296 ? 6.103 1.666 5.468 1.00 94.50 296 SER A C 1
ATOM 2320 O O . SER A 1 296 ? 5.279 1.504 6.369 1.00 94.50 296 SER A O 1
ATOM 2322 N N . MET A 1 297 ? 6.049 2.726 4.662 1.00 95.56 297 MET A N 1
ATOM 2323 C CA . MET A 1 297 ? 5.096 3.816 4.836 1.00 95.56 297 MET A CA 1
ATOM 2324 C C . MET A 1 297 ? 3.640 3.366 4.728 1.00 95.56 297 MET A C 1
ATOM 2326 O O . MET A 1 297 ? 2.817 3.767 5.552 1.00 95.56 297 MET A O 1
ATOM 2330 N N . LEU A 1 298 ? 3.297 2.525 3.750 1.00 97.19 298 LEU A N 1
ATOM 2331 C CA . LEU A 1 298 ? 1.936 2.008 3.602 1.00 97.19 298 LEU A CA 1
ATOM 2332 C C . LEU A 1 298 ? 1.550 1.092 4.774 1.00 97.19 298 LEU A C 1
ATOM 2334 O O . LEU A 1 298 ? 0.441 1.199 5.299 1.00 97.19 298 LEU A O 1
ATOM 2338 N N . HIS A 1 299 ? 2.479 0.244 5.215 1.00 96.50 299 HIS A N 1
ATOM 2339 C CA . HIS A 1 299 ? 2.312 -0.637 6.366 1.00 96.50 299 HIS A CA 1
ATOM 2340 C C . HIS A 1 299 ? 2.027 0.169 7.642 1.00 96.50 299 HIS A C 1
ATOM 2342 O O . HIS A 1 299 ? 1.007 -0.051 8.301 1.00 96.50 299 HIS A O 1
ATOM 2348 N N . TYR A 1 300 ? 2.861 1.165 7.958 1.00 96.69 300 TYR A N 1
ATOM 2349 C CA . TYR A 1 300 ? 2.633 2.020 9.121 1.00 96.69 300 TYR A CA 1
ATOM 2350 C C . TYR A 1 300 ? 1.342 2.828 9.007 1.00 96.69 300 TYR A C 1
ATOM 2352 O O . TYR A 1 300 ? 0.614 2.954 9.986 1.00 96.69 300 TYR A O 1
ATOM 2360 N N . SER A 1 301 ? 1.020 3.340 7.818 1.00 97.44 301 SER A N 1
ATOM 2361 C CA . SER A 1 301 ? -0.222 4.088 7.580 1.00 97.44 301 SER A CA 1
ATOM 2362 C C . SER A 1 301 ? -1.461 3.230 7.861 1.00 97.44 301 SER A C 1
ATOM 2364 O O . SER A 1 301 ? -2.426 3.705 8.467 1.00 97.44 301 SER A O 1
ATOM 2366 N N . CYS A 1 302 ? -1.421 1.951 7.474 1.00 98.38 302 CYS A N 1
ATOM 2367 C CA . CYS A 1 302 ? -2.460 0.974 7.788 1.00 98.38 302 CYS A CA 1
ATOM 2368 C C . CYS A 1 302 ? -2.624 0.814 9.305 1.00 98.38 302 CYS A C 1
ATOM 2370 O O . CYS A 1 302 ? -3.713 1.040 9.829 1.00 98.38 302 CYS A O 1
ATOM 2372 N N . LEU A 1 303 ? -1.543 0.509 10.027 1.00 97.94 303 LEU A N 1
ATOM 2373 C CA . LEU A 1 303 ? -1.586 0.327 11.481 1.00 97.94 303 LEU A CA 1
ATOM 2374 C C . LEU A 1 303 ? -2.027 1.591 12.222 1.00 97.94 303 LEU A C 1
ATOM 2376 O O . LEU A 1 303 ? -2.958 1.551 13.023 1.00 97.94 303 LEU A O 1
ATOM 2380 N N . LEU A 1 304 ? -1.390 2.727 11.940 1.00 97.25 304 LEU A N 1
ATOM 2381 C CA . LEU A 1 304 ? -1.631 3.984 12.641 1.00 97.25 304 LEU A CA 1
ATOM 2382 C C . LEU A 1 304 ? -3.060 4.482 12.434 1.00 97.25 304 LEU A C 1
ATOM 2384 O O . LEU A 1 304 ? -3.663 4.966 13.388 1.00 97.25 304 LEU A O 1
ATOM 2388 N N . SER A 1 305 ? -3.628 4.336 11.234 1.00 97.94 305 SER A N 1
ATOM 2389 C CA . SER A 1 305 ? -5.016 4.747 10.977 1.00 97.94 305 SER A CA 1
ATOM 2390 C C . SER A 1 305 ? -6.053 3.899 11.721 1.00 97.94 305 SER A C 1
ATOM 2392 O O . SER A 1 305 ? -7.116 4.426 12.057 1.00 97.94 305 SER A O 1
ATOM 2394 N N . ILE A 1 306 ? -5.747 2.629 12.013 1.00 98.25 306 ILE A N 1
ATOM 2395 C CA . ILE A 1 306 ? -6.603 1.745 12.819 1.00 98.25 306 ILE A CA 1
ATOM 2396 C C . ILE A 1 306 ? -6.429 2.037 14.312 1.00 98.25 306 ILE A C 1
ATOM 2398 O O . ILE A 1 306 ? -7.412 2.185 15.034 1.00 98.25 306 ILE A O 1
ATOM 2402 N N . LEU A 1 307 ? -5.178 2.113 14.767 1.00 97.06 307 LEU A N 1
ATOM 2403 C CA . LEU A 1 307 ? -4.819 2.194 16.181 1.00 97.06 307 LEU A CA 1
ATOM 2404 C C . LEU A 1 307 ? -5.025 3.598 16.768 1.00 97.06 307 LEU A C 1
ATOM 2406 O O . LEU A 1 307 ? -5.301 3.746 17.954 1.00 97.06 307 LEU A O 1
ATOM 2410 N N . SER A 1 308 ? -4.935 4.648 15.955 1.00 95.31 308 SER A N 1
ATOM 2411 C CA . SER A 1 308 ? -5.004 6.023 16.453 1.00 95.31 308 SER A CA 1
ATOM 2412 C C . SER A 1 308 ? -6.424 6.593 16.402 1.00 95.31 308 SER A C 1
ATOM 2414 O O . SER A 1 308 ? -7.088 6.570 15.363 1.00 95.31 308 SER A O 1
ATOM 2416 N N . GLY A 1 309 ? -6.869 7.214 17.497 1.00 89.50 309 GLY A N 1
ATOM 2417 C CA . GLY A 1 309 ? -8.120 7.977 17.587 1.00 89.50 309 GLY A CA 1
ATOM 2418 C C . GLY A 1 309 ? -9.252 7.244 18.315 1.00 89.50 309 GLY A C 1
ATOM 2419 O O . GLY A 1 309 ? -9.015 6.405 19.178 1.00 89.50 309 GLY A O 1
ATOM 2420 N N . ALA A 1 310 ? -10.503 7.600 18.009 1.00 91.06 310 ALA A N 1
ATOM 2421 C CA . ALA A 1 310 ? -11.660 7.078 18.732 1.00 91.06 310 ALA A CA 1
ATOM 2422 C C . ALA A 1 310 ? -11.879 5.574 18.478 1.00 91.06 310 ALA A C 1
ATOM 2424 O O . ALA A 1 310 ? -11.973 5.140 17.328 1.00 91.06 310 ALA A O 1
ATOM 2425 N N . ARG A 1 311 ? -12.068 4.797 19.558 1.00 92.19 311 ARG A N 1
ATOM 2426 C CA . ARG A 1 311 ? -12.294 3.336 19.506 1.00 92.19 311 ARG A CA 1
ATOM 2427 C C . ARG A 1 311 ? -13.450 2.926 18.583 1.00 92.19 311 ARG A C 1
ATOM 2429 O O . ARG A 1 311 ? -13.387 1.870 17.967 1.00 92.19 311 ARG A O 1
ATOM 2436 N N . LYS A 1 312 ? -14.476 3.773 18.440 1.00 95.88 312 LYS A N 1
ATOM 2437 C CA . LYS A 1 312 ? -15.645 3.524 17.577 1.00 95.88 312 LYS A CA 1
ATOM 2438 C C . LYS A 1 312 ? -15.320 3.471 16.075 1.00 95.88 312 LYS A C 1
ATOM 2440 O O . LYS A 1 312 ? -16.006 2.769 15.340 1.00 95.88 312 LYS A O 1
ATOM 2445 N N . ASP A 1 313 ? -14.280 4.174 15.625 1.00 96.94 313 ASP A N 1
ATOM 2446 C CA . ASP A 1 313 ? -13.931 4.244 14.198 1.00 96.94 313 ASP A CA 1
ATOM 2447 C C . ASP A 1 313 ? -12.986 3.106 13.787 1.00 96.94 313 ASP A C 1
ATOM 2449 O O . ASP A 1 313 ? -12.930 2.732 12.614 1.00 96.94 313 ASP A O 1
ATOM 2453 N N . ALA A 1 314 ? -12.245 2.536 14.743 1.00 97.44 314 ALA A N 1
ATOM 2454 C CA . ALA A 1 314 ? -11.212 1.540 14.475 1.00 97.44 314 ALA A CA 1
ATOM 2455 C C . ALA A 1 314 ? -11.742 0.283 13.749 1.00 97.44 314 ALA A C 1
ATOM 2457 O O . ALA A 1 314 ? -11.135 -0.094 12.744 1.00 97.44 314 ALA A O 1
ATOM 2458 N N . PRO A 1 315 ?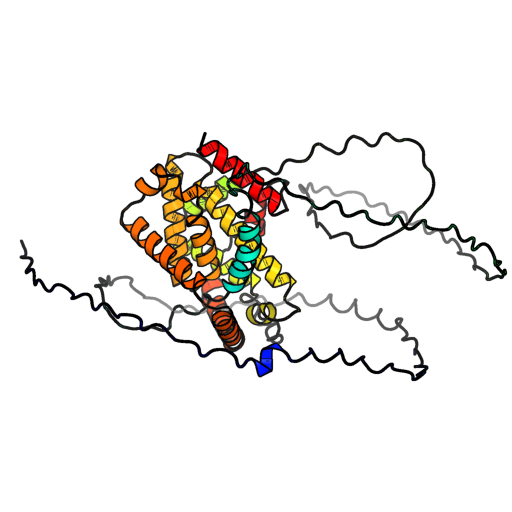 -12.888 -0.332 14.127 1.00 98.06 315 PRO A N 1
ATOM 2459 C CA . PRO A 1 315 ? -13.435 -1.474 13.387 1.00 98.06 315 PRO A CA 1
ATOM 2460 C C . PRO A 1 315 ? -13.839 -1.124 11.949 1.00 98.06 315 PRO A C 1
ATOM 2462 O O . PRO A 1 315 ? -13.680 -1.942 11.043 1.00 98.06 315 PRO A O 1
ATOM 2465 N N . LEU A 1 316 ? -14.330 0.100 11.714 1.00 98.00 316 LEU A N 1
ATOM 2466 C CA . LEU A 1 316 ? -14.719 0.568 10.380 1.00 98.00 316 LEU A CA 1
ATOM 2467 C C . LEU A 1 316 ? -13.495 0.742 9.478 1.00 98.00 316 LEU A C 1
ATOM 2469 O O . LEU A 1 316 ? -13.523 0.351 8.310 1.00 98.00 316 LEU A O 1
ATOM 2473 N N . ILE A 1 317 ? -12.412 1.295 10.026 1.00 98.44 317 ILE A N 1
ATOM 2474 C CA . ILE A 1 317 ? -11.148 1.487 9.310 1.00 98.44 317 ILE A CA 1
ATOM 2475 C C . ILE A 1 317 ? -10.454 0.146 9.067 1.00 98.44 317 ILE A C 1
ATOM 2477 O O . ILE A 1 317 ? -9.992 -0.095 7.954 1.00 98.44 317 ILE A O 1
ATOM 2481 N N . LEU A 1 318 ? -10.457 -0.762 10.048 1.00 98.50 318 LEU A N 1
ATOM 2482 C CA . LEU A 1 318 ? -9.974 -2.133 9.870 1.00 98.50 318 LEU A CA 1
ATOM 2483 C C . LEU A 1 318 ? -10.725 -2.833 8.731 1.00 98.50 318 LEU A C 1
ATOM 2485 O O . LEU A 1 318 ? -10.104 -3.335 7.793 1.00 98.50 318 LEU A O 1
ATOM 2489 N N . LYS A 1 319 ? -12.064 -2.806 8.761 1.00 98.50 319 LYS A N 1
ATOM 2490 C CA . LYS A 1 319 ? -12.897 -3.347 7.679 1.00 98.50 319 LYS A CA 1
ATOM 2491 C C . LYS A 1 319 ? -12.545 -2.713 6.334 1.00 98.50 319 LYS A C 1
ATOM 2493 O O . LYS A 1 319 ? -12.465 -3.419 5.330 1.00 98.50 319 LYS A O 1
ATOM 2498 N N . LYS A 1 320 ? -12.316 -1.396 6.297 1.00 98.56 320 LYS A N 1
ATOM 2499 C CA . LYS A 1 320 ? -11.922 -0.690 5.074 1.00 98.56 320 LYS A CA 1
ATOM 2500 C C . LYS A 1 320 ? -10.597 -1.223 4.526 1.00 98.56 320 LYS A C 1
ATOM 2502 O O . LYS A 1 320 ? -10.552 -1.556 3.348 1.00 98.56 320 LYS A O 1
ATOM 2507 N N . TRP A 1 321 ? -9.565 -1.368 5.356 1.00 98.62 321 TRP A N 1
ATOM 2508 C CA . TRP A 1 321 ? -8.268 -1.906 4.932 1.00 98.62 321 TRP A CA 1
ATOM 2509 C C . TRP A 1 321 ? -8.340 -3.355 4.449 1.00 98.62 321 TRP A C 1
ATOM 2511 O O . TRP A 1 321 ? -7.730 -3.665 3.429 1.00 98.62 321 TRP A O 1
ATOM 2521 N N . ILE A 1 322 ? -9.129 -4.214 5.106 1.00 98.69 322 ILE A N 1
ATOM 2522 C CA . ILE A 1 322 ? -9.365 -5.596 4.651 1.00 98.69 322 ILE A CA 1
ATOM 2523 C C . ILE A 1 322 ? -9.928 -5.595 3.224 1.00 98.69 322 ILE A C 1
ATOM 2525 O O . ILE A 1 322 ? -9.374 -6.231 2.327 1.00 98.69 322 ILE A O 1
ATOM 2529 N N . LEU A 1 323 ? -11.001 -4.833 2.994 1.00 98.50 323 LEU A N 1
ATOM 2530 C CA . LEU A 1 323 ? -11.645 -4.759 1.681 1.00 98.50 323 LEU A CA 1
ATOM 2531 C C . LEU A 1 323 ? -10.737 -4.110 0.627 1.00 98.50 323 LEU A C 1
ATOM 2533 O O . LEU A 1 323 ? -10.740 -4.538 -0.527 1.00 98.50 323 LEU A O 1
ATOM 2537 N N . THR A 1 324 ? -9.933 -3.115 1.011 1.00 98.56 324 THR A N 1
ATOM 2538 C CA . THR A 1 324 ? -8.923 -2.509 0.134 1.00 98.56 324 THR A CA 1
ATOM 2539 C C . THR A 1 324 ? -7.858 -3.533 -0.258 1.00 98.56 324 THR A C 1
ATOM 2541 O O . THR A 1 324 ? -7.522 -3.619 -1.435 1.00 98.56 324 THR A O 1
ATOM 2544 N N . GLY A 1 325 ? -7.369 -4.354 0.679 1.00 98.12 325 GLY A N 1
ATOM 2545 C CA . GLY A 1 325 ? -6.420 -5.439 0.403 1.00 98.12 325 GLY A CA 1
ATOM 2546 C C . GLY A 1 325 ? -6.965 -6.441 -0.618 1.00 98.12 325 GLY A C 1
ATOM 2547 O O . GLY A 1 325 ? -6.308 -6.745 -1.613 1.00 98.12 325 GLY A O 1
ATOM 2548 N N . VAL A 1 326 ? -8.215 -6.874 -0.446 1.00 97.38 326 VAL A N 1
ATOM 2549 C CA . VAL A 1 326 ? -8.892 -7.751 -1.417 1.00 97.38 326 VAL A CA 1
ATOM 2550 C C . VAL A 1 326 ? -9.056 -7.071 -2.779 1.00 97.38 326 VAL A C 1
ATOM 2552 O O . VAL A 1 326 ? -8.835 -7.697 -3.819 1.00 97.38 326 VAL A O 1
ATOM 2555 N N . SER A 1 327 ? -9.411 -5.784 -2.802 1.00 97.69 327 SER A N 1
ATOM 2556 C CA . SER A 1 327 ? -9.512 -5.023 -4.050 1.00 97.69 327 SER A CA 1
ATOM 2557 C C . SER A 1 327 ? -8.163 -4.899 -4.766 1.00 97.69 327 SER A C 1
ATOM 2559 O O . SER A 1 327 ? -8.090 -5.096 -5.979 1.00 97.69 327 SER A O 1
ATOM 2561 N N . LEU A 1 328 ? -7.070 -4.675 -4.033 1.00 97.25 328 LEU A N 1
ATOM 2562 C CA . LEU A 1 328 ? -5.714 -4.647 -4.590 1.00 97.25 328 LEU A CA 1
ATOM 2563 C C . LEU A 1 328 ? -5.352 -5.979 -5.251 1.00 97.25 328 LEU A C 1
ATOM 2565 O O . LEU A 1 328 ? -4.875 -5.980 -6.387 1.00 97.25 328 LEU A O 1
ATOM 2569 N N . ALA A 1 329 ? -5.676 -7.111 -4.617 1.00 94.38 329 ALA A N 1
ATOM 2570 C CA . ALA A 1 329 ? -5.499 -8.431 -5.224 1.00 94.38 329 ALA A CA 1
ATOM 2571 C C . ALA A 1 329 ? -6.286 -8.575 -6.541 1.00 94.38 329 ALA A C 1
ATOM 2573 O O . ALA A 1 329 ? -5.736 -9.029 -7.547 1.00 94.38 329 ALA A O 1
ATOM 2574 N N . ARG A 1 330 ? -7.548 -8.119 -6.583 1.00 93.94 330 ARG A N 1
ATOM 2575 C CA . ARG A 1 330 ? -8.371 -8.098 -7.813 1.00 93.94 330 ARG A CA 1
ATOM 2576 C C . ARG A 1 330 ? -7.818 -7.148 -8.869 1.00 93.94 330 ARG A C 1
ATOM 2578 O O . ARG A 1 330 ? -7.963 -7.373 -10.066 1.00 93.94 330 ARG A O 1
ATOM 2585 N N . HIS A 1 331 ? -7.190 -6.061 -8.444 1.00 92.19 331 HIS A N 1
ATOM 2586 C CA . HIS A 1 331 ? -6.516 -5.135 -9.337 1.00 92.19 331 HIS A CA 1
ATOM 2587 C C . HIS A 1 331 ? -5.157 -5.630 -9.819 1.00 92.19 331 HIS A C 1
ATOM 2589 O O . HIS A 1 331 ? -4.596 -5.059 -10.756 1.00 92.19 331 HIS A O 1
ATOM 2595 N N . GLY A 1 332 ? -4.696 -6.729 -9.240 1.00 90.25 332 GLY A N 1
ATOM 2596 C CA . GLY A 1 332 ? -3.441 -7.368 -9.532 1.00 90.25 332 GLY A CA 1
ATOM 2597 C C . GLY A 1 332 ? -2.301 -6.846 -8.680 1.00 90.25 332 GLY A C 1
ATOM 2598 O O . GLY A 1 332 ? -1.282 -7.512 -8.720 1.00 90.25 332 GLY A O 1
ATOM 2599 N N . ASP A 1 333 ? -2.438 -5.733 -7.943 1.00 93.62 333 ASP A N 1
ATOM 2600 C CA . ASP A 1 333 ? -1.396 -5.082 -7.122 1.00 93.62 333 ASP A CA 1
ATOM 2601 C C . ASP A 1 333 ? -1.111 -5.863 -5.844 1.00 93.62 333 ASP A C 1
ATOM 2603 O O . ASP A 1 333 ? -1.491 -5.482 -4.735 1.00 93.62 333 ASP A O 1
ATOM 2607 N N . ALA A 1 334 ? -0.443 -7.004 -6.005 1.00 90.31 334 ALA A N 1
ATOM 2608 C CA . ALA A 1 334 ? -0.128 -7.838 -4.862 1.00 90.31 334 ALA A CA 1
ATOM 2609 C C . ALA A 1 334 ? 1.065 -7.337 -4.048 1.00 90.31 334 ALA A C 1
ATOM 2611 O O . ALA A 1 334 ? 1.266 -7.829 -2.945 1.00 90.31 334 ALA A O 1
ATOM 2612 N N . PHE A 1 335 ? 1.808 -6.346 -4.543 1.00 91.12 335 PHE A N 1
ATOM 2613 C CA . PHE A 1 335 ? 2.781 -5.621 -3.735 1.00 91.12 335 PHE A CA 1
ATOM 2614 C C . PHE A 1 335 ? 2.084 -4.890 -2.588 1.00 91.12 335 PHE A C 1
ATOM 2616 O O . PHE A 1 335 ? 2.291 -5.224 -1.425 1.00 91.12 335 PHE A O 1
ATOM 2623 N N . ALA A 1 336 ? 1.157 -3.988 -2.920 1.00 95.38 336 ALA A N 1
ATOM 2624 C CA . ALA A 1 336 ? 0.348 -3.285 -1.931 1.00 95.38 336 ALA A CA 1
ATOM 2625 C C . ALA A 1 336 ? -0.483 -4.246 -1.069 1.00 95.38 336 ALA A C 1
ATOM 2627 O O . ALA A 1 336 ? -0.605 -4.066 0.144 1.00 95.38 336 ALA A O 1
ATOM 2628 N N . CYS A 1 337 ? -1.053 -5.278 -1.704 1.00 96.25 337 CYS A N 1
ATOM 2629 C CA . CYS A 1 337 ? -1.840 -6.298 -1.021 1.00 96.25 337 CYS A CA 1
ATOM 2630 C C . CYS A 1 337 ? -1.026 -7.012 0.063 1.00 96.25 337 CYS A C 1
ATOM 2632 O O . CYS A 1 337 ? -1.528 -7.181 1.170 1.00 96.25 337 CYS A O 1
ATOM 2634 N N . ALA A 1 338 ? 0.213 -7.417 -0.242 1.00 93.88 338 ALA A N 1
ATOM 2635 C CA . ALA A 1 338 ? 1.093 -8.083 0.713 1.00 93.88 338 ALA A CA 1
ATOM 2636 C C . ALA A 1 338 ? 1.479 -7.147 1.865 1.00 93.88 338 ALA A C 1
ATOM 2638 O O . ALA A 1 338 ? 1.451 -7.569 3.017 1.00 93.88 338 ALA A O 1
ATOM 2639 N N . CYS A 1 339 ? 1.751 -5.866 1.591 1.00 95.69 339 CYS A N 1
ATOM 2640 C CA . CYS A 1 339 ? 2.036 -4.886 2.644 1.00 95.69 339 CYS A CA 1
ATOM 2641 C C . CYS A 1 339 ? 0.865 -4.726 3.621 1.00 95.69 339 CYS A C 1
ATOM 2643 O O . CYS A 1 339 ? 1.068 -4.748 4.834 1.00 95.69 339 CYS A O 1
ATOM 2645 N N . ILE A 1 340 ? -0.362 -4.594 3.102 1.00 97.69 340 ILE A N 1
ATOM 2646 C CA . ILE A 1 340 ? -1.568 -4.473 3.934 1.00 97.69 340 ILE A CA 1
ATOM 2647 C C . ILE A 1 340 ? -1.835 -5.780 4.679 1.00 97.69 340 ILE A C 1
ATOM 2649 O O . ILE A 1 340 ? -2.114 -5.746 5.872 1.00 97.69 340 ILE A O 1
ATOM 2653 N N . ALA A 1 341 ? -1.716 -6.932 4.018 1.00 97.12 341 ALA A N 1
ATOM 2654 C CA . ALA A 1 341 ? -1.894 -8.225 4.673 1.00 97.12 341 ALA A CA 1
ATOM 2655 C C . ALA A 1 341 ? -0.884 -8.426 5.816 1.00 97.12 341 ALA A C 1
ATOM 2657 O O . ALA A 1 341 ? -1.268 -8.853 6.902 1.00 97.12 341 ALA A O 1
ATOM 2658 N N . GLY A 1 342 ? 0.378 -8.044 5.598 1.00 95.81 342 GLY A N 1
ATOM 2659 C CA . GLY A 1 342 ? 1.420 -8.034 6.620 1.00 95.81 342 GLY A CA 1
ATOM 2660 C C . GLY A 1 342 ? 1.064 -7.134 7.802 1.00 95.81 342 GLY A C 1
ATOM 2661 O O . GLY A 1 342 ? 1.093 -7.598 8.937 1.00 95.81 342 GLY A O 1
ATOM 2662 N N . ALA A 1 343 ? 0.639 -5.892 7.543 1.00 97.00 343 ALA A N 1
ATOM 2663 C CA . ALA A 1 343 ? 0.198 -4.963 8.587 1.00 97.00 343 ALA A CA 1
ATOM 2664 C C . ALA A 1 343 ? -0.989 -5.510 9.396 1.00 97.00 343 ALA A C 1
ATOM 2666 O O . ALA A 1 343 ? -1.009 -5.431 10.620 1.00 97.00 343 ALA A O 1
ATOM 2667 N N . LEU A 1 344 ? -1.977 -6.114 8.735 1.00 97.88 344 LEU A N 1
ATOM 2668 C CA . LEU A 1 344 ? -3.140 -6.688 9.414 1.00 97.88 344 LEU A CA 1
ATOM 2669 C C . LEU A 1 344 ? -2.803 -7.951 10.229 1.00 97.88 344 LEU A C 1
ATOM 2671 O O . LEU A 1 344 ? -3.520 -8.276 11.176 1.00 97.88 344 LEU A O 1
ATOM 2675 N N . ASN A 1 345 ? -1.705 -8.634 9.892 1.00 96.62 345 ASN A N 1
ATOM 2676 C CA . ASN A 1 345 ? -1.188 -9.803 10.605 1.00 96.62 345 ASN A CA 1
ATOM 2677 C C . ASN A 1 345 ? -0.253 -9.451 11.780 1.00 96.62 345 ASN A C 1
ATOM 2679 O O . ASN A 1 345 ? 0.206 -10.362 12.481 1.00 96.62 345 ASN A O 1
ATOM 2683 N N . GLU A 1 346 ? 0.015 -8.170 12.038 1.00 96.00 346 GLU A N 1
ATOM 2684 C CA . GLU A 1 346 ? 0.845 -7.742 13.166 1.00 96.00 346 GLU A CA 1
ATOM 2685 C C . GLU A 1 346 ? 0.289 -8.231 14.506 1.00 96.00 346 GLU A C 1
ATOM 2687 O O . GLU A 1 346 ? -0.921 -8.212 14.761 1.00 96.00 346 GLU A O 1
ATOM 2692 N N . SER A 1 347 ? 1.181 -8.691 15.386 1.00 95.25 347 SER A N 1
ATOM 2693 C CA . SER A 1 347 ? 0.802 -9.255 16.690 1.00 95.25 347 SER A CA 1
ATOM 2694 C C . SER A 1 347 ? 0.061 -8.235 17.554 1.00 95.25 347 SER A C 1
ATOM 2696 O O . SER A 1 347 ? -0.946 -8.577 18.173 1.00 95.25 347 SER A O 1
ATOM 2698 N N . ALA A 1 348 ? 0.494 -6.972 17.512 1.00 94.19 348 ALA A N 1
ATOM 2699 C CA . ALA A 1 348 ? -0.144 -5.867 18.217 1.00 94.19 348 ALA A CA 1
ATOM 2700 C C . ALA A 1 348 ? -1.614 -5.689 17.815 1.00 94.19 348 ALA A C 1
ATOM 2702 O O . ALA A 1 348 ? -2.466 -5.490 18.675 1.00 94.19 348 ALA A O 1
ATOM 2703 N N . LEU A 1 349 ? -1.936 -5.816 16.522 1.00 96.19 349 LEU A N 1
ATOM 2704 C CA . LEU A 1 349 ? -3.313 -5.709 16.048 1.00 96.19 349 LEU A CA 1
ATOM 2705 C C . LEU A 1 349 ? -4.117 -6.965 16.400 1.00 96.19 349 LEU A C 1
ATOM 2707 O O . LEU A 1 349 ? -5.251 -6.863 16.866 1.00 96.19 349 LEU A O 1
ATOM 2711 N N . ARG A 1 350 ? -3.531 -8.157 16.223 1.00 96.25 350 ARG A N 1
ATOM 2712 C CA . ARG A 1 350 ? -4.170 -9.444 16.556 1.00 96.25 350 ARG A CA 1
ATOM 2713 C C . ARG A 1 350 ? -4.495 -9.590 18.045 1.00 96.25 350 ARG A C 1
ATOM 2715 O O . ARG A 1 350 ? -5.484 -10.238 18.374 1.00 96.25 350 ARG A O 1
ATOM 2722 N N . GLY A 1 351 ? -3.719 -8.956 18.925 1.00 96.06 351 GLY A N 1
ATOM 2723 C CA . GLY A 1 351 ? -3.971 -8.931 20.369 1.00 96.06 351 GLY A CA 1
ATOM 2724 C C . GLY A 1 351 ? -5.236 -8.166 20.784 1.00 96.06 351 GLY A C 1
ATOM 2725 O O . GLY A 1 351 ? -5.757 -8.388 21.8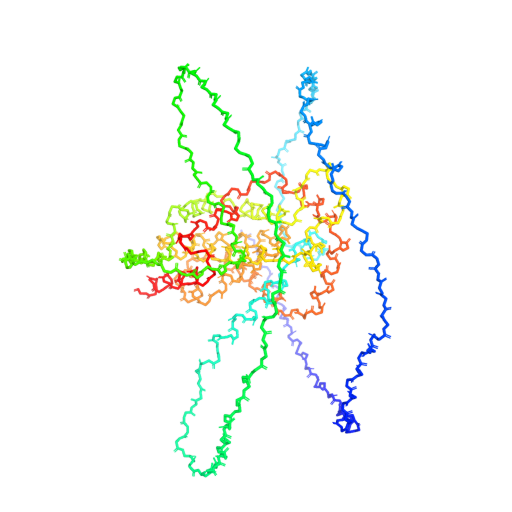75 1.00 96.06 351 GLY A O 1
ATOM 2726 N N . LEU A 1 352 ? -5.784 -7.301 19.922 1.00 96.69 352 LEU A N 1
ATOM 2727 C CA . LEU A 1 352 ? -6.949 -6.465 20.233 1.00 96.69 352 LEU A CA 1
ATOM 2728 C C . LEU A 1 352 ? -8.271 -7.196 19.946 1.00 96.69 352 LEU A C 1
ATOM 2730 O O . LEU A 1 352 ? -8.951 -6.926 18.957 1.00 96.69 352 LEU A O 1
ATOM 2734 N N . SER A 1 353 ? -8.674 -8.120 20.820 1.00 96.88 353 SER A N 1
ATOM 2735 C CA . SER A 1 353 ? -9.881 -8.953 20.636 1.00 96.88 353 SER A CA 1
ATOM 2736 C C . SER A 1 353 ? -11.171 -8.152 20.375 1.00 96.88 353 SER A C 1
ATOM 2738 O O . SER A 1 353 ? -11.985 -8.540 19.532 1.00 96.88 353 SER A O 1
ATOM 2740 N N . TRP A 1 354 ? -11.348 -7.002 21.035 1.00 96.81 354 TRP A N 1
ATOM 2741 C CA . TRP A 1 354 ? -12.503 -6.108 20.853 1.00 96.81 354 TRP A CA 1
ATOM 2742 C C . TRP A 1 354 ? -12.633 -5.587 19.412 1.00 96.81 354 TRP A C 1
ATOM 2744 O O . TRP A 1 354 ? -13.738 -5.383 18.906 1.00 96.81 354 TRP A O 1
ATOM 2754 N N . LEU A 1 355 ? -11.504 -5.403 18.726 1.00 97.50 355 LEU A N 1
ATOM 2755 C CA . LEU A 1 355 ? -11.460 -4.874 17.371 1.00 97.50 355 LEU A CA 1
ATOM 2756 C C . LEU A 1 355 ? -11.952 -5.924 16.364 1.00 97.50 355 LEU A C 1
ATOM 2758 O O . LEU A 1 355 ? -12.793 -5.634 15.514 1.00 97.50 355 LEU A O 1
ATOM 2762 N N . TRP A 1 356 ? -11.485 -7.167 16.504 1.00 97.56 356 TRP A N 1
ATOM 2763 C CA . TRP A 1 356 ? -11.842 -8.278 15.614 1.00 97.56 356 TRP A CA 1
ATOM 2764 C C . TRP A 1 356 ? -13.243 -8.828 15.869 1.00 97.56 356 TRP A C 1
ATOM 2766 O O . TRP A 1 356 ? -13.934 -9.235 14.934 1.00 97.56 356 TRP A O 1
ATOM 2776 N N . THR A 1 357 ? -13.696 -8.833 17.123 1.00 97.81 357 THR A N 1
ATOM 2777 C CA . THR A 1 357 ? -15.066 -9.248 17.469 1.00 97.81 357 THR A CA 1
ATOM 2778 C C . THR A 1 357 ? -16.107 -8.320 16.846 1.00 97.81 357 THR A C 1
ATOM 2780 O O . THR A 1 357 ? -17.121 -8.821 16.362 1.00 97.81 357 THR A O 1
ATOM 2783 N N . SER A 1 358 ? -15.792 -7.023 16.740 1.00 97.81 358 SER A N 1
ATOM 2784 C CA . SER A 1 358 ? -16.633 -5.986 16.124 1.00 97.81 358 SER A CA 1
ATOM 2785 C C . SER A 1 358 ? -16.759 -6.080 14.595 1.00 97.81 358 SER A C 1
ATOM 2787 O O . SER A 1 358 ? -17.609 -5.407 14.013 1.00 97.81 358 SER A O 1
ATOM 2789 N N . LEU A 1 359 ? -15.935 -6.889 13.918 1.00 97.88 359 LEU A N 1
ATOM 2790 C CA . LEU A 1 359 ? -16.069 -7.114 12.477 1.00 97.88 359 LEU A CA 1
ATOM 2791 C C . LEU A 1 359 ? -17.257 -8.027 12.157 1.00 97.88 359 LEU A C 1
ATOM 2793 O O . LEU A 1 359 ? -17.494 -9.042 12.824 1.00 97.88 359 LEU A O 1
ATOM 2797 N N . ASP A 1 360 ? -17.955 -7.714 11.067 1.00 97.75 360 ASP A N 1
ATOM 2798 C CA . ASP A 1 360 ? -19.006 -8.573 10.535 1.00 97.75 360 ASP A CA 1
ATOM 2799 C C . ASP A 1 360 ? -18.439 -9.855 9.897 1.00 97.75 360 ASP A C 1
ATOM 2801 O O . ASP A 1 360 ? -17.261 -9.955 9.542 1.00 97.75 360 ASP A O 1
ATOM 2805 N N . SER A 1 361 ? -19.289 -10.881 9.784 1.00 97.75 361 SER A N 1
ATOM 2806 C CA . SER A 1 361 ? -18.898 -12.183 9.222 1.00 97.75 361 SER A CA 1
ATOM 2807 C C . SER A 1 361 ? -18.314 -12.083 7.800 1.00 97.75 361 SER A C 1
ATOM 2809 O O . SER A 1 361 ? -17.291 -12.731 7.560 1.00 97.75 361 SER A O 1
ATOM 2811 N N . PRO A 1 362 ? -18.852 -11.248 6.884 1.00 98.06 362 PRO A N 1
ATOM 2812 C CA . PRO A 1 362 ? -18.247 -11.052 5.569 1.00 98.06 362 PRO A CA 1
ATOM 2813 C C . PRO A 1 362 ? -16.819 -10.495 5.630 1.00 98.06 362 PRO A C 1
ATOM 2815 O O . PRO A 1 362 ? -15.935 -11.053 4.984 1.00 98.06 362 PRO A O 1
ATOM 2818 N N . ALA A 1 363 ? -16.550 -9.452 6.430 1.00 98.00 363 ALA A N 1
ATOM 2819 C CA . ALA A 1 363 ? -15.197 -8.900 6.534 1.00 98.00 363 ALA A CA 1
ATOM 2820 C C . ALA A 1 363 ? -14.205 -9.900 7.141 1.00 98.00 363 ALA A C 1
ATOM 2822 O O . ALA A 1 363 ? -13.055 -9.950 6.712 1.00 98.00 363 ALA A O 1
ATOM 2823 N N . LYS A 1 364 ? -14.646 -10.732 8.094 1.00 98.25 364 LYS A N 1
ATOM 2824 C CA . LYS A 1 364 ? -13.822 -11.826 8.636 1.00 98.25 364 LYS A CA 1
ATOM 2825 C C . LYS A 1 364 ? -13.445 -12.837 7.549 1.00 98.25 364 LYS A C 1
ATOM 2827 O O . LYS A 1 364 ? -12.280 -13.203 7.453 1.00 98.25 364 LYS A O 1
ATOM 2832 N N . GLY A 1 365 ? -14.395 -13.238 6.701 1.00 98.25 365 GLY A N 1
ATOM 2833 C CA . GLY A 1 365 ? -14.122 -14.136 5.573 1.00 98.25 365 GLY A CA 1
ATOM 2834 C C . GLY A 1 365 ? -13.124 -13.553 4.565 1.00 98.25 365 GLY A C 1
ATOM 2835 O O . GLY A 1 365 ? -12.208 -14.246 4.126 1.00 98.25 365 GLY A O 1
ATOM 2836 N N . GLU A 1 366 ? -13.254 -12.264 4.245 1.00 98.25 366 GLU A N 1
ATOM 2837 C CA . GLU A 1 366 ? -12.325 -11.557 3.351 1.00 98.25 366 GLU A CA 1
ATOM 2838 C C . GLU A 1 366 ? -10.920 -11.413 3.967 1.00 98.25 366 GLU A C 1
ATOM 2840 O O . GLU A 1 366 ? -9.912 -11.578 3.277 1.00 98.25 366 GLU A O 1
ATOM 2845 N N . TYR A 1 367 ? -10.828 -11.179 5.279 1.00 98.06 367 TYR A N 1
ATOM 2846 C CA . TYR A 1 367 ? -9.550 -11.170 5.995 1.00 98.06 367 TYR A CA 1
ATOM 2847 C C . TYR A 1 367 ? -8.864 -12.540 5.975 1.00 98.06 367 TYR A C 1
ATOM 2849 O O . TYR A 1 367 ? -7.666 -12.621 5.715 1.00 98.06 367 TYR A O 1
ATOM 2857 N N . GLU A 1 368 ? -9.610 -13.625 6.185 1.00 97.81 368 GLU A N 1
ATOM 2858 C CA . GLU A 1 368 ? -9.079 -14.989 6.088 1.00 97.81 368 GLU A CA 1
ATOM 2859 C C . GLU A 1 368 ? -8.527 -15.284 4.684 1.00 97.81 368 GLU A C 1
ATOM 2861 O O . GLU A 1 368 ? -7.437 -15.846 4.546 1.00 97.81 368 GLU A O 1
ATOM 2866 N N . ALA A 1 369 ? -9.221 -14.844 3.629 1.00 96.00 369 ALA A N 1
ATOM 2867 C CA . ALA A 1 369 ? -8.727 -14.953 2.258 1.00 96.00 369 ALA A CA 1
ATOM 2868 C C . ALA A 1 369 ? -7.417 -14.172 2.052 1.00 96.00 369 ALA A C 1
ATOM 2870 O O . ALA A 1 369 ? -6.466 -14.699 1.468 1.00 96.00 369 ALA A O 1
ATOM 2871 N N . LEU A 1 370 ? -7.341 -12.947 2.579 1.00 96.00 370 LEU A N 1
ATOM 2872 C CA . LEU A 1 370 ? -6.146 -12.107 2.520 1.00 96.00 370 LEU A CA 1
ATOM 2873 C C . LEU A 1 370 ? -4.967 -12.723 3.296 1.00 96.00 370 LEU A C 1
ATOM 2875 O O . LEU A 1 370 ? -3.839 -12.737 2.804 1.00 96.00 370 LEU A O 1
ATOM 2879 N N . ARG A 1 371 ? -5.225 -13.299 4.475 1.00 95.19 371 ARG A N 1
ATOM 2880 C CA . ARG A 1 371 ? -4.215 -13.996 5.284 1.00 95.19 371 ARG A CA 1
ATOM 2881 C C . ARG A 1 371 ? -3.682 -15.239 4.577 1.00 95.19 371 ARG A C 1
ATOM 2883 O O . ARG A 1 371 ? -2.479 -15.487 4.596 1.00 95.19 371 ARG A O 1
ATOM 2890 N N . ASN A 1 372 ? -4.559 -16.011 3.938 1.00 93.69 372 ASN A N 1
ATOM 2891 C CA . ASN A 1 372 ? -4.156 -17.184 3.164 1.00 93.69 372 ASN A CA 1
ATOM 2892 C C . ASN A 1 372 ? -3.289 -16.797 1.957 1.00 93.69 372 ASN A C 1
ATOM 2894 O O . ASN A 1 372 ? -2.332 -17.506 1.646 1.00 93.69 372 ASN A O 1
ATOM 2898 N N . LEU A 1 373 ? -3.581 -15.659 1.316 1.00 90.06 373 LEU A N 1
ATOM 2899 C CA . LEU A 1 373 ? -2.744 -15.103 0.254 1.00 90.06 373 LEU A CA 1
ATOM 2900 C C . LEU A 1 373 ? -1.337 -14.757 0.773 1.00 90.06 373 LEU A C 1
ATOM 2902 O O . LEU A 1 373 ? -0.357 -15.213 0.191 1.00 90.06 373 LEU A O 1
ATOM 2906 N N . ASP A 1 374 ? -1.229 -14.019 1.883 1.00 90.12 374 ASP A N 1
ATOM 2907 C CA . ASP A 1 374 ? 0.061 -13.674 2.513 1.00 90.12 374 ASP A CA 1
ATOM 2908 C C . ASP A 1 374 ? 0.864 -14.924 2.903 1.00 90.12 374 ASP A C 1
ATOM 2910 O O . ASP A 1 374 ? 2.044 -15.056 2.574 1.00 90.12 374 ASP A O 1
ATOM 2914 N N . GLY A 1 375 ? 0.198 -15.903 3.522 1.00 88.88 375 GLY A N 1
ATOM 2915 C CA . GLY A 1 375 ? 0.811 -17.181 3.874 1.00 88.88 375 GLY A CA 1
ATOM 2916 C C . GLY A 1 375 ? 1.288 -17.980 2.658 1.00 88.88 375 GLY A C 1
ATOM 2917 O O . GLY A 1 375 ? 2.299 -18.671 2.748 1.00 88.88 375 GLY A O 1
ATOM 2918 N N . SER A 1 376 ? 0.599 -17.885 1.517 1.00 88.69 376 SER A N 1
ATOM 2919 C CA . SER A 1 376 ? 1.050 -18.507 0.269 1.00 88.69 376 SER A CA 1
ATOM 2920 C C . SER A 1 376 ? 2.286 -17.810 -0.297 1.00 88.69 376 SER A C 1
ATOM 2922 O O . SER A 1 376 ? 3.209 -18.491 -0.726 1.00 88.69 376 SER A O 1
ATOM 2924 N N . LEU A 1 377 ? 2.328 -16.474 -0.273 1.00 83.38 377 LEU A N 1
ATOM 2925 C CA . LEU A 1 377 ? 3.453 -15.692 -0.805 1.00 83.38 377 LEU A CA 1
ATOM 2926 C C . LEU A 1 377 ? 4.758 -15.953 -0.038 1.00 83.38 377 LEU A C 1
ATOM 2928 O O . LEU A 1 377 ? 5.832 -15.971 -0.636 1.00 83.38 377 LEU A O 1
ATOM 2932 N N . LYS A 1 378 ? 4.653 -16.198 1.273 1.00 84.50 378 LYS A N 1
ATOM 2933 C CA . LYS A 1 378 ? 5.783 -16.512 2.162 1.00 84.50 378 LYS A CA 1
ATOM 2934 C C . LYS A 1 378 ? 6.353 -17.921 1.988 1.00 84.50 378 LYS A C 1
ATOM 2936 O O . LYS A 1 378 ? 7.482 -18.164 2.392 1.00 84.50 378 LYS A O 1
ATOM 2941 N N . LYS A 1 379 ? 5.584 -18.855 1.421 1.00 88.44 379 LYS A N 1
ATOM 2942 C CA . LYS A 1 379 ? 6.005 -20.258 1.242 1.00 88.44 379 LYS A CA 1
ATOM 2943 C C . LYS A 1 379 ? 6.811 -20.498 -0.028 1.00 88.44 379 LYS A C 1
ATOM 2945 O O . LYS A 1 379 ? 7.416 -21.558 -0.171 1.00 88.44 379 LYS A O 1
ATOM 2950 N N . ASP A 1 380 ? 6.784 -19.555 -0.959 1.00 86.38 380 ASP A N 1
ATOM 2951 C CA . ASP A 1 380 ? 7.469 -19.717 -2.230 1.00 86.38 380 ASP A CA 1
ATOM 2952 C C . ASP A 1 380 ? 8.990 -19.646 -2.053 1.00 86.38 380 ASP A C 1
ATOM 2954 O O . ASP A 1 380 ? 9.514 -18.790 -1.339 1.00 86.38 380 ASP A O 1
ATOM 2958 N N . SER A 1 381 ? 9.715 -20.522 -2.750 1.00 90.12 381 SER A N 1
ATOM 2959 C CA . SER A 1 381 ? 11.176 -20.507 -2.734 1.00 90.12 381 SER A CA 1
ATOM 2960 C C . SER A 1 381 ? 11.732 -19.252 -3.413 1.00 90.12 381 SER A C 1
ATOM 2962 O O . SER A 1 381 ? 11.111 -18.671 -4.310 1.00 90.12 381 SER A O 1
ATOM 2964 N N . LEU A 1 382 ? 12.954 -18.863 -3.036 1.00 86.81 382 LEU A N 1
ATOM 2965 C CA . LEU A 1 382 ? 13.689 -17.781 -3.699 1.00 86.81 382 LEU A CA 1
ATOM 2966 C C . LEU A 1 382 ? 13.756 -17.994 -5.223 1.00 86.81 382 LEU A C 1
ATOM 2968 O O . LEU A 1 382 ? 13.524 -17.061 -5.987 1.00 86.81 382 LEU A O 1
ATOM 2972 N N . TRP A 1 383 ? 13.988 -19.230 -5.669 1.00 90.19 383 TRP A N 1
ATOM 2973 C CA . TRP A 1 383 ? 14.018 -19.587 -7.090 1.00 90.19 383 TRP A CA 1
ATOM 2974 C C . TRP A 1 383 ? 12.690 -19.319 -7.798 1.00 90.19 383 TRP A C 1
ATOM 2976 O O . TRP A 1 383 ? 12.677 -18.675 -8.844 1.00 90.19 383 TRP A O 1
ATOM 2986 N N . ALA A 1 384 ? 11.563 -19.713 -7.195 1.00 89.50 384 ALA A N 1
ATOM 2987 C CA . ALA A 1 384 ? 10.240 -19.440 -7.755 1.00 89.50 384 ALA A CA 1
ATOM 2988 C C . ALA A 1 384 ? 9.972 -17.933 -7.892 1.00 89.50 384 ALA A C 1
ATOM 2990 O O . ALA A 1 384 ? 9.238 -17.489 -8.777 1.00 89.50 384 ALA A O 1
ATOM 2991 N N . TRP A 1 385 ? 10.541 -17.118 -7.007 1.00 87.62 385 TRP A N 1
ATOM 2992 C CA . TRP A 1 385 ? 10.464 -15.669 -7.113 1.00 87.62 385 TRP A CA 1
ATOM 2993 C C . TRP A 1 385 ? 11.381 -15.083 -8.189 1.00 87.62 385 TRP A C 1
ATOM 2995 O O . TRP A 1 385 ? 10.940 -14.191 -8.911 1.00 87.62 385 TRP A O 1
ATOM 3005 N N . LEU A 1 386 ? 12.606 -15.589 -8.339 1.00 88.50 386 LEU A N 1
ATOM 3006 C CA . LEU A 1 386 ? 13.533 -15.162 -9.392 1.00 88.50 386 LEU A CA 1
ATOM 3007 C C . LEU A 1 386 ? 13.023 -15.521 -10.795 1.00 88.50 386 LEU A C 1
ATOM 3009 O O . LEU A 1 386 ? 13.119 -14.704 -11.712 1.00 88.50 386 LEU A O 1
ATOM 3013 N N . ASP A 1 387 ? 12.427 -16.700 -10.967 1.00 92.19 387 ASP A N 1
ATOM 3014 C CA . ASP A 1 387 ? 11.812 -17.092 -12.239 1.00 92.19 387 ASP A CA 1
ATOM 3015 C C . ASP A 1 387 ? 10.606 -16.212 -12.567 1.00 92.19 387 ASP A C 1
ATOM 3017 O O . ASP A 1 387 ? 10.490 -15.693 -13.679 1.00 92.19 387 ASP A O 1
ATOM 3021 N N . ARG A 1 388 ? 9.754 -15.928 -11.573 1.00 89.19 388 ARG A N 1
ATOM 3022 C CA . ARG A 1 388 ? 8.675 -14.952 -11.748 1.00 89.19 388 ARG A CA 1
ATOM 3023 C C . ARG A 1 388 ? 9.228 -13.570 -12.100 1.00 89.19 388 ARG A C 1
ATOM 3025 O O . ARG A 1 388 ? 8.699 -12.936 -13.006 1.00 89.19 388 ARG A O 1
ATOM 3032 N N . ALA A 1 389 ? 10.299 -13.120 -11.451 1.00 89.69 389 ALA A N 1
ATOM 3033 C CA . ALA A 1 389 ? 10.943 -11.848 -11.759 1.00 89.69 389 ALA A CA 1
ATOM 3034 C C . ALA A 1 389 ? 11.401 -11.760 -13.220 1.00 89.69 389 ALA A C 1
ATOM 3036 O O . ALA A 1 389 ? 11.128 -10.764 -13.896 1.00 89.69 389 ALA A O 1
ATOM 3037 N N . ARG A 1 390 ? 11.991 -12.837 -13.744 1.00 92.06 390 ARG A N 1
ATOM 3038 C CA . ARG A 1 390 ? 12.352 -12.951 -15.161 1.00 92.06 390 ARG A CA 1
ATOM 3039 C C . ARG A 1 390 ? 11.136 -12.790 -16.073 1.00 92.06 390 ARG A C 1
ATOM 3041 O O . ARG A 1 390 ? 11.162 -11.957 -16.980 1.00 92.06 390 ARG A O 1
ATOM 3048 N N . ASP A 1 391 ? 10.048 -13.505 -15.792 1.00 92.81 391 ASP A N 1
ATOM 3049 C CA . ASP A 1 391 ? 8.791 -13.381 -16.544 1.00 92.81 391 ASP A CA 1
ATOM 3050 C C . ASP A 1 391 ? 8.227 -11.953 -16.511 1.00 92.81 391 ASP A C 1
ATOM 3052 O O . ASP A 1 391 ? 7.601 -11.490 -17.471 1.00 92.81 391 ASP A O 1
ATOM 3056 N N . TRP A 1 392 ? 8.423 -11.228 -15.408 1.00 89.00 392 TRP A N 1
ATOM 3057 C CA . TRP A 1 392 ? 7.961 -9.848 -15.279 1.00 89.00 392 TRP A CA 1
ATOM 3058 C C . TRP A 1 392 ? 8.744 -8.904 -16.175 1.00 89.00 392 TRP A C 1
ATOM 3060 O O . TRP A 1 392 ? 8.129 -8.051 -16.814 1.00 89.00 392 TRP A O 1
ATOM 3070 N N . CYS A 1 393 ? 10.060 -9.084 -16.282 1.00 91.69 393 CYS A N 1
ATOM 3071 C CA . CYS A 1 393 ? 10.889 -8.313 -17.204 1.00 91.69 393 CYS A CA 1
ATOM 3072 C C . CYS A 1 393 ? 10.538 -8.579 -18.666 1.00 91.69 393 CYS A C 1
ATOM 3074 O O . CYS A 1 393 ? 10.485 -7.635 -19.462 1.00 91.69 393 CYS A O 1
ATOM 3076 N N . MET A 1 394 ? 10.245 -9.838 -19.004 1.00 92.19 394 MET A N 1
ATOM 3077 C CA . MET A 1 394 ? 9.804 -10.214 -20.349 1.00 92.19 394 MET A CA 1
ATOM 3078 C C . MET A 1 394 ? 8.460 -9.576 -20.707 1.00 92.19 394 MET A C 1
ATOM 3080 O O . MET A 1 394 ? 8.238 -9.240 -21.863 1.00 92.19 394 MET A O 1
ATOM 3084 N N . ARG A 1 395 ? 7.587 -9.357 -19.713 1.00 93.69 395 ARG A N 1
ATOM 3085 C CA . ARG A 1 395 ? 6.236 -8.797 -19.893 1.00 93.69 395 ARG A CA 1
ATOM 3086 C C . ARG A 1 395 ? 6.076 -7.357 -19.404 1.00 93.69 395 ARG A C 1
ATOM 3088 O O . ARG A 1 395 ? 4.976 -6.930 -19.020 1.00 93.69 395 ARG A O 1
ATOM 3095 N N . ALA A 1 396 ? 7.181 -6.630 -19.290 1.00 91.75 396 ALA A N 1
ATOM 3096 C CA . ALA A 1 396 ? 7.186 -5.333 -18.631 1.00 91.75 396 ALA A CA 1
ATOM 3097 C C . ALA A 1 396 ? 6.420 -4.277 -19.448 1.00 91.75 396 ALA A C 1
ATOM 3099 O O . ALA A 1 396 ? 5.726 -3.438 -18.871 1.00 91.75 396 ALA A O 1
ATOM 3100 N N . ASP A 1 397 ? 6.474 -4.359 -20.779 1.00 91.12 397 ASP A N 1
ATOM 3101 C CA . ASP A 1 397 ? 5.807 -3.412 -21.677 1.00 91.12 397 ASP A CA 1
ATOM 3102 C C . ASP A 1 397 ? 4.289 -3.626 -21.708 1.00 91.12 397 ASP A C 1
ATOM 3104 O O . ASP A 1 397 ? 3.528 -2.660 -21.667 1.00 91.12 397 ASP A O 1
ATOM 3108 N N . GLU A 1 398 ? 3.813 -4.876 -21.702 1.00 92.75 398 GLU A N 1
ATOM 3109 C CA . GLU A 1 398 ? 2.384 -5.175 -21.557 1.00 92.75 398 GLU A CA 1
ATOM 3110 C C . GLU A 1 398 ? 1.868 -4.731 -20.190 1.00 92.75 398 GLU A C 1
ATOM 3112 O O . GLU A 1 398 ? 0.749 -4.228 -20.086 1.00 92.75 398 GLU A O 1
ATOM 3117 N N . SER A 1 399 ? 2.688 -4.896 -19.147 1.00 91.12 399 SER A N 1
ATOM 3118 C CA . SER A 1 399 ? 2.352 -4.443 -17.795 1.00 91.12 399 SER A CA 1
ATOM 3119 C C . SER A 1 399 ? 2.213 -2.923 -17.742 1.00 91.12 399 SER A C 1
ATOM 3121 O O . SER A 1 399 ? 1.230 -2.427 -17.197 1.00 91.12 399 SER A O 1
ATOM 3123 N N . CYS A 1 400 ? 3.128 -2.200 -18.390 1.00 91.50 400 CYS A N 1
ATOM 3124 C CA . CYS A 1 400 ? 3.072 -0.750 -18.547 1.00 91.50 400 CYS A CA 1
ATOM 3125 C C . CYS A 1 400 ? 1.809 -0.308 -19.305 1.00 91.50 400 CYS A C 1
ATOM 3127 O O . CYS A 1 400 ? 1.028 0.484 -18.784 1.00 91.50 400 CYS A O 1
ATOM 3129 N N . LYS A 1 401 ? 1.526 -0.893 -20.478 1.00 91.75 401 LYS A N 1
ATOM 3130 C CA . LYS A 1 401 ? 0.320 -0.580 -21.270 1.00 91.75 401 LYS A CA 1
ATOM 3131 C C . LYS A 1 401 ? -0.971 -0.814 -20.483 1.00 91.75 401 LYS A C 1
ATOM 3133 O O . LYS A 1 401 ? -1.859 0.036 -20.482 1.00 91.75 401 LYS A O 1
ATOM 3138 N N . ALA A 1 402 ? -1.074 -1.955 -19.802 1.00 92.56 402 ALA A N 1
ATOM 3139 C CA . ALA A 1 402 ? -2.243 -2.293 -18.998 1.00 92.56 402 ALA A CA 1
ATOM 3140 C C . ALA A 1 402 ? -2.397 -1.368 -17.781 1.00 92.56 402 ALA A C 1
ATOM 3142 O O . ALA A 1 402 ? -3.511 -0.944 -17.473 1.00 92.56 402 ALA A O 1
ATOM 3143 N N . ALA A 1 403 ? -1.294 -1.038 -17.105 1.00 92.62 403 ALA A N 1
ATOM 3144 C CA . ALA A 1 403 ? -1.290 -0.102 -15.990 1.00 92.62 403 ALA A CA 1
ATOM 3145 C C . ALA A 1 403 ? -1.684 1.307 -16.443 1.00 92.62 403 ALA A C 1
ATOM 3147 O O . ALA A 1 403 ? -2.522 1.927 -15.799 1.00 92.62 403 ALA A O 1
ATOM 3148 N N . ASN A 1 404 ? -1.168 1.781 -17.577 1.00 92.56 404 ASN A N 1
ATOM 3149 C CA . ASN A 1 404 ? -1.532 3.080 -18.130 1.00 92.56 404 ASN A CA 1
ATOM 3150 C C . ASN A 1 404 ? -3.027 3.141 -18.475 1.00 92.56 404 ASN A C 1
ATOM 3152 O O . ASN A 1 404 ? -3.735 4.029 -18.010 1.00 92.56 404 ASN A O 1
ATOM 3156 N N . ALA A 1 405 ? -3.551 2.137 -19.187 1.00 93.75 405 ALA A N 1
ATOM 3157 C CA . ALA A 1 405 ? -4.975 2.070 -19.523 1.00 93.75 405 ALA A CA 1
ATOM 3158 C C . ALA A 1 405 ? -5.888 2.077 -18.284 1.00 93.75 405 ALA A C 1
ATOM 3160 O O . ALA A 1 405 ? -6.997 2.607 -18.327 1.00 93.75 405 ALA A O 1
ATOM 3161 N N . LYS A 1 406 ? -5.427 1.480 -17.180 1.00 94.69 406 LYS A N 1
ATOM 3162 C CA . LYS A 1 406 ? -6.227 1.305 -15.969 1.00 94.69 406 LYS A CA 1
ATOM 3163 C C . LYS A 1 406 ? -6.085 2.444 -14.960 1.00 94.69 406 LYS A C 1
ATOM 3165 O O . LYS A 1 406 ? -7.070 2.806 -14.324 1.00 94.69 406 LYS A O 1
ATOM 3170 N N . TYR A 1 407 ? -4.880 2.978 -14.786 1.00 94.06 407 TYR A N 1
ATOM 3171 C CA . TYR A 1 407 ? -4.543 3.878 -13.683 1.00 94.06 407 TYR A CA 1
ATOM 3172 C C . TYR A 1 407 ? -4.267 5.315 -14.123 1.00 94.06 407 TYR A C 1
ATOM 3174 O O . TYR A 1 407 ? -4.197 6.175 -13.253 1.00 94.06 407 TYR A O 1
ATOM 3182 N N . ALA A 1 408 ? -4.170 5.625 -15.422 1.00 92.06 408 ALA A N 1
ATOM 3183 C CA . ALA A 1 408 ? -3.853 6.985 -15.882 1.00 92.06 408 ALA A CA 1
ATOM 3184 C C . ALA A 1 408 ? -4.845 8.061 -15.404 1.00 92.06 408 ALA A C 1
ATOM 3186 O O . ALA A 1 408 ? -4.478 9.224 -15.300 1.00 92.06 408 ALA A O 1
ATOM 3187 N N . ARG A 1 409 ? -6.096 7.681 -15.113 1.00 92.94 409 ARG A N 1
ATOM 3188 C CA . ARG A 1 409 ? -7.148 8.602 -14.645 1.00 92.94 409 ARG A CA 1
ATOM 3189 C C . ARG A 1 409 ? -7.354 8.600 -13.130 1.00 92.94 409 ARG A C 1
ATOM 3191 O O . ARG A 1 409 ? -8.207 9.333 -12.642 1.00 92.94 409 ARG A O 1
ATOM 3198 N N . ALA A 1 410 ? -6.661 7.728 -12.404 1.00 93.00 410 ALA A N 1
ATOM 3199 C CA . ALA A 1 410 ? -6.763 7.691 -10.953 1.00 93.00 410 ALA A CA 1
ATOM 3200 C C . ALA A 1 410 ? -5.956 8.847 -10.346 1.00 93.00 410 ALA A C 1
ATOM 3202 O O . ALA A 1 410 ? -4.926 9.232 -10.889 1.00 93.00 410 ALA A O 1
ATOM 3203 N N . ASP A 1 411 ? -6.432 9.381 -9.224 1.00 91.56 411 ASP A N 1
ATOM 3204 C CA . ASP A 1 411 ? -5.712 10.377 -8.432 1.00 91.56 411 ASP A CA 1
ATOM 3205 C C . ASP A 1 411 ? -5.066 9.687 -7.226 1.00 91.56 411 ASP A C 1
ATOM 3207 O O . ASP A 1 411 ? -5.737 8.972 -6.473 1.00 91.56 411 ASP A O 1
ATOM 3211 N N . GLY A 1 412 ? -3.760 9.889 -7.056 1.00 82.38 412 GLY A N 1
ATOM 3212 C CA . GLY A 1 412 ? -3.014 9.400 -5.904 1.00 82.38 412 GLY A CA 1
ATOM 3213 C C . GLY A 1 412 ? -3.420 10.082 -4.598 1.00 82.38 412 GLY A C 1
ATOM 3214 O O . GLY A 1 412 ? -3.392 9.437 -3.552 1.00 82.38 412 GLY A O 1
ATOM 3215 N N . GLY A 1 413 ? -3.837 11.353 -4.631 1.00 91.06 413 GLY A N 1
ATOM 3216 C CA . GLY A 1 413 ? -4.327 12.107 -3.473 1.00 91.06 413 GLY A CA 1
ATOM 3217 C C . GLY A 1 413 ? -3.509 11.903 -2.186 1.00 91.06 413 GLY A C 1
ATOM 3218 O O . GLY A 1 413 ? -2.289 12.088 -2.144 1.00 91.06 413 GLY A O 1
ATOM 3219 N N . VAL A 1 414 ? -4.185 11.473 -1.115 1.00 94.31 414 VAL A N 1
ATOM 3220 C CA . VAL A 1 414 ? -3.558 11.183 0.193 1.00 94.31 414 VAL A CA 1
ATOM 3221 C C . VAL A 1 414 ? -2.698 9.914 0.200 1.00 94.31 414 VAL A C 1
ATOM 3223 O O . VAL A 1 414 ? -2.032 9.623 1.186 1.00 94.31 414 VAL A O 1
ATOM 3226 N N . MET A 1 415 ? -2.713 9.125 -0.873 1.00 96.94 415 MET A N 1
ATOM 3227 C CA . MET A 1 415 ? -1.893 7.922 -0.993 1.00 96.94 415 MET A CA 1
ATOM 3228 C C . MET A 1 415 ? -0.522 8.210 -1.601 1.00 96.94 415 MET A C 1
ATOM 3230 O O . MET A 1 415 ? 0.271 7.283 -1.710 1.00 96.94 415 MET A O 1
ATOM 3234 N N . THR A 1 416 ? -0.185 9.453 -1.944 1.00 97.12 416 THR A N 1
ATOM 3235 C CA . THR A 1 416 ? 1.162 9.810 -2.425 1.00 97.12 416 THR A CA 1
ATOM 3236 C C . THR A 1 416 ? 2.250 9.512 -1.374 1.00 97.12 416 THR A C 1
ATOM 3238 O O . THR A 1 416 ? 2.004 9.655 -0.171 1.00 97.12 416 THR A O 1
ATOM 3241 N N . PRO A 1 417 ? 3.476 9.113 -1.774 1.00 95.31 417 PRO A N 1
ATOM 3242 C CA . PRO A 1 417 ? 4.581 8.887 -0.835 1.00 95.31 417 PRO A CA 1
ATOM 3243 C C . PRO A 1 417 ? 4.877 10.101 0.055 1.00 95.31 417 PRO A C 1
ATOM 3245 O O . PRO A 1 417 ? 5.088 9.948 1.255 1.00 95.31 417 PRO A O 1
ATOM 3248 N N . SER A 1 418 ? 4.814 11.309 -0.515 1.00 95.31 418 SER A N 1
ATOM 3249 C CA . SER A 1 418 ? 5.045 12.573 0.194 1.00 95.31 418 SER A CA 1
ATOM 3250 C C . SER A 1 418 ? 3.935 12.940 1.179 1.00 95.31 418 SER A C 1
ATOM 3252 O O . SER A 1 418 ? 4.169 13.694 2.122 1.00 95.31 418 SER A O 1
ATOM 3254 N N . PHE A 1 419 ? 2.707 12.463 0.971 1.00 96.88 419 PHE A N 1
ATOM 3255 C CA . PHE A 1 419 ? 1.657 12.603 1.972 1.00 96.88 419 PHE A CA 1
ATOM 3256 C C . PHE A 1 419 ? 1.869 11.611 3.112 1.00 96.88 419 PHE A C 1
ATOM 3258 O O . PHE A 1 419 ? 1.847 12.018 4.271 1.00 96.88 419 PHE A O 1
ATOM 3265 N N . LEU A 1 420 ? 2.110 10.329 2.801 1.00 96.06 420 LEU A N 1
ATOM 3266 C CA . LEU A 1 420 ? 2.304 9.326 3.848 1.00 96.06 420 LEU A CA 1
ATOM 3267 C C . LEU A 1 420 ? 3.504 9.684 4.732 1.00 96.06 420 LEU A C 1
ATOM 3269 O O . LEU A 1 420 ? 3.405 9.549 5.947 1.00 96.06 420 LEU A O 1
ATOM 3273 N N . SER A 1 421 ? 4.613 10.177 4.164 1.00 94.62 421 SER A N 1
ATOM 3274 C CA . SER A 1 421 ? 5.799 10.562 4.948 1.00 94.62 421 SER A CA 1
ATOM 3275 C C . SER A 1 421 ? 5.494 11.651 5.978 1.00 94.62 421 SER A C 1
ATOM 3277 O O . SER A 1 421 ? 6.012 11.603 7.089 1.00 94.62 421 SER A O 1
ATOM 3279 N N . ARG A 1 422 ? 4.568 12.567 5.665 1.00 95.50 422 ARG A N 1
ATOM 3280 C CA . ARG A 1 422 ? 4.110 13.630 6.575 1.00 95.50 422 ARG A CA 1
ATOM 3281 C C . ARG A 1 422 ? 3.271 13.138 7.753 1.00 95.50 422 ARG A C 1
ATOM 3283 O O . ARG A 1 422 ? 2.977 13.930 8.649 1.00 95.50 422 ARG A O 1
ATOM 3290 N N . LEU A 1 423 ? 2.910 11.852 7.804 1.00 94.75 423 LEU A N 1
ATOM 3291 C CA . LEU A 1 423 ? 2.381 11.251 9.030 1.00 94.75 423 LEU A CA 1
ATOM 3292 C C . LEU A 1 423 ? 3.411 11.303 10.162 1.00 94.75 423 LEU A C 1
ATOM 3294 O O . LEU A 1 423 ? 3.016 11.376 11.321 1.00 94.75 423 LEU A O 1
ATOM 3298 N N . PHE A 1 424 ? 4.704 11.326 9.846 1.00 93.81 424 PHE A N 1
ATOM 3299 C CA . PHE A 1 424 ? 5.779 11.406 10.826 1.00 93.81 424 PHE A CA 1
ATOM 3300 C C . PHE A 1 424 ? 6.410 12.799 10.792 1.00 93.81 424 PHE A C 1
ATOM 3302 O O . PHE A 1 424 ? 6.934 13.240 9.771 1.00 93.81 424 PHE A O 1
ATOM 3309 N N . VAL A 1 425 ? 6.356 13.509 11.916 1.00 90.00 425 VAL A N 1
ATOM 3310 C CA . VAL A 1 425 ? 7.011 14.809 12.105 1.00 90.00 425 VAL A CA 1
ATOM 3311 C C . VAL A 1 425 ? 8.344 14.564 12.799 1.00 90.00 425 VAL A C 1
ATOM 3313 O O . VAL A 1 425 ? 8.376 13.917 13.843 1.00 90.00 425 VAL A O 1
ATOM 3316 N N . GLY A 1 426 ? 9.442 15.035 12.207 1.00 82.81 426 GLY A N 1
ATOM 3317 C CA . GLY A 1 426 ? 10.799 14.870 12.748 1.00 82.81 426 GLY A CA 1
ATOM 3318 C C . GLY A 1 426 ? 11.410 13.469 12.584 1.00 82.81 426 GLY A C 1
ATOM 3319 O O . GLY A 1 426 ? 12.618 13.334 12.699 1.00 82.81 426 GLY A O 1
ATOM 3320 N N . GLY A 1 427 ? 10.615 12.443 12.253 1.00 75.88 427 GLY A N 1
ATOM 3321 C CA . GLY A 1 427 ? 11.066 11.053 12.097 1.00 75.88 427 GLY A CA 1
ATOM 3322 C C . GLY A 1 427 ? 11.209 10.617 10.641 1.00 75.88 427 GLY A C 1
ATOM 3323 O O . GLY A 1 427 ? 10.343 9.914 10.111 1.00 75.88 427 GLY A O 1
ATOM 3324 N N . ALA A 1 428 ? 12.293 11.030 9.982 1.00 76.31 428 ALA A N 1
ATOM 3325 C CA . ALA A 1 428 ? 12.591 10.554 8.630 1.00 76.31 428 ALA A CA 1
ATOM 3326 C C . ALA A 1 428 ? 13.073 9.095 8.631 1.00 76.31 428 ALA A C 1
ATOM 3328 O O . ALA A 1 428 ? 12.815 8.380 7.664 1.00 76.31 428 ALA A O 1
ATOM 3329 N N . ALA A 1 429 ? 13.731 8.649 9.703 1.00 90.00 429 ALA A N 1
ATOM 3330 C CA . ALA A 1 429 ? 14.334 7.328 9.783 1.00 90.00 429 ALA A CA 1
ATOM 3331 C C . ALA A 1 429 ? 13.298 6.225 10.109 1.00 90.00 429 ALA A C 1
ATOM 3333 O O . ALA A 1 429 ? 12.339 6.478 10.847 1.00 90.00 429 ALA A O 1
ATOM 3334 N N . PRO A 1 430 ? 13.461 4.994 9.589 1.00 89.31 430 PRO A N 1
ATOM 3335 C CA . PRO A 1 430 ? 12.574 3.868 9.896 1.00 89.31 430 PRO A CA 1
ATOM 3336 C C . PRO A 1 430 ? 12.438 3.571 11.399 1.00 89.31 430 PRO A C 1
ATOM 3338 O O . PRO A 1 430 ? 11.344 3.267 11.881 1.00 89.31 430 PRO A O 1
ATOM 3341 N N . GLU A 1 431 ? 13.523 3.714 12.158 1.00 92.56 431 GLU A N 1
ATOM 3342 C CA . GLU A 1 431 ? 13.581 3.435 13.595 1.00 92.56 431 GLU A CA 1
ATOM 3343 C C . GLU A 1 431 ? 12.664 4.377 14.378 1.00 92.56 431 GLU A C 1
ATOM 3345 O O . GLU A 1 431 ? 11.959 3.962 15.302 1.00 92.56 431 GLU A O 1
ATOM 3350 N N . ASP A 1 432 ? 12.628 5.643 13.972 1.00 92.25 432 ASP A N 1
ATOM 3351 C CA . ASP A 1 432 ? 11.787 6.666 14.579 1.00 92.25 432 ASP A CA 1
ATOM 3352 C C . ASP A 1 432 ? 10.304 6.374 14.357 1.00 92.25 432 ASP A C 1
ATOM 3354 O O . ASP A 1 432 ? 9.491 6.471 15.279 1.00 92.25 432 ASP A O 1
ATOM 3358 N N . ARG A 1 433 ? 9.943 5.918 13.155 1.00 92.94 433 ARG A N 1
ATOM 3359 C CA . ARG A 1 433 ? 8.567 5.513 12.828 1.00 92.94 433 ARG A CA 1
ATOM 3360 C C . ARG A 1 433 ? 8.130 4.318 13.658 1.00 92.94 433 ARG A C 1
ATOM 3362 O O . ARG A 1 433 ? 7.001 4.285 14.152 1.00 92.94 433 ARG A O 1
ATOM 3369 N N . GLN A 1 434 ? 9.032 3.360 13.865 1.00 93.38 434 GLN A N 1
ATOM 3370 C CA . GLN A 1 434 ? 8.757 2.209 14.710 1.00 93.38 434 GLN A CA 1
ATOM 3371 C C . GLN A 1 434 ? 8.613 2.597 16.185 1.00 93.38 434 GLN A C 1
ATOM 3373 O O . GLN A 1 434 ? 7.720 2.075 16.855 1.00 93.38 434 GLN A O 1
ATOM 3378 N N . LYS A 1 435 ? 9.425 3.534 16.694 1.00 93.50 435 LYS A N 1
ATOM 3379 C CA . LYS A 1 435 ? 9.256 4.097 18.046 1.00 93.50 435 LYS A CA 1
ATOM 3380 C C . LYS A 1 435 ? 7.892 4.772 18.198 1.00 93.50 435 LYS A C 1
ATOM 3382 O O . LYS A 1 435 ? 7.186 4.488 19.165 1.00 93.50 435 LYS A O 1
ATOM 3387 N N . VAL A 1 436 ? 7.482 5.588 17.222 1.00 93.94 436 VAL A N 1
ATOM 3388 C CA . VAL A 1 436 ? 6.152 6.223 17.203 1.00 93.94 436 VAL A CA 1
ATOM 3389 C C . VAL A 1 436 ? 5.043 5.169 17.239 1.00 93.94 436 VAL A C 1
ATOM 3391 O O . VAL A 1 436 ? 4.131 5.273 18.059 1.00 93.94 436 VAL A O 1
ATOM 3394 N N . LEU A 1 437 ? 5.128 4.127 16.403 1.00 94.25 437 LEU A N 1
ATOM 3395 C CA . LEU A 1 437 ? 4.148 3.039 16.394 1.00 94.25 437 LEU A CA 1
ATOM 3396 C C . LEU A 1 437 ? 4.092 2.310 17.746 1.00 94.25 437 LEU A C 1
ATOM 3398 O O . LEU A 1 437 ? 3.000 2.109 18.275 1.00 94.25 437 LEU A O 1
ATOM 3402 N N . LYS A 1 438 ? 5.242 1.949 18.328 1.00 94.56 438 LYS A N 1
ATOM 3403 C CA . LYS A 1 438 ? 5.311 1.303 19.651 1.00 94.56 438 LYS A CA 1
ATOM 3404 C C . LYS A 1 438 ? 4.665 2.173 20.731 1.00 94.56 438 LYS A C 1
ATOM 3406 O O . LYS A 1 438 ? 3.869 1.666 21.513 1.00 94.56 438 LYS A O 1
ATOM 3411 N N . GLY A 1 439 ? 4.921 3.482 20.719 1.00 95.06 439 GLY A N 1
ATOM 3412 C CA . GLY A 1 439 ? 4.282 4.430 21.636 1.00 95.06 439 GLY A CA 1
ATOM 3413 C C . GLY A 1 439 ? 2.767 4.574 21.428 1.00 95.06 439 GLY A C 1
ATOM 3414 O O . GLY A 1 439 ? 2.032 4.855 22.373 1.00 95.06 439 GLY A O 1
ATOM 3415 N N . VAL A 1 440 ? 2.256 4.377 20.209 1.00 94.88 440 VAL A N 1
ATOM 3416 C CA . VAL A 1 440 ? 0.804 4.298 19.954 1.00 94.88 440 VAL A CA 1
ATOM 3417 C C . VAL A 1 440 ? 0.226 2.987 20.488 1.00 94.88 440 VAL A C 1
ATOM 3419 O O . VAL A 1 440 ? -0.805 3.025 21.148 1.00 94.88 440 VAL A O 1
ATOM 3422 N N . ILE A 1 441 ? 0.887 1.854 20.240 1.00 93.69 441 ILE A N 1
ATOM 3423 C CA . ILE A 1 441 ? 0.443 0.533 20.710 1.00 93.69 441 ILE A CA 1
ATOM 3424 C C . ILE A 1 441 ? 0.385 0.495 22.239 1.00 93.69 441 ILE A C 1
ATOM 3426 O O . ILE A 1 441 ? -0.639 0.094 22.785 1.00 93.69 441 ILE A O 1
ATOM 3430 N N . GLN A 1 442 ? 1.436 0.965 22.917 1.00 94.38 442 GLN A N 1
ATOM 3431 C CA . GLN A 1 442 ? 1.502 0.979 24.380 1.00 94.38 442 GLN A CA 1
ATOM 3432 C C . GLN A 1 442 ? 0.303 1.722 24.986 1.00 94.38 442 GLN A C 1
ATOM 3434 O O . GLN A 1 442 ? -0.414 1.160 25.802 1.00 94.38 442 GLN A O 1
ATOM 3439 N N . ARG A 1 443 ? -0.015 2.919 24.473 1.00 94.62 443 ARG A N 1
ATOM 3440 C CA . ARG A 1 443 ? -1.160 3.734 24.928 1.00 94.62 443 ARG A CA 1
ATOM 3441 C C . ARG A 1 443 ? -2.542 3.109 24.711 1.00 94.62 443 ARG A C 1
ATOM 3443 O O . ARG A 1 443 ? -3.522 3.646 25.210 1.00 94.62 443 ARG A O 1
ATOM 3450 N N . ILE A 1 444 ? -2.655 2.080 23.873 1.00 92.56 444 ILE A N 1
ATOM 3451 C CA . ILE A 1 444 ? -3.920 1.366 23.631 1.00 92.56 444 ILE A CA 1
ATOM 3452 C C . ILE A 1 444 ? -4.043 0.157 24.556 1.00 92.56 444 ILE A C 1
ATOM 3454 O O . ILE A 1 444 ? -5.163 -0.277 24.838 1.00 92.56 444 ILE A O 1
ATOM 3458 N N . MET A 1 445 ? -2.900 -0.415 24.940 1.00 88.69 445 MET A N 1
ATOM 3459 C CA . MET A 1 445 ? -2.813 -1.540 25.865 1.00 88.69 445 MET A CA 1
ATOM 3460 C C . MET A 1 445 ? -2.973 -1.097 27.320 1.00 88.69 445 MET A C 1
ATOM 3462 O O . MET A 1 445 ? -3.551 -1.855 28.097 1.00 88.69 445 MET A O 1
ATOM 3466 N N . ASP A 1 446 ? -2.486 0.102 27.644 1.00 90.06 446 ASP A N 1
ATOM 3467 C CA . ASP A 1 446 ? -2.776 0.823 28.888 1.00 90.06 446 ASP A CA 1
ATOM 3468 C C . ASP A 1 446 ? -4.234 1.324 28.903 1.00 90.06 446 ASP A C 1
ATOM 3470 O O . ASP A 1 446 ? -4.892 1.205 29.965 1.00 90.06 446 ASP A O 1
#

Foldseek 3Di:
DDDDDDDDDDDDDDDDPDDDDDDDDDPPVVVPDPDDDDDDDDDPPDPDPDDPPDDDPPPPPPPPPPPPDDDDDDDDDDDDDDDDDDDDDDDDDDDDDPDDPDVQQAQALAQVLLQLVVCVVPVVVPPPDDDDPDDPDDDDDDDDDDDDDDDDDDDDDDDDDDDDDDDDDDDDDDDDDDDDDDDDDDDDDDDDDDDPPPDPDDDDDDDDDDDDDDPDPDDPPQPQKAFDPVLLVVLLVCLLPDALLLLLLLLLLQVLVLQVLADDPVPCVPVVSGSLNLCPDPNVPVSSVVLNLLLLLLLLSLLCSLLDDDVVSNLVSLLSLLSNLLSNSVVNNVSSNLSSLVSCPDPLNVVCPVSVVPHDPVSVVSNVVSVVVNVVSSPDDPVNSVVSSVVCSVCRNVSSVVSCVRNVPRHNPCVHSVSSCNSIDSPPDSVSSVVNSVVSSVVSVD

pLDDT: mean 70.03, std 25.36, range [21.97, 98.69]

Secondary structure (DSSP, 8-state):
----------------------PPPPPHHHHTPPPPPP-PPP---------------GGGTTSTTTTS-----------------------------------TT-SS--SHHHHHHHHHHHHTTSSSSS-------------------PPPP------------------------------------------------------------------------EE-HHHHHHHHHHHHHS-HHHHHHHHHHHHHHHTT-S--GGGTT-GGG-HHHHHHSGGGHHHHHHHHHHHHHHHHHHHHHHHSS-TTTHHHHHHHHHHHHHHHHHHT-HHHHHHHHHHHT-HHHHT-HHHHHTS-HHHHHHHHHHHHHHHHHHHS-HHHHHHHHHHHHHTHHHHHHHHHHHHTT---GGGSHHHHHTTEES--SHHHHHHHHHHHHHHHH-